Protein AF-A0A366MFS2-F1 (afdb_monomer_lite)

Secondary structure (DSSP, 8-state):
-HHHHHHHHHHHHTT-SSS-TT---HHHHHHHHHHHHHHHHHHHHHHHHHHHHHHHHHHHHHHH--PPTT----HHHHHHHHHTTSTTHHHHHHHHHHHHHHHHHHHHHHHHHHHHHHHHHHHHHHTT--PPPHHHHHHHHHHHHHHHHHHHHHHS-HHHHHHHHHHHHHHHHHHHHHHHHHHHTTS-TTTSPPHHHHHHHHHHHHHHHHHHHHH-HHIIIIIHHHHHHHHHHHHHHHHHHHSHHHHHHHTT---HHHHHHHHHHHHHHHHHHHHT-EEETTEEE--TTHHHHHHHHHH-HHHHHHHHHHHHHHHHHT-STTHHHHHHHHHHHHHHHHHHHHHTTT---HHHHHHHHHHHHHIIIIIIHHHHHHHTT-S-HHHHHHHHHHHHHHHHHHHHHHHHHHHHHHHHHHHHHHHHHHHT-------------------

Radius of gyration: 30.76 Å; chains: 1; bounding box: 62×76×119 Å

Structure (mmCIF, N/CA/C/O backbone):
data_AF-A0A366MFS2-F1
#
_entry.id   AF-A0A366MFS2-F1
#
loop_
_atom_site.group_PDB
_atom_site.id
_atom_site.type_symbol
_atom_site.label_atom_id
_atom_site.label_alt_id
_atom_site.label_comp_id
_atom_site.label_asym_id
_atom_site.label_entity_id
_atom_site.label_seq_id
_atom_site.pdbx_PDB_ins_code
_atom_site.Cartn_x
_atom_site.Cartn_y
_atom_site.Cartn_z
_atom_site.occupancy
_atom_site.B_iso_or_equiv
_atom_site.auth_seq_id
_atom_site.auth_comp_id
_atom_site.auth_asym_id
_atom_site.auth_atom_id
_atom_site.pdbx_PDB_model_num
ATOM 1 N N . MET A 1 1 ? -0.157 20.243 -7.468 1.00 44.22 1 MET A N 1
ATOM 2 C CA . MET A 1 1 ? 0.402 20.790 -6.206 1.00 44.22 1 MET A CA 1
ATOM 3 C C . MET A 1 1 ? 1.386 21.939 -6.416 1.00 44.22 1 MET A C 1
ATOM 5 O O . MET A 1 1 ? 1.260 22.940 -5.731 1.00 44.22 1 MET A O 1
ATOM 9 N N . LEU A 1 2 ? 2.350 21.843 -7.338 1.00 54.66 2 LEU A N 1
ATOM 10 C CA . LEU A 1 2 ? 3.374 22.888 -7.531 1.00 54.66 2 LEU A CA 1
ATOM 11 C C . LEU A 1 2 ? 2.760 24.258 -7.874 1.00 54.66 2 LEU A C 1
ATOM 13 O O . LEU A 1 2 ? 3.061 25.269 -7.247 1.00 54.66 2 LEU A O 1
ATOM 17 N N . TYR A 1 3 ? 1.787 24.244 -8.783 1.00 61.22 3 TYR A N 1
ATOM 18 C CA . TYR A 1 3 ? 1.074 25.444 -9.200 1.00 61.22 3 TYR A CA 1
ATOM 19 C C . TYR A 1 3 ? 0.204 26.055 -8.089 1.00 61.22 3 TYR A C 1
ATOM 21 O O . TYR A 1 3 ? 0.169 27.268 -7.952 1.00 61.22 3 TYR A O 1
ATOM 29 N N . SER A 1 4 ? -0.429 25.246 -7.228 1.00 58.69 4 SER A N 1
ATOM 30 C CA . SER A 1 4 ? -1.251 25.752 -6.115 1.00 58.69 4 SER A CA 1
ATOM 31 C C . SER A 1 4 ? -0.417 26.395 -5.001 1.00 58.69 4 SER A C 1
ATOM 33 O O . SER A 1 4 ? -0.854 27.367 -4.390 1.00 58.69 4 SER A O 1
ATOM 35 N N . VAL A 1 5 ? 0.794 25.883 -4.746 1.00 58.22 5 VAL A N 1
ATOM 36 C CA . VAL A 1 5 ? 1.738 26.489 -3.789 1.00 58.22 5 VAL A CA 1
ATOM 37 C C . VAL A 1 5 ? 2.299 27.796 -4.345 1.00 58.22 5 VAL A C 1
ATOM 39 O O . VAL A 1 5 ? 2.303 28.798 -3.632 1.00 58.22 5 VAL A O 1
ATOM 42 N N . TRP A 1 6 ? 2.696 27.808 -5.620 1.00 63.91 6 TRP A N 1
ATOM 43 C CA . TRP A 1 6 ? 3.133 29.028 -6.300 1.00 63.91 6 TRP A CA 1
ATOM 44 C C . TRP A 1 6 ? 2.034 30.094 -6.307 1.00 63.91 6 TRP A C 1
ATOM 46 O O . TRP A 1 6 ? 2.295 31.246 -5.965 1.00 63.91 6 TRP A O 1
ATOM 56 N N . LEU A 1 7 ? 0.790 29.697 -6.602 1.00 61.25 7 LEU A N 1
ATOM 57 C CA . LEU A 1 7 ? -0.365 30.588 -6.559 1.00 61.25 7 LEU A CA 1
ATOM 58 C C . LEU A 1 7 ? -0.538 31.193 -5.166 1.00 61.25 7 LEU A C 1
ATOM 60 O O . LEU A 1 7 ? -0.617 32.407 -5.042 1.00 61.25 7 LEU A O 1
ATOM 64 N N . SER A 1 8 ? -0.518 30.354 -4.124 1.00 59.78 8 SER A N 1
ATOM 65 C CA . SER A 1 8 ? -0.651 30.791 -2.731 1.00 59.78 8 SER A CA 1
ATOM 66 C C . SER A 1 8 ? 0.455 31.761 -2.306 1.00 59.78 8 SER A C 1
ATOM 68 O O . SER A 1 8 ? 0.189 32.705 -1.562 1.00 59.78 8 SER A O 1
ATOM 70 N N . GLN A 1 9 ? 1.692 31.559 -2.769 1.00 59.25 9 GLN A N 1
ATOM 71 C CA . GLN A 1 9 ? 2.797 32.477 -2.489 1.00 59.25 9 GLN A CA 1
ATOM 72 C C . GLN A 1 9 ? 2.640 33.797 -3.244 1.00 59.25 9 GLN A C 1
ATOM 74 O O . GLN A 1 9 ? 2.763 34.857 -2.639 1.00 59.25 9 GLN A O 1
ATOM 79 N N . LYS A 1 10 ? 2.298 33.751 -4.534 1.00 60.12 10 LYS A N 1
ATOM 80 C CA . LYS A 1 10 ? 2.104 34.952 -5.354 1.00 60.12 10 LYS A CA 1
ATOM 81 C C . LYS A 1 10 ? 0.920 35.793 -4.868 1.00 60.12 10 LYS A C 1
ATOM 83 O O . LYS A 1 10 ? 1.012 37.016 -4.863 1.00 60.12 10 LYS A O 1
ATOM 88 N N . THR A 1 11 ? -0.149 35.156 -4.385 1.00 55.94 11 THR A N 1
ATOM 89 C CA . THR A 1 11 ? -1.286 35.854 -3.766 1.00 55.94 11 THR A CA 1
ATOM 90 C C . THR A 1 11 ? -0.945 36.432 -2.392 1.00 55.94 11 THR A C 1
ATOM 92 O O . THR A 1 11 ? -1.450 37.496 -2.062 1.00 55.94 11 THR A O 1
ATOM 95 N N . LYS A 1 12 ? -0.069 35.785 -1.605 1.00 52.16 12 LYS A N 1
ATOM 96 C CA . LYS A 1 12 ? 0.404 36.314 -0.310 1.00 52.16 12 LYS A CA 1
ATOM 97 C C . LYS A 1 12 ? 1.332 37.525 -0.448 1.00 52.16 12 LYS A C 1
ATOM 99 O O . LYS A 1 12 ? 1.287 38.416 0.385 1.00 52.16 12 LYS A O 1
ATOM 104 N N . ILE A 1 13 ? 2.154 37.578 -1.496 1.00 47.22 13 ILE A N 1
ATOM 105 C CA . ILE A 1 13 ? 3.076 38.705 -1.737 1.00 47.22 13 ILE A CA 1
ATOM 106 C C . ILE A 1 13 ? 2.310 39.999 -2.068 1.00 47.22 13 ILE A C 1
ATOM 108 O O . ILE A 1 13 ? 2.789 41.087 -1.788 1.00 47.22 13 ILE A O 1
ATOM 112 N N . HIS A 1 14 ? 1.103 39.903 -2.633 1.00 46.47 14 HIS A N 1
ATOM 113 C CA . HIS A 1 14 ? 0.244 41.069 -2.879 1.00 46.47 14 HIS A CA 1
ATOM 114 C C . HIS A 1 14 ? -0.623 41.475 -1.674 1.00 46.47 14 HIS A C 1
ATOM 116 O O . HIS A 1 14 ? -1.303 42.492 -1.751 1.00 46.47 14 HIS A O 1
ATOM 122 N N . SER A 1 15 ? -0.623 40.710 -0.575 1.00 45.31 15 SER A N 1
ATOM 123 C CA . SER A 1 15 ? -1.459 40.973 0.607 1.00 45.31 15 SER A CA 1
ATOM 124 C C . SER A 1 15 ? -0.723 41.679 1.755 1.00 45.31 15 SER A C 1
ATOM 126 O O . SER A 1 15 ? -1.227 41.684 2.875 1.00 45.31 15 SER A O 1
ATOM 128 N N . GLU A 1 16 ? 0.474 42.232 1.519 1.00 44.91 16 GLU A N 1
ATOM 129 C CA . GLU A 1 16 ? 1.174 43.064 2.516 1.00 44.91 16 GLU A CA 1
ATOM 130 C C . GLU A 1 16 ? 0.587 44.482 2.642 1.00 44.91 16 GLU A C 1
ATOM 132 O O . GLU A 1 16 ? 0.850 45.156 3.639 1.00 44.91 16 GLU A O 1
ATOM 137 N N . ASP A 1 17 ? -0.296 44.900 1.727 1.00 41.31 17 ASP A N 1
ATOM 138 C CA . ASP A 1 17 ? -1.172 46.048 1.964 1.00 41.31 17 ASP A CA 1
ATOM 139 C C . ASP A 1 17 ? -2.341 45.626 2.865 1.00 41.31 17 ASP A C 1
ATOM 141 O O . ASP A 1 17 ? -3.220 44.843 2.496 1.00 41.31 17 ASP A O 1
ATOM 145 N N . LYS A 1 18 ? -2.317 46.136 4.099 1.00 44.09 18 LYS A N 1
ATOM 146 C CA . LYS A 1 18 ? -3.331 45.935 5.138 1.00 44.09 18 LYS A CA 1
ATOM 147 C C . LYS A 1 18 ? -4.729 46.347 4.654 1.00 44.09 18 LYS A C 1
ATOM 149 O O . LYS A 1 18 ? -5.135 47.478 4.886 1.00 44.09 18 LYS A O 1
ATOM 154 N N . GLN A 1 19 ? -5.515 45.407 4.134 1.00 37.31 19 GLN A N 1
ATOM 155 C CA . GLN A 1 19 ? -6.943 45.295 4.451 1.00 37.31 19 GLN A CA 1
ATOM 156 C C . GLN A 1 19 ? -7.529 43.968 3.949 1.00 37.31 19 GLN A C 1
ATOM 158 O O . GLN A 1 19 ? -7.435 43.617 2.780 1.00 37.31 19 GLN A O 1
ATOM 163 N N . GLU A 1 20 ? -8.179 43.264 4.880 1.00 37.44 20 GLU A N 1
ATOM 164 C CA . GLU A 1 20 ? -9.085 42.127 4.664 1.00 37.44 20 GLU A CA 1
ATOM 165 C C . GLU A 1 20 ? -8.468 40.770 4.282 1.00 37.44 20 GLU A C 1
ATOM 167 O O . GLU A 1 20 ? -8.735 40.192 3.229 1.00 37.44 20 GLU A O 1
ATOM 172 N N . CYS A 1 21 ? -7.809 40.133 5.255 1.00 40.00 21 CYS A N 1
ATOM 173 C CA . CYS A 1 21 ? -7.759 38.666 5.360 1.00 40.00 21 CYS A CA 1
ATOM 174 C C . CYS A 1 21 ? -9.148 38.079 5.705 1.00 40.00 21 CYS A C 1
ATOM 176 O O . CYS A 1 21 ? -9.316 37.410 6.718 1.00 40.00 21 CYS A O 1
ATOM 178 N N . ASN A 1 22 ? -10.149 38.347 4.864 1.00 41.59 22 ASN A N 1
ATOM 179 C CA . ASN A 1 22 ? -11.462 37.691 4.875 1.00 41.59 22 ASN A CA 1
ATOM 180 C C . ASN A 1 22 ? -11.935 37.322 3.453 1.00 41.59 22 ASN A C 1
ATOM 182 O O . ASN A 1 22 ? -13.110 37.041 3.232 1.00 41.59 22 ASN A O 1
ATOM 186 N N . GLN A 1 23 ? -11.029 37.292 2.467 1.00 46.25 23 GLN A N 1
ATOM 187 C CA . GLN A 1 23 ? -11.373 37.070 1.060 1.00 46.25 23 GLN A CA 1
ATOM 188 C C . GLN A 1 23 ? -11.639 35.593 0.715 1.00 46.25 23 GLN A C 1
ATOM 190 O O . GLN A 1 23 ? -10.905 34.946 -0.025 1.00 46.25 23 GLN A O 1
ATOM 195 N N . LEU A 1 24 ? -12.799 35.120 1.168 1.00 52.09 24 LEU A N 1
ATOM 196 C CA . LEU A 1 24 ? -13.712 34.236 0.431 1.00 52.09 24 LEU A CA 1
ATOM 197 C C . LEU A 1 24 ? -14.520 35.036 -0.625 1.00 52.09 24 LEU A C 1
ATOM 199 O O . LEU A 1 24 ? -15.661 34.696 -0.939 1.00 52.09 24 LEU A O 1
ATOM 203 N N . ASN A 1 25 ? -13.965 36.137 -1.148 1.00 60.81 25 ASN A N 1
ATOM 204 C CA . ASN A 1 25 ? -14.686 37.080 -2.001 1.00 60.81 25 ASN A CA 1
ATOM 205 C C . ASN A 1 25 ? -14.647 36.646 -3.474 1.00 60.81 25 ASN A C 1
ATOM 207 O O . ASN A 1 25 ? -13.586 36.544 -4.093 1.00 60.81 25 ASN A O 1
ATOM 211 N N . GLU A 1 26 ? -15.836 36.458 -4.051 1.00 65.62 26 GLU A N 1
ATOM 212 C CA . GLU A 1 26 ? -16.073 36.112 -5.460 1.00 65.62 26 GLU A CA 1
ATOM 213 C C . GLU A 1 26 ? -15.349 37.058 -6.441 1.00 65.62 26 GLU A C 1
ATOM 215 O O . GLU A 1 26 ? -14.880 36.636 -7.501 1.00 65.62 26 GLU A O 1
ATOM 220 N N . SER A 1 27 ? -15.203 38.335 -6.074 1.00 65.44 27 SER A N 1
ATOM 221 C CA . SER A 1 27 ? -14.530 39.362 -6.876 1.00 65.44 27 SER A CA 1
ATOM 222 C C . SER A 1 27 ? -13.025 39.116 -7.034 1.00 65.44 27 SER A C 1
ATOM 224 O O . SER A 1 27 ? -12.492 39.290 -8.132 1.00 65.44 27 SER A O 1
ATOM 226 N N . PHE A 1 28 ? -12.343 38.655 -5.979 1.00 68.06 28 PHE A N 1
ATOM 227 C CA . PHE A 1 28 ? -10.922 38.304 -6.029 1.00 68.06 28 PHE A CA 1
ATOM 228 C C . PHE A 1 28 ? -10.698 37.072 -6.910 1.00 68.06 28 PHE A C 1
ATOM 230 O O . PHE A 1 28 ? -9.852 37.090 -7.807 1.00 68.06 28 PHE A O 1
ATOM 237 N N . PHE A 1 29 ? -11.522 36.035 -6.721 1.00 68.31 29 PHE A N 1
ATOM 238 C CA . PHE A 1 29 ? -11.476 34.823 -7.538 1.00 68.31 29 PHE A CA 1
ATOM 239 C C . PHE A 1 29 ? -11.654 35.150 -9.027 1.00 68.31 29 PHE A C 1
ATOM 241 O O . PHE A 1 29 ? -10.817 34.783 -9.850 1.00 68.31 29 PHE A O 1
ATOM 248 N N . ARG A 1 30 ? -12.685 35.929 -9.377 1.00 70.62 30 ARG A N 1
ATOM 249 C CA . ARG A 1 30 ? -12.993 36.297 -10.767 1.00 70.62 30 ARG A CA 1
ATOM 250 C C . ARG A 1 30 ? -11.893 37.141 -11.424 1.00 70.62 30 ARG A C 1
ATOM 252 O O . ARG A 1 30 ? -11.654 36.988 -12.621 1.00 70.62 30 ARG A O 1
ATOM 259 N N . LYS A 1 31 ? -11.206 37.999 -10.658 1.00 71.62 31 LYS A N 1
ATOM 260 C CA . LYS A 1 31 ? -10.123 38.862 -11.163 1.00 71.62 31 LYS A CA 1
ATOM 261 C C . LYS A 1 31 ? -8.861 38.071 -11.518 1.00 71.62 31 LYS A C 1
ATOM 263 O O . LYS A 1 31 ? -8.261 38.329 -12.558 1.00 71.62 31 LYS A O 1
ATOM 268 N N . TYR A 1 32 ? -8.473 37.101 -10.689 1.00 71.88 32 TYR A N 1
ATOM 269 C CA . TYR A 1 32 ? -7.202 36.390 -10.858 1.00 71.88 32 TYR A CA 1
ATOM 270 C C . TYR A 1 32 ? -7.324 35.075 -11.636 1.00 71.88 32 TYR A C 1
ATOM 272 O O . TYR A 1 32 ? -6.415 34.756 -12.402 1.00 71.88 32 TYR A O 1
ATOM 280 N N . ILE A 1 33 ? -8.444 34.344 -11.542 1.00 75.38 33 ILE A N 1
ATOM 281 C CA . ILE A 1 33 ? -8.580 33.009 -12.156 1.00 75.38 33 ILE A CA 1
ATOM 282 C C . ILE A 1 33 ? -8.358 33.014 -13.676 1.00 75.38 33 ILE A C 1
ATOM 284 O O . ILE A 1 33 ? -7.854 32.046 -14.239 1.00 75.38 33 ILE A O 1
ATOM 288 N N . ARG A 1 34 ? -8.669 34.127 -14.356 1.00 76.81 34 ARG A N 1
ATOM 289 C CA . ARG A 1 34 ? -8.454 34.261 -15.801 1.00 76.81 34 ARG A CA 1
ATOM 290 C C . ARG A 1 34 ? -6.969 34.283 -16.166 1.00 76.81 34 ARG A C 1
ATOM 292 O O . ARG A 1 34 ? -6.581 33.580 -17.089 1.00 76.81 34 ARG A O 1
ATOM 299 N N . SER A 1 35 ? -6.150 35.046 -15.439 1.00 77.56 35 SER A N 1
ATOM 300 C CA . SER A 1 35 ? -4.691 35.073 -15.648 1.00 77.56 35 SER A CA 1
ATOM 301 C C . SER A 1 35 ? -4.086 33.696 -15.394 1.00 77.56 35 SER A C 1
ATOM 303 O O . SER A 1 35 ? -3.257 33.215 -16.154 1.00 77.56 35 SER A O 1
ATOM 305 N N . VAL A 1 36 ? -4.566 33.048 -14.340 1.00 76.38 36 VAL A N 1
ATOM 306 C CA . VAL A 1 36 ? -4.122 31.731 -13.891 1.00 76.38 36 VAL A CA 1
ATOM 307 C C . VAL A 1 36 ? -4.419 30.666 -14.946 1.00 76.38 36 VAL A C 1
ATOM 309 O O . VAL A 1 36 ? -3.534 29.913 -15.342 1.00 76.38 36 VAL A O 1
ATOM 312 N N . ASN A 1 37 ? -5.642 30.653 -15.477 1.00 79.31 37 ASN A N 1
ATOM 313 C CA . ASN A 1 37 ? -6.022 29.735 -16.547 1.00 79.31 37 ASN A CA 1
ATOM 314 C C . ASN A 1 37 ? -5.195 29.953 -17.818 1.00 79.31 37 ASN A C 1
ATOM 316 O O . ASN A 1 37 ? -4.843 28.975 -18.468 1.00 79.31 37 ASN A O 1
ATOM 320 N N . VAL A 1 38 ? -4.862 31.200 -18.166 1.00 81.19 38 VAL A N 1
ATOM 321 C CA . VAL A 1 38 ? -4.025 31.505 -19.338 1.00 81.19 38 VAL A CA 1
ATOM 322 C C . VAL A 1 38 ? -2.604 30.977 -19.152 1.00 81.19 38 VAL A C 1
ATOM 324 O O . VAL A 1 38 ? -2.099 30.306 -20.051 1.00 81.19 38 VAL A O 1
ATOM 327 N N . ASP A 1 39 ? -1.985 31.200 -17.991 1.00 80.31 39 ASP A N 1
ATOM 328 C CA . ASP A 1 39 ? -0.637 30.697 -17.699 1.00 80.31 39 ASP A CA 1
ATOM 329 C C . ASP A 1 39 ? -0.590 29.162 -17.776 1.00 80.31 39 ASP A C 1
ATOM 331 O O . ASP A 1 39 ? 0.281 28.580 -18.428 1.00 80.31 39 ASP A O 1
ATOM 335 N N . VAL A 1 40 ? -1.567 28.496 -17.150 1.00 78.81 40 VAL A N 1
ATOM 336 C CA . VAL A 1 40 ? -1.672 27.029 -17.135 1.00 78.81 40 VAL A CA 1
ATOM 337 C C . VAL A 1 40 ? -1.916 26.478 -18.535 1.00 78.81 40 VAL A C 1
ATOM 339 O O . VAL A 1 40 ? -1.233 25.543 -18.953 1.00 78.81 40 VAL A O 1
ATOM 342 N N . LEU A 1 41 ? -2.867 27.059 -19.270 1.00 82.75 41 LEU A N 1
ATOM 343 C CA . LEU A 1 41 ? -3.208 26.619 -20.619 1.00 82.75 41 LEU A CA 1
ATOM 344 C C . LEU A 1 41 ? -2.017 26.779 -21.565 1.00 82.75 41 LEU A C 1
ATOM 346 O O . LEU A 1 41 ? -1.727 25.866 -22.332 1.00 82.75 41 LEU A O 1
ATOM 350 N N . THR A 1 42 ? -1.296 27.896 -21.468 1.00 82.88 42 THR A N 1
ATOM 351 C CA .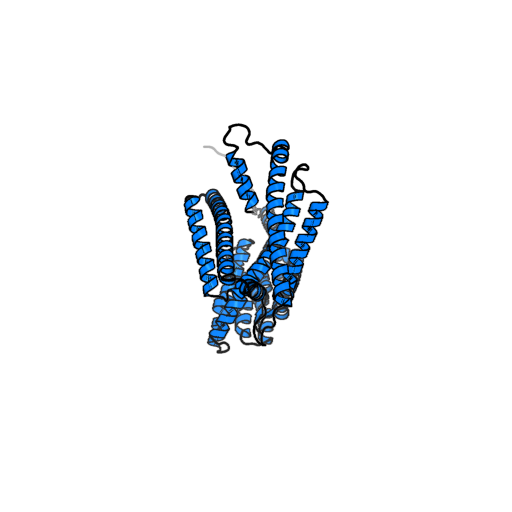 THR A 1 42 ? -0.101 28.157 -22.282 1.00 82.88 42 THR A CA 1
ATOM 352 C C . THR A 1 42 ? 1.001 27.144 -21.978 1.00 82.88 42 THR A C 1
ATOM 354 O O . THR A 1 42 ? 1.584 26.574 -22.900 1.00 82.88 42 THR A O 1
ATOM 357 N N . GLY A 1 43 ? 1.247 26.857 -20.695 1.00 81.94 43 GLY A N 1
ATOM 358 C CA . GLY A 1 43 ? 2.227 25.853 -20.280 1.00 81.94 43 GLY A CA 1
ATOM 359 C C . GLY A 1 43 ? 1.897 24.454 -20.804 1.00 81.94 43 GLY A C 1
ATOM 360 O O . GLY A 1 43 ? 2.745 23.812 -21.425 1.00 81.94 43 GLY A O 1
ATOM 361 N N . PHE A 1 44 ? 0.658 23.988 -20.616 1.00 81.56 44 PHE A N 1
ATOM 362 C CA . PHE A 1 44 ? 0.238 22.671 -21.106 1.00 81.56 44 PHE A CA 1
ATOM 363 C C . PHE A 1 44 ? 0.222 22.581 -22.632 1.00 81.56 44 PHE A C 1
ATOM 365 O O . PHE A 1 44 ? 0.606 21.548 -23.177 1.00 81.56 44 PHE A O 1
ATOM 372 N N . PHE A 1 45 ? -0.172 23.651 -23.324 1.00 85.44 45 PHE A N 1
ATOM 373 C CA . PHE A 1 45 ? -0.133 23.707 -24.781 1.00 85.44 45 PHE A CA 1
ATOM 374 C C . PHE A 1 45 ? 1.296 23.548 -25.310 1.00 85.44 45 PHE A C 1
ATOM 376 O O . PHE A 1 45 ? 1.540 22.726 -26.191 1.00 85.44 45 PHE A O 1
ATOM 383 N N . LEU A 1 46 ? 2.260 24.264 -24.726 1.00 85.81 46 LEU A N 1
ATOM 384 C CA . LEU A 1 46 ? 3.665 24.175 -25.121 1.00 85.81 46 LEU A CA 1
ATOM 385 C C . LEU A 1 46 ? 4.229 22.764 -24.888 1.00 85.81 46 LEU A C 1
ATOM 387 O O . LEU A 1 46 ? 4.883 22.206 -25.769 1.00 85.81 46 LEU A O 1
ATOM 391 N N . VAL A 1 47 ? 3.913 22.142 -23.747 1.00 82.06 47 VAL A N 1
ATOM 392 C CA . VAL A 1 47 ? 4.299 20.748 -23.460 1.00 82.06 47 VAL A CA 1
ATOM 393 C C . VAL A 1 47 ? 3.688 19.773 -24.472 1.00 82.06 47 VAL A C 1
ATOM 395 O O . VAL A 1 47 ? 4.379 18.866 -24.944 1.00 82.06 47 VAL A O 1
ATOM 398 N N . ALA A 1 48 ? 2.414 19.955 -24.827 1.00 81.00 48 ALA A N 1
ATOM 399 C CA . ALA A 1 48 ? 1.729 19.114 -25.804 1.00 81.00 48 ALA A CA 1
ATOM 400 C C . ALA A 1 48 ? 2.381 19.211 -27.190 1.00 81.00 48 ALA A C 1
ATOM 402 O O . ALA A 1 48 ? 2.674 18.182 -27.796 1.00 81.00 48 ALA A O 1
ATOM 403 N N . VAL A 1 49 ? 2.685 20.427 -27.657 1.00 88.62 49 VAL A N 1
ATOM 404 C CA . VAL A 1 49 ? 3.375 20.654 -28.938 1.00 88.62 49 VAL A CA 1
ATOM 405 C C . VAL A 1 49 ? 4.742 19.970 -28.955 1.00 88.62 49 VAL A C 1
ATOM 407 O O . VAL A 1 49 ? 5.050 19.247 -29.902 1.00 88.62 49 VAL A O 1
ATOM 410 N N . ILE A 1 50 ? 5.538 20.133 -27.894 1.00 85.38 50 ILE A N 1
ATOM 411 C CA . ILE A 1 50 ? 6.858 19.494 -27.789 1.00 85.38 50 ILE A CA 1
ATOM 412 C C . ILE A 1 50 ? 6.730 17.966 -27.813 1.00 85.38 50 ILE A C 1
ATOM 414 O O . ILE A 1 50 ? 7.473 17.294 -28.525 1.00 85.38 50 ILE A O 1
ATOM 418 N N . THR A 1 51 ? 5.769 17.408 -27.076 1.00 82.38 51 THR A N 1
ATOM 419 C CA . THR A 1 51 ? 5.577 15.954 -26.978 1.00 82.38 51 THR A CA 1
ATOM 420 C C . THR A 1 51 ? 5.141 15.354 -28.313 1.00 82.38 51 THR A C 1
ATOM 422 O O . THR A 1 51 ? 5.698 14.345 -28.741 1.00 82.38 51 THR A O 1
ATOM 425 N N . ILE A 1 52 ? 4.197 15.996 -29.007 1.00 85.62 52 ILE A N 1
ATOM 426 C CA . ILE A 1 52 ? 3.772 15.585 -30.351 1.00 85.62 52 ILE A CA 1
ATOM 427 C C . ILE A 1 52 ? 4.949 15.670 -31.329 1.00 85.62 52 ILE A C 1
ATOM 429 O O . ILE A 1 52 ? 5.158 14.744 -32.111 1.00 85.62 52 ILE A O 1
ATOM 433 N N . GLY A 1 53 ? 5.760 16.730 -31.245 1.00 85.25 53 GLY A N 1
ATOM 434 C CA . GLY A 1 53 ? 6.974 16.872 -32.049 1.00 85.25 53 GLY A CA 1
ATOM 435 C C . GLY A 1 53 ? 7.956 15.716 -31.841 1.00 85.25 53 GLY A C 1
ATOM 436 O O . GLY A 1 53 ? 8.424 15.125 -32.811 1.00 85.25 53 GLY A O 1
ATOM 437 N N . PHE A 1 54 ? 8.211 15.327 -30.589 1.00 82.00 54 PHE A N 1
ATOM 438 C CA . PHE A 1 54 ? 9.069 14.182 -30.274 1.00 82.00 54 PHE A CA 1
ATOM 439 C C . PHE A 1 54 ? 8.488 12.841 -30.727 1.00 82.00 54 PHE A C 1
ATOM 441 O O . PHE A 1 54 ? 9.238 11.991 -31.207 1.00 82.00 54 PHE A O 1
ATOM 448 N N . MET A 1 55 ? 7.172 12.644 -30.614 1.00 78.00 55 MET A N 1
ATOM 449 C CA . MET A 1 55 ? 6.510 11.443 -31.132 1.00 78.00 55 MET A CA 1
ATOM 450 C C . MET A 1 55 ? 6.641 11.342 -32.651 1.00 78.00 55 MET A C 1
ATOM 452 O O . MET A 1 55 ? 6.984 10.280 -33.167 1.00 78.00 55 MET A O 1
ATOM 456 N N . PHE A 1 56 ? 6.420 12.449 -33.363 1.00 83.12 56 PHE A N 1
ATOM 457 C CA . PHE A 1 56 ? 6.585 12.501 -34.812 1.00 83.12 56 PHE A CA 1
ATOM 458 C C . PHE A 1 56 ? 8.033 12.223 -35.223 1.00 83.12 56 PHE A C 1
ATOM 460 O O . PHE A 1 56 ? 8.274 11.445 -36.141 1.00 83.12 56 PHE A O 1
ATOM 467 N N . LEU A 1 57 ? 8.999 12.797 -34.502 1.00 79.56 57 LEU A N 1
ATOM 468 C CA . LEU A 1 57 ? 10.418 12.555 -34.738 1.00 79.56 57 LEU A CA 1
ATOM 469 C C . LEU A 1 57 ? 10.785 11.081 -34.508 1.00 79.56 57 LEU A C 1
ATOM 471 O O . LEU A 1 57 ? 11.463 10.485 -35.337 1.00 79.56 57 LEU A O 1
ATOM 475 N N . GLY A 1 58 ? 10.287 10.459 -33.435 1.00 76.75 58 GLY A N 1
ATOM 476 C CA . GLY A 1 58 ? 10.464 9.023 -33.197 1.00 76.75 58 GLY A CA 1
ATOM 477 C C . GLY A 1 58 ? 9.874 8.163 -34.320 1.00 76.75 58 GLY A C 1
ATOM 478 O O . GLY A 1 58 ? 10.548 7.271 -34.831 1.00 76.75 58 GLY A O 1
ATOM 479 N N . TYR A 1 59 ? 8.656 8.478 -34.773 1.00 76.88 59 TYR A N 1
ATOM 480 C CA . TYR A 1 59 ? 8.005 7.783 -35.888 1.00 76.88 59 TYR A CA 1
ATOM 481 C C . TYR A 1 59 ? 8.773 7.934 -37.211 1.00 76.88 59 TYR A C 1
ATOM 483 O O . TYR A 1 59 ? 9.007 6.948 -37.909 1.00 76.88 59 TYR A O 1
ATOM 491 N N . ALA A 1 60 ? 9.217 9.147 -37.544 1.00 77.19 60 ALA A N 1
ATOM 492 C CA . ALA A 1 60 ? 10.046 9.393 -38.720 1.00 77.19 60 ALA A CA 1
ATOM 493 C C . ALA A 1 60 ? 11.378 8.629 -38.636 1.00 77.19 60 ALA A C 1
ATOM 495 O O . ALA A 1 60 ? 11.839 8.073 -39.630 1.00 77.19 60 ALA A O 1
ATOM 496 N N . GLY A 1 61 ? 11.963 8.538 -37.439 1.00 72.44 61 GLY A N 1
ATOM 497 C CA . GLY A 1 61 ? 13.192 7.787 -37.201 1.00 72.44 61 GLY A CA 1
ATOM 498 C C . GLY A 1 61 ? 12.990 6.292 -37.417 1.00 72.44 61 GLY A C 1
ATOM 499 O O . GLY A 1 61 ? 13.822 5.660 -38.059 1.00 72.44 61 GLY A O 1
ATOM 500 N N . TYR A 1 62 ? 11.855 5.747 -36.968 1.00 69.69 62 TYR A N 1
ATOM 501 C CA . TYR A 1 62 ? 11.460 4.363 -37.236 1.00 69.69 62 TYR A CA 1
ATOM 502 C C . TYR A 1 62 ? 11.312 4.071 -38.735 1.00 69.69 62 TYR A C 1
ATOM 504 O O . TYR A 1 62 ? 11.798 3.047 -39.209 1.00 69.69 62 TYR A O 1
ATOM 512 N N . ALA A 1 63 ? 10.680 4.978 -39.484 1.00 65.38 63 ALA A N 1
ATOM 513 C CA . ALA A 1 63 ? 10.431 4.806 -40.915 1.00 65.38 63 ALA A CA 1
ATOM 514 C C . ALA A 1 63 ? 11.713 4.804 -41.771 1.00 65.38 63 ALA A C 1
ATOM 516 O O . ALA A 1 63 ? 11.716 4.241 -42.863 1.00 65.38 63 ALA A O 1
ATOM 517 N N . VAL A 1 64 ? 12.794 5.426 -41.286 1.00 66.94 64 VAL A N 1
ATOM 518 C CA . VAL A 1 64 ? 14.070 5.569 -42.014 1.00 66.94 64 VAL A CA 1
ATOM 519 C C . VAL A 1 64 ? 15.151 4.605 -41.492 1.00 66.94 64 VAL A C 1
ATOM 521 O O . VAL A 1 64 ? 16.141 4.349 -42.175 1.00 66.94 64 VAL A O 1
ATOM 524 N N . SER A 1 65 ? 14.980 4.022 -40.301 1.00 61.44 65 SER A N 1
ATOM 525 C CA . SER A 1 65 ? 15.993 3.164 -39.678 1.00 61.44 65 SER A CA 1
ATOM 526 C C . SER A 1 65 ? 16.036 1.736 -40.254 1.00 61.44 65 SER A C 1
ATOM 528 O O . SER A 1 65 ? 15.219 0.894 -39.887 1.00 61.44 65 SER A O 1
ATOM 530 N N . PHE A 1 66 ? 17.053 1.418 -41.064 1.00 57.00 66 PHE A N 1
ATOM 531 C CA . PHE A 1 66 ? 17.531 0.042 -41.287 1.00 57.00 66 PHE A CA 1
ATOM 532 C C . PHE A 1 66 ? 18.602 -0.286 -40.234 1.00 57.00 66 PHE A C 1
ATOM 534 O O . PHE A 1 66 ? 19.776 0.026 -40.423 1.00 57.00 66 PHE A O 1
ATOM 541 N N . MET A 1 67 ? 18.215 -0.876 -39.098 1.00 55.94 67 MET A N 1
ATOM 542 C CA . MET A 1 67 ? 19.182 -1.349 -38.096 1.00 55.94 67 MET A CA 1
ATOM 543 C C . MET A 1 67 ? 19.488 -2.847 -38.274 1.00 55.94 67 MET A C 1
ATOM 545 O O . MET A 1 67 ? 18.562 -3.629 -38.499 1.00 55.94 67 MET A O 1
ATOM 549 N N . PRO A 1 68 ? 20.764 -3.271 -38.160 1.00 50.19 68 PRO A N 1
ATOM 550 C CA . PRO A 1 68 ? 21.141 -4.680 -38.234 1.00 50.19 68 PRO A CA 1
ATOM 551 C C . PRO A 1 68 ? 20.522 -5.479 -37.075 1.00 50.19 68 PRO A C 1
ATOM 553 O O . PRO A 1 68 ? 20.303 -4.957 -35.978 1.00 50.19 68 PRO A O 1
ATOM 556 N N . HIS A 1 69 ? 20.214 -6.752 -37.332 1.00 40.72 69 HIS A N 1
ATOM 557 C CA . HIS A 1 69 ? 19.527 -7.643 -36.395 1.00 40.72 69 HIS A CA 1
ATOM 558 C C . HIS A 1 69 ? 20.239 -7.714 -35.032 1.00 40.72 69 HIS A C 1
ATOM 560 O O . HIS A 1 69 ? 21.375 -8.170 -34.946 1.00 40.72 69 HIS A O 1
ATOM 566 N N . GLY A 1 70 ? 19.553 -7.281 -33.964 1.00 49.88 70 GLY A N 1
ATOM 567 C CA . GLY A 1 70 ? 20.003 -7.446 -32.573 1.00 49.88 70 GLY A CA 1
ATOM 568 C C . GLY A 1 70 ? 19.920 -6.200 -31.682 1.00 49.88 70 GLY A C 1
ATOM 569 O O . GLY A 1 70 ? 19.945 -6.335 -30.460 1.00 49.88 70 GLY A O 1
ATOM 570 N N . ALA A 1 71 ? 19.775 -4.992 -32.238 1.00 55.53 71 ALA A N 1
ATOM 571 C CA . ALA A 1 71 ? 19.617 -3.778 -31.432 1.00 55.53 71 ALA A CA 1
ATOM 572 C C . ALA A 1 71 ? 18.174 -3.628 -30.907 1.00 55.53 71 ALA A C 1
ATOM 574 O O . ALA A 1 71 ? 17.214 -3.690 -31.678 1.00 55.53 71 ALA A O 1
ATOM 575 N N . LYS A 1 72 ? 18.001 -3.397 -29.594 1.00 55.78 72 LYS A N 1
ATOM 576 C CA . LYS A 1 72 ? 16.688 -3.066 -29.011 1.00 55.78 72 LYS A CA 1
ATOM 577 C C . LYS A 1 72 ? 16.222 -1.716 -29.562 1.00 55.78 72 LYS A C 1
ATOM 579 O O . LYS A 1 72 ? 16.783 -0.677 -29.220 1.00 55.78 72 LYS A O 1
ATOM 584 N N . ILE A 1 73 ? 15.191 -1.738 -30.401 1.00 60.59 73 ILE A N 1
ATOM 585 C CA . ILE A 1 73 ? 14.598 -0.535 -30.987 1.00 60.59 73 ILE A CA 1
ATOM 586 C C . ILE A 1 73 ? 13.896 0.249 -29.872 1.00 60.59 73 ILE A C 1
ATOM 588 O O . ILE A 1 73 ? 12.886 -0.195 -29.330 1.00 60.59 73 ILE A O 1
ATOM 592 N N . THR A 1 74 ? 14.435 1.415 -29.519 1.00 66.19 74 THR A N 1
ATOM 593 C CA . THR A 1 74 ? 13.817 2.344 -28.561 1.00 66.19 74 THR A CA 1
ATOM 594 C C . THR A 1 74 ? 13.579 3.705 -29.210 1.00 66.19 74 THR A C 1
ATOM 596 O O . THR A 1 74 ? 14.305 4.106 -30.124 1.00 66.19 74 THR A O 1
ATOM 599 N N . LEU A 1 75 ? 12.594 4.453 -28.706 1.00 65.81 75 LEU A N 1
ATOM 600 C CA . LEU A 1 75 ? 12.292 5.809 -29.184 1.00 65.81 75 LEU A CA 1
ATOM 601 C C . LEU A 1 75 ? 13.541 6.714 -29.152 1.00 65.81 75 LEU A C 1
ATOM 603 O O . LEU A 1 75 ? 13.798 7.471 -30.082 1.00 65.81 75 LEU A O 1
ATOM 607 N N . ILE A 1 76 ? 14.366 6.579 -28.108 1.00 69.56 76 ILE A N 1
ATOM 608 C CA . ILE A 1 76 ? 15.603 7.352 -27.931 1.00 69.56 76 ILE A CA 1
ATOM 609 C C . ILE A 1 76 ? 16.607 7.035 -29.044 1.00 69.56 76 ILE A C 1
ATOM 611 O O . ILE A 1 76 ? 17.172 7.952 -29.635 1.00 69.56 76 ILE A O 1
ATOM 615 N N . THR A 1 77 ? 16.798 5.754 -29.379 1.00 71.50 77 THR A N 1
ATOM 616 C CA . THR A 1 77 ? 17.724 5.354 -30.453 1.00 71.50 77 THR A CA 1
ATOM 617 C C . THR A 1 77 ? 17.298 5.874 -31.828 1.00 71.50 77 THR A C 1
ATOM 619 O O . THR A 1 77 ? 18.150 6.260 -32.621 1.00 71.50 77 THR A O 1
ATOM 622 N N . GLN A 1 78 ? 15.992 5.962 -32.093 1.00 75.06 78 GLN A N 1
ATOM 623 C CA . GLN A 1 78 ? 15.454 6.488 -33.354 1.00 75.06 78 GLN A CA 1
ATOM 624 C C . GLN A 1 78 ? 15.624 8.003 -33.470 1.00 75.06 78 GLN A C 1
ATOM 626 O O . GLN A 1 78 ? 16.025 8.511 -34.515 1.00 75.06 78 GLN A O 1
ATOM 631 N N . VAL A 1 79 ? 15.363 8.726 -32.380 1.00 76.50 79 VAL A N 1
ATOM 632 C CA . VAL A 1 79 ? 15.568 10.177 -32.327 1.00 76.50 79 VAL A CA 1
ATOM 633 C C . VAL A 1 79 ? 17.052 10.512 -32.495 1.00 76.50 79 VAL A C 1
ATOM 635 O O . VAL A 1 79 ? 17.401 11.364 -33.311 1.00 76.50 79 VAL A O 1
ATOM 638 N N . LEU A 1 80 ? 17.941 9.800 -31.794 1.00 75.50 80 LEU A N 1
ATOM 639 C CA . LEU A 1 80 ? 19.390 9.981 -31.927 1.00 75.50 80 LEU A CA 1
ATOM 640 C C . LEU A 1 80 ? 19.894 9.689 -33.343 1.00 75.50 80 LEU A C 1
ATOM 642 O O . LEU A 1 80 ? 20.794 10.382 -33.811 1.00 75.50 80 LEU A O 1
ATOM 646 N N . TYR A 1 81 ? 19.305 8.709 -34.031 1.00 77.25 81 TYR A N 1
ATOM 647 C CA . TYR A 1 81 ? 19.643 8.402 -35.419 1.00 77.25 81 TYR A CA 1
ATOM 648 C C . TYR A 1 81 ? 19.357 9.585 -36.354 1.00 77.25 81 TYR A C 1
ATOM 650 O O . TYR A 1 81 ? 20.225 9.966 -37.137 1.00 77.25 81 TYR A O 1
ATOM 658 N N . ILE A 1 82 ? 18.193 10.232 -36.219 1.00 78.81 82 ILE A N 1
ATOM 659 C CA . ILE A 1 82 ? 17.869 11.436 -37.002 1.00 78.81 82 ILE A CA 1
ATOM 660 C C . ILE A 1 82 ? 18.853 12.561 -36.692 1.00 78.81 82 ILE A C 1
ATOM 662 O O . ILE A 1 82 ? 19.404 13.167 -37.608 1.00 78.81 82 ILE A O 1
ATOM 666 N N . PHE A 1 83 ? 19.125 12.821 -35.412 1.00 80.94 83 PHE A N 1
ATOM 667 C CA . PHE A 1 83 ? 20.087 13.855 -35.028 1.00 80.94 83 PHE A CA 1
ATOM 668 C C . PHE A 1 83 ? 21.516 13.532 -35.476 1.00 80.94 83 PHE A C 1
ATOM 670 O O . PHE A 1 83 ? 22.299 14.457 -35.667 1.00 80.94 83 PHE A O 1
ATOM 677 N N . GLY A 1 84 ? 21.847 12.260 -35.713 1.00 78.75 84 GLY A N 1
ATOM 678 C CA . GLY A 1 84 ? 23.123 11.824 -36.283 1.00 78.75 84 GLY A CA 1
ATOM 679 C C . GLY A 1 84 ? 23.374 12.312 -37.711 1.00 78.75 84 GLY A C 1
ATOM 680 O O . GLY A 1 84 ? 24.525 12.369 -38.132 1.00 78.75 84 GLY A O 1
ATOM 681 N N . THR A 1 85 ? 22.329 12.724 -38.436 1.00 80.81 85 THR A N 1
ATOM 682 C CA . THR A 1 85 ? 22.469 13.359 -39.760 1.00 80.81 85 THR A CA 1
ATOM 683 C C . THR A 1 85 ? 22.965 14.808 -39.680 1.00 80.81 85 THR A C 1
ATOM 685 O O . THR A 1 85 ? 23.409 15.366 -40.682 1.00 80.81 85 THR A O 1
ATOM 688 N N . ILE A 1 86 ? 22.926 15.414 -38.487 1.00 83.94 86 ILE A N 1
ATOM 689 C CA . ILE A 1 86 ? 23.344 16.793 -38.228 1.00 83.94 86 ILE A CA 1
ATOM 690 C C . ILE A 1 86 ? 24.730 16.774 -37.558 1.00 83.94 86 ILE A C 1
ATOM 692 O O . ILE A 1 86 ? 24.920 16.054 -36.571 1.00 83.94 86 ILE A O 1
ATOM 696 N N . PRO A 1 87 ? 25.701 17.591 -38.014 1.00 87.12 87 PRO A N 1
ATOM 697 C CA . PRO A 1 87 ? 26.987 17.734 -37.335 1.00 87.12 87 PRO A CA 1
ATOM 698 C C . PRO A 1 87 ? 26.793 18.107 -35.861 1.00 87.12 87 PRO A C 1
ATOM 700 O O . PRO A 1 87 ? 26.076 19.054 -35.546 1.00 87.12 87 PRO A O 1
ATOM 703 N N . TYR A 1 88 ? 27.413 17.350 -34.951 1.00 86.44 88 TYR A N 1
ATOM 704 C CA . TYR A 1 88 ? 27.260 17.485 -33.492 1.00 86.44 88 TYR A CA 1
ATOM 705 C C . TYR A 1 88 ? 25.829 17.309 -32.939 1.00 86.44 88 TYR A C 1
ATOM 707 O O . TYR A 1 88 ? 25.618 17.462 -31.733 1.00 86.44 88 TYR A O 1
ATOM 715 N N . GLY A 1 89 ? 24.855 16.933 -33.773 1.00 84.38 89 GLY A N 1
ATOM 716 C CA . GLY A 1 89 ? 23.443 16.817 -33.407 1.00 84.38 89 GLY A CA 1
ATOM 717 C C . GLY A 1 89 ? 23.169 15.898 -32.210 1.00 84.38 89 GLY A C 1
ATOM 718 O O . GLY A 1 89 ? 22.482 16.337 -31.286 1.00 84.38 89 GLY A O 1
ATOM 719 N N . PRO A 1 90 ? 23.730 14.672 -32.140 1.00 83.31 90 PRO A N 1
ATOM 720 C CA . PRO A 1 90 ? 23.490 13.769 -31.013 1.00 83.31 90 PRO A CA 1
ATOM 721 C C . PRO A 1 90 ? 24.029 14.316 -29.687 1.00 83.31 90 PRO A C 1
ATOM 723 O O . PRO A 1 90 ? 23.378 14.186 -28.654 1.00 83.31 90 PRO A O 1
ATOM 726 N N . TYR A 1 91 ? 25.196 14.966 -29.712 1.00 86.19 91 TYR A N 1
ATOM 727 C CA . TYR A 1 91 ? 25.819 15.536 -28.515 1.00 86.19 91 TYR A CA 1
ATOM 728 C C . TYR A 1 91 ? 25.029 16.733 -27.986 1.00 86.19 91 TYR A C 1
ATOM 730 O O . TYR A 1 91 ? 24.771 16.814 -26.787 1.00 86.19 91 TYR A O 1
ATOM 738 N N . LEU A 1 92 ? 24.595 17.630 -28.880 1.00 86.19 92 LEU A N 1
ATOM 739 C CA . LEU A 1 92 ? 23.735 18.755 -28.514 1.00 86.19 92 LEU A CA 1
ATOM 740 C C . LEU A 1 92 ? 22.396 18.263 -27.963 1.00 86.19 92 LEU A C 1
ATOM 742 O O . LEU A 1 92 ? 21.952 18.736 -26.920 1.00 86.19 92 LEU A O 1
ATOM 746 N N . PHE A 1 93 ? 21.783 17.273 -28.612 1.00 84.50 93 PHE A N 1
ATOM 747 C CA . PHE A 1 93 ? 20.535 16.683 -28.146 1.00 84.50 93 PHE A CA 1
ATOM 748 C C . PHE A 1 93 ? 20.669 16.100 -26.732 1.00 84.50 93 PHE A C 1
ATOM 750 O O . PHE A 1 93 ? 19.885 16.448 -25.850 1.00 84.50 93 PHE A O 1
ATOM 757 N N . LEU A 1 94 ? 21.692 15.276 -26.483 1.00 84.38 94 LEU A N 1
ATOM 758 C CA . LEU A 1 94 ? 21.936 14.692 -25.161 1.00 84.38 94 LEU A CA 1
ATOM 759 C C . LEU A 1 94 ? 22.224 15.754 -24.092 1.00 84.38 94 LEU A C 1
ATOM 761 O O . LEU A 1 94 ? 21.741 15.620 -22.969 1.00 84.38 94 LEU A O 1
ATOM 765 N N . LEU A 1 95 ? 22.949 16.824 -24.435 1.00 86.50 95 LEU A N 1
ATOM 766 C CA . LEU A 1 95 ? 23.198 17.947 -23.529 1.00 86.50 95 LEU A CA 1
ATOM 767 C C . LEU A 1 95 ? 21.890 18.639 -23.116 1.00 86.50 95 LEU A C 1
ATOM 769 O O . LEU A 1 95 ? 21.646 18.835 -21.925 1.00 86.50 95 LEU A O 1
ATOM 773 N N . PHE A 1 96 ? 21.027 18.979 -24.078 1.00 86.12 96 PHE A N 1
ATOM 774 C CA . PHE A 1 96 ? 19.733 19.603 -23.785 1.00 86.12 96 PHE A CA 1
ATOM 775 C C . PHE A 1 96 ? 18.831 18.684 -22.964 1.00 86.12 96 PHE A C 1
ATOM 777 O O . PHE A 1 96 ? 18.214 19.132 -21.999 1.00 86.12 96 PHE A O 1
ATOM 784 N N . VAL A 1 97 ? 18.794 17.394 -23.301 1.00 83.88 97 VAL A N 1
ATOM 785 C CA . VAL A 1 97 ? 18.062 16.384 -22.532 1.00 83.88 97 VAL A CA 1
ATOM 786 C C . VAL A 1 97 ? 18.566 16.348 -21.088 1.00 83.88 97 VAL A C 1
ATOM 788 O O . VAL A 1 97 ? 17.758 16.444 -20.168 1.00 83.88 97 VAL A O 1
ATOM 791 N N . ALA A 1 98 ? 19.882 16.302 -20.868 1.00 83.12 98 ALA A N 1
ATOM 792 C CA . ALA A 1 98 ? 20.463 16.302 -19.527 1.00 83.12 98 ALA A CA 1
ATOM 793 C C . ALA A 1 98 ? 20.076 17.553 -18.718 1.00 83.12 98 ALA A C 1
ATOM 795 O O . ALA A 1 98 ? 19.673 17.430 -17.562 1.00 83.12 98 ALA A O 1
ATOM 796 N N . ILE A 1 99 ? 20.124 18.743 -19.328 1.00 86.69 99 ILE A N 1
ATO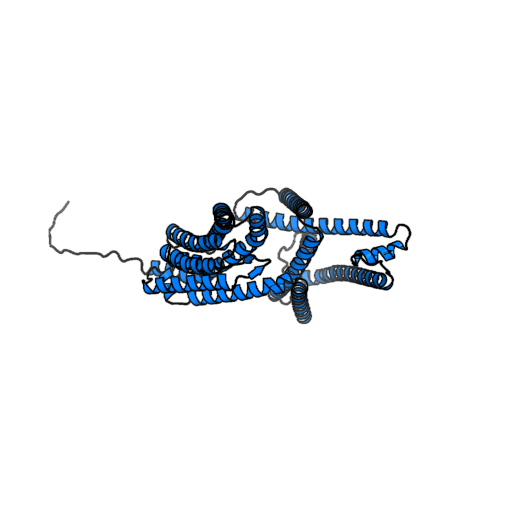M 797 C CA . ILE A 1 99 ? 19.724 20.004 -18.680 1.00 86.69 99 ILE A CA 1
ATOM 798 C C . ILE A 1 99 ? 18.235 19.984 -18.305 1.00 86.69 99 ILE A C 1
ATOM 800 O O . ILE A 1 99 ? 17.875 20.354 -17.186 1.00 86.69 99 ILE A O 1
ATOM 804 N N . ILE A 1 100 ? 17.367 19.526 -19.213 1.00 83.69 100 ILE A N 1
ATOM 805 C CA . ILE A 1 100 ? 15.919 19.441 -18.974 1.00 83.69 100 ILE A CA 1
ATOM 806 C C . ILE A 1 100 ? 15.616 18.451 -17.844 1.00 83.69 100 ILE A C 1
ATOM 808 O O . ILE A 1 100 ? 14.853 18.780 -16.934 1.00 83.69 100 ILE A O 1
ATOM 812 N N . PHE A 1 101 ? 16.227 17.262 -17.861 1.00 80.75 101 PHE A N 1
ATOM 813 C CA . PHE A 1 101 ? 16.038 16.259 -16.811 1.00 80.75 101 PHE A CA 1
ATOM 814 C C . PHE A 1 101 ? 16.542 16.752 -15.457 1.00 80.75 101 PHE A C 1
ATOM 816 O O . PHE A 1 101 ? 15.836 16.608 -14.459 1.00 80.75 101 PHE A O 1
ATOM 823 N N . PHE A 1 102 ? 17.716 17.385 -15.418 1.00 82.06 102 PHE A N 1
ATOM 824 C CA . PHE A 1 102 ? 18.241 17.981 -14.194 1.00 82.06 102 PHE A CA 1
ATOM 825 C C . PHE A 1 102 ? 17.279 19.036 -13.634 1.00 82.06 102 PHE A C 1
ATOM 827 O O . PHE A 1 102 ? 16.904 18.974 -12.463 1.00 82.06 102 PHE A O 1
ATOM 834 N N . GLY A 1 103 ? 16.798 19.950 -14.483 1.00 82.25 103 GLY A N 1
ATOM 835 C CA . GLY A 1 103 ? 15.808 20.954 -14.093 1.00 82.25 103 GLY A CA 1
ATOM 836 C C . GLY A 1 103 ? 14.512 20.333 -13.564 1.00 82.25 103 GLY A C 1
ATOM 837 O O . GLY A 1 103 ? 14.014 20.744 -12.516 1.00 82.25 103 GLY A O 1
ATOM 838 N N . ALA A 1 104 ? 13.990 19.302 -14.233 1.00 79.56 104 ALA A N 1
ATOM 839 C CA . ALA A 1 104 ? 12.776 18.603 -13.816 1.00 79.56 104 ALA A CA 1
ATOM 840 C C . ALA A 1 104 ? 12.929 17.922 -12.444 1.00 79.56 104 ALA A C 1
ATOM 842 O O . ALA A 1 104 ? 12.030 18.019 -11.604 1.00 79.56 104 ALA A O 1
ATOM 843 N N . VAL A 1 105 ? 14.073 17.275 -12.192 1.00 80.75 105 VAL A N 1
ATOM 844 C CA . VAL A 1 105 ? 14.380 16.636 -10.903 1.00 80.75 105 VAL A CA 1
ATOM 845 C C . VAL A 1 105 ? 14.474 17.681 -9.792 1.00 80.75 105 VAL A C 1
ATOM 847 O O . VAL A 1 105 ? 13.807 17.537 -8.766 1.00 80.75 105 VAL A O 1
ATOM 850 N N . VAL A 1 106 ? 15.224 18.765 -10.011 1.00 80.62 106 VAL A N 1
ATOM 851 C CA . VAL A 1 106 ? 15.404 19.837 -9.019 1.00 80.62 106 VAL A CA 1
ATOM 852 C C . VAL A 1 106 ? 14.071 20.498 -8.671 1.00 80.62 106 VAL A C 1
ATOM 854 O O . VAL A 1 106 ? 13.735 20.610 -7.493 1.00 80.62 106 VAL A O 1
ATOM 857 N N . VAL A 1 107 ? 13.270 20.877 -9.671 1.00 78.75 107 VAL A N 1
ATOM 858 C CA . VAL A 1 107 ? 11.950 21.497 -9.456 1.00 78.75 107 VAL A CA 1
ATOM 859 C C . VAL A 1 107 ? 10.994 20.537 -8.739 1.00 78.75 107 VAL A C 1
ATOM 861 O O . VAL A 1 107 ? 10.252 20.944 -7.840 1.00 78.75 107 VAL A O 1
ATOM 864 N N . GLY A 1 108 ? 11.020 19.250 -9.099 1.00 75.81 108 GLY A N 1
ATOM 865 C CA . GLY A 1 108 ? 10.208 18.221 -8.454 1.00 75.81 108 GLY A CA 1
ATOM 866 C C . GLY A 1 108 ? 10.562 18.016 -6.979 1.00 75.81 108 GLY A C 1
ATOM 867 O O . GLY A 1 108 ? 9.663 17.918 -6.137 1.00 75.81 108 GLY A O 1
ATOM 868 N N . MET A 1 109 ? 11.857 17.979 -6.657 1.00 81.56 109 MET A N 1
ATOM 869 C CA . MET A 1 109 ? 12.357 17.843 -5.287 1.00 81.56 109 MET A CA 1
ATOM 870 C C . MET A 1 109 ? 12.064 19.085 -4.449 1.00 81.56 109 MET A C 1
ATOM 872 O O . MET A 1 109 ? 11.533 18.952 -3.347 1.00 81.56 109 MET A O 1
ATOM 876 N N . ASP A 1 110 ? 12.343 20.276 -4.981 1.00 78.38 110 ASP A N 1
ATOM 877 C CA . ASP A 1 110 ? 12.145 21.557 -4.299 1.00 78.38 110 ASP A CA 1
ATOM 878 C C . ASP A 1 110 ? 10.705 21.714 -3.788 1.00 78.38 110 ASP A C 1
ATOM 880 O O . ASP A 1 110 ? 10.460 21.973 -2.605 1.00 78.38 110 ASP A O 1
ATOM 884 N N . ALA A 1 111 ? 9.730 21.465 -4.664 1.00 71.50 111 ALA A N 1
ATOM 885 C CA . ALA A 1 111 ? 8.323 21.626 -4.327 1.00 71.50 111 ALA A CA 1
ATOM 886 C C . ALA A 1 111 ? 7.853 20.642 -3.248 1.00 71.50 111 ALA A C 1
ATOM 888 O O . ALA A 1 111 ? 7.113 21.020 -2.333 1.00 71.50 111 ALA A O 1
ATOM 889 N N . ARG A 1 112 ? 8.281 19.377 -3.338 1.00 78.62 112 ARG A N 1
ATOM 890 C CA . ARG A 1 112 ? 7.934 18.341 -2.354 1.00 78.62 112 ARG A CA 1
ATOM 891 C C . ARG A 1 112 ? 8.616 18.611 -1.019 1.00 78.62 112 ARG A C 1
ATOM 893 O O . ARG A 1 112 ? 7.965 18.486 0.014 1.00 78.62 112 ARG A O 1
ATOM 900 N N . ALA A 1 113 ? 9.879 19.034 -1.039 1.00 79.88 113 ALA A N 1
ATOM 901 C CA . ALA A 1 113 ? 10.637 19.362 0.158 1.00 79.88 113 ALA A CA 1
ATOM 902 C C . ALA A 1 113 ? 10.006 20.526 0.932 1.00 79.88 113 ALA A C 1
ATOM 904 O O . ALA A 1 113 ? 9.822 20.410 2.141 1.00 79.88 113 ALA A O 1
ATOM 905 N N . ARG A 1 114 ? 9.571 21.600 0.255 1.00 76.88 114 ARG A N 1
ATOM 906 C CA . ARG A 1 114 ? 8.836 22.703 0.910 1.00 76.88 114 ARG A CA 1
ATOM 907 C C . ARG A 1 114 ? 7.501 22.251 1.496 1.00 76.88 114 ARG A C 1
ATOM 909 O O . ARG A 1 114 ? 7.155 22.639 2.610 1.00 76.88 114 ARG A O 1
ATOM 916 N N . ALA A 1 115 ? 6.742 21.439 0.758 1.00 73.69 115 ALA A N 1
ATOM 917 C CA . ALA A 1 115 ? 5.454 20.937 1.230 1.00 73.69 115 ALA A CA 1
ATOM 918 C C . ALA A 1 115 ? 5.616 20.064 2.486 1.00 73.69 115 ALA A C 1
ATOM 920 O O . ALA A 1 115 ? 4.938 20.292 3.487 1.00 73.69 115 ALA A O 1
ATOM 921 N N . LEU A 1 116 ? 6.559 19.118 2.459 1.00 73.69 116 LEU A N 1
ATOM 922 C CA . LEU A 1 116 ? 6.889 18.256 3.595 1.00 73.69 116 LEU A CA 1
ATOM 923 C C . LEU A 1 116 ? 7.422 19.055 4.783 1.00 73.69 116 LEU A C 1
ATOM 925 O O . LEU A 1 116 ? 6.960 18.835 5.898 1.00 73.69 116 LEU A O 1
ATOM 929 N N . ALA A 1 117 ? 8.323 20.014 4.554 1.00 79.88 117 ALA A N 1
ATOM 930 C CA . ALA A 1 117 ? 8.862 20.862 5.614 1.00 79.88 117 ALA A CA 1
ATOM 931 C C . ALA A 1 117 ? 7.746 21.579 6.391 1.00 79.88 117 ALA A C 1
ATOM 933 O O . ALA A 1 117 ? 7.725 21.565 7.623 1.00 79.88 117 ALA A O 1
ATOM 934 N N . LYS A 1 118 ? 6.764 22.133 5.673 1.00 76.25 118 LYS A N 1
ATOM 935 C CA . LYS A 1 118 ? 5.614 22.814 6.273 1.00 76.25 118 LYS A CA 1
ATOM 936 C C . LYS A 1 118 ? 4.683 21.861 7.028 1.00 76.25 118 LYS A C 1
ATOM 938 O O . LYS A 1 118 ? 4.266 22.177 8.140 1.00 76.25 118 LYS A O 1
ATOM 943 N N . VAL A 1 119 ? 4.377 20.698 6.449 1.00 77.75 119 VAL A N 1
ATOM 944 C CA . VAL A 1 119 ? 3.501 19.688 7.069 1.00 77.75 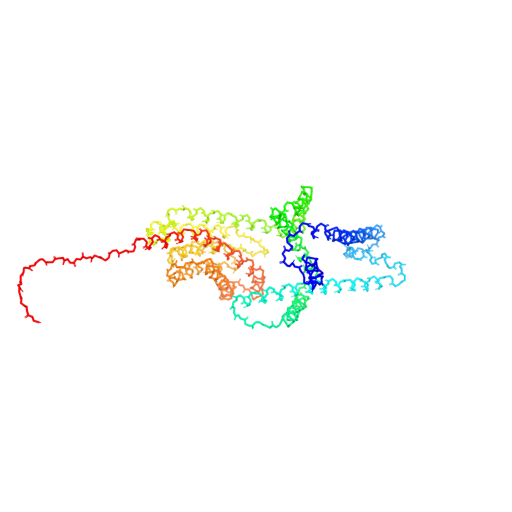119 VAL A CA 1
ATOM 945 C C . VAL A 1 119 ? 4.119 19.135 8.352 1.00 77.75 119 VAL A C 1
ATOM 947 O O . VAL A 1 119 ? 3.455 19.105 9.385 1.00 77.75 119 VAL A O 1
ATOM 950 N N . VAL A 1 120 ? 5.397 18.745 8.312 1.00 77.94 120 VAL A N 1
ATOM 951 C CA . VAL A 1 120 ? 6.110 18.206 9.480 1.00 77.94 120 VAL A CA 1
ATOM 952 C C . VAL A 1 120 ? 6.174 19.248 10.592 1.00 77.94 120 VAL A C 1
ATOM 954 O O . VAL A 1 120 ? 5.939 18.912 11.750 1.00 77.94 120 VAL A O 1
ATOM 957 N N . ARG A 1 121 ? 6.412 20.518 10.244 1.00 78.06 121 ARG A N 1
ATOM 958 C CA . ARG A 1 121 ? 6.402 21.615 11.211 1.00 78.06 121 ARG A CA 1
ATOM 959 C C . ARG A 1 121 ? 5.044 21.773 11.900 1.00 78.06 121 ARG A C 1
ATOM 961 O O . ARG A 1 121 ? 5.008 21.764 13.125 1.00 78.06 121 ARG A O 1
ATOM 968 N N . HIS A 1 122 ? 3.950 21.853 11.139 1.00 77.12 122 HIS A N 1
ATOM 969 C CA . HIS A 1 122 ? 2.596 21.945 11.705 1.00 77.12 122 HIS A CA 1
ATOM 970 C C . HIS A 1 122 ? 2.264 20.753 12.617 1.00 77.12 122 HIS A C 1
ATOM 972 O O . HIS A 1 122 ? 1.716 20.938 13.698 1.00 77.12 122 HIS A O 1
ATOM 978 N N . LEU A 1 123 ? 2.643 19.535 12.217 1.00 73.38 123 LEU A N 1
ATOM 979 C CA . LEU A 1 123 ? 2.438 18.319 13.014 1.00 73.38 123 LEU A CA 1
ATOM 980 C C . LEU A 1 123 ? 3.238 18.303 14.326 1.00 73.38 123 LEU A C 1
ATOM 982 O O . LEU A 1 123 ? 2.786 17.709 15.304 1.00 73.38 123 LEU A O 1
ATOM 986 N N . GLY A 1 124 ? 4.432 18.899 14.355 1.00 72.38 124 GLY A N 1
ATOM 987 C CA . GLY A 1 124 ? 5.217 19.007 15.588 1.00 72.38 124 GLY A CA 1
ATOM 988 C C . GLY A 1 124 ? 4.755 20.136 16.501 1.00 72.38 124 GLY A C 1
ATOM 989 O O . GLY A 1 124 ? 4.747 19.945 17.714 1.00 72.38 124 GLY A O 1
ATOM 990 N N . GLU A 1 125 ? 4.307 21.260 15.934 1.00 74.44 125 GLU A N 1
ATOM 991 C CA . GLU A 1 125 ? 3.695 22.363 16.687 1.00 74.44 125 GLU A CA 1
ATOM 992 C C . GLU A 1 125 ? 2.406 21.897 17.395 1.00 74.44 125 GLU A C 1
ATOM 994 O O . GLU A 1 125 ? 2.250 22.148 18.588 1.00 74.44 125 GLU A O 1
ATOM 999 N N . ASP A 1 126 ? 1.556 21.112 16.720 1.00 71.44 126 ASP A N 1
ATOM 1000 C CA . ASP A 1 126 ? 0.322 20.526 17.285 1.00 71.44 126 ASP A CA 1
ATOM 1001 C C . ASP A 1 126 ? 0.592 19.516 18.424 1.00 71.44 126 ASP A C 1
ATOM 1003 O O . ASP A 1 126 ? -0.214 19.325 19.331 1.00 71.44 126 ASP A O 1
ATOM 1007 N N . LYS A 1 127 ? 1.778 18.892 18.424 1.00 70.12 127 LYS A N 1
ATOM 1008 C CA . LYS A 1 127 ? 2.226 17.955 19.469 1.00 70.12 127 LYS A CA 1
ATOM 1009 C C . LYS A 1 127 ? 3.109 18.595 20.547 1.00 70.12 127 LYS A C 1
ATOM 1011 O O . LYS A 1 127 ? 3.639 17.873 21.390 1.00 70.12 127 LYS A O 1
ATOM 1016 N N . GLY A 1 128 ? 3.296 19.917 20.526 1.00 69.31 128 GLY A N 1
ATOM 1017 C CA . GLY A 1 128 ? 4.115 20.641 21.506 1.00 69.31 128 GLY A CA 1
ATOM 1018 C C . GLY A 1 128 ? 5.627 20.386 21.401 1.00 69.31 128 GLY A C 1
ATOM 1019 O O . GLY A 1 128 ? 6.368 20.676 22.340 1.00 69.31 128 GLY A O 1
ATOM 1020 N N . VAL A 1 129 ? 6.110 19.848 20.276 1.00 75.00 129 VAL A N 1
ATOM 1021 C CA . VAL A 1 129 ? 7.532 19.562 20.036 1.00 75.00 129 VAL A CA 1
ATOM 1022 C C . VAL A 1 129 ? 8.176 20.744 19.309 1.00 75.00 129 VAL A C 1
ATOM 1024 O O . VAL A 1 129 ? 7.751 21.120 18.217 1.00 75.00 129 VAL A O 1
ATOM 1027 N N . LYS A 1 130 ? 9.247 21.321 19.876 1.00 72.62 130 LYS A N 1
ATOM 1028 C CA . LYS A 1 130 ? 10.039 22.365 19.200 1.00 72.62 130 LYS A CA 1
ATOM 1029 C C . LYS A 1 130 ? 10.840 21.757 18.046 1.00 72.62 130 LYS A C 1
ATOM 1031 O O . LYS A 1 130 ? 11.910 21.191 18.256 1.00 72.62 130 LYS A O 1
ATOM 1036 N N . LEU A 1 131 ? 10.315 21.880 16.831 1.00 77.00 131 LEU A N 1
ATOM 1037 C CA . LEU A 1 131 ? 11.004 21.480 15.606 1.00 77.00 131 LEU A CA 1
ATOM 1038 C C . LEU A 1 131 ? 11.987 22.562 15.105 1.00 77.00 131 LEU A C 1
ATOM 1040 O O . LEU A 1 131 ? 11.828 23.741 15.436 1.00 77.00 131 LEU A O 1
ATOM 1044 N N . PRO A 1 132 ? 12.987 22.178 14.282 1.00 78.19 132 PRO A N 1
ATOM 1045 C CA . PRO A 1 132 ? 13.897 23.108 13.609 1.00 78.19 132 PRO A CA 1
ATOM 1046 C C . PRO A 1 132 ? 13.182 24.167 12.747 1.00 78.19 132 PRO A C 1
ATOM 1048 O O . PRO A 1 132 ? 11.996 24.055 12.424 1.00 78.19 132 PRO A O 1
ATOM 1051 N N . SER A 1 133 ? 13.922 25.203 12.331 1.00 80.69 133 SER A N 1
ATOM 1052 C CA . SER A 1 133 ? 13.419 26.220 11.396 1.00 80.69 133 SER A CA 1
ATOM 1053 C C . SER A 1 133 ? 12.946 25.586 10.078 1.00 80.69 133 SER A C 1
ATOM 1055 O O . SER A 1 133 ? 13.475 24.561 9.648 1.00 80.69 133 SER A O 1
ATOM 1057 N N . GLU A 1 134 ? 11.951 26.195 9.419 1.00 75.62 134 GLU A N 1
ATOM 1058 C CA . GLU A 1 134 ? 11.398 25.695 8.142 1.00 75.62 134 GLU A CA 1
ATOM 1059 C C . GLU A 1 134 ? 12.494 25.520 7.077 1.00 75.62 134 GLU A C 1
ATOM 1061 O O . GLU A 1 134 ? 12.479 24.548 6.326 1.00 75.62 134 GLU A O 1
ATOM 1066 N N . TYR A 1 135 ? 13.493 26.407 7.082 1.00 80.38 135 TYR A N 1
ATOM 1067 C CA . TYR A 1 135 ? 14.665 26.329 6.215 1.00 80.38 135 TYR A CA 1
ATOM 1068 C C . TYR A 1 135 ? 15.531 25.090 6.492 1.00 80.38 135 TYR A C 1
ATOM 1070 O O . TYR A 1 135 ? 15.874 24.359 5.563 1.00 80.38 135 TYR A O 1
ATOM 1078 N N . ASN A 1 136 ? 15.834 24.806 7.762 1.00 83.12 136 ASN A N 1
ATOM 1079 C CA . ASN A 1 136 ? 16.633 23.635 8.128 1.00 83.12 136 ASN A CA 1
ATOM 1080 C C . ASN A 1 136 ? 15.870 22.339 7.830 1.00 83.12 136 ASN A C 1
ATOM 1082 O O . ASN A 1 136 ? 16.453 21.381 7.328 1.00 83.12 136 ASN A O 1
ATOM 1086 N N . LEU A 1 137 ? 14.555 22.314 8.078 1.00 82.44 137 LEU A N 1
ATOM 1087 C CA . LEU A 1 137 ? 13.709 21.174 7.719 1.00 82.44 137 LEU A CA 1
ATOM 1088 C C . LEU A 1 137 ? 13.698 20.939 6.206 1.00 82.44 137 LEU A C 1
ATOM 1090 O O . LEU A 1 137 ? 13.828 19.802 5.762 1.00 82.44 137 LEU A O 1
ATOM 1094 N N . TYR A 1 138 ? 13.578 22.007 5.417 1.00 84.06 138 TYR A N 1
ATOM 1095 C CA . TYR A 1 138 ? 13.647 21.943 3.961 1.00 84.06 138 TYR A CA 1
ATOM 1096 C C . TYR A 1 138 ? 14.976 21.340 3.481 1.00 84.06 138 TYR A C 1
ATOM 1098 O O . TYR A 1 138 ? 14.958 20.416 2.669 1.00 84.06 138 TYR A O 1
ATOM 1106 N N . GLN A 1 139 ? 16.113 21.794 4.021 1.00 85.88 139 GLN A N 1
ATOM 1107 C CA . GLN A 1 139 ? 17.430 21.249 3.672 1.00 85.88 139 GLN A CA 1
ATOM 1108 C C . GLN A 1 139 ? 17.560 19.763 4.029 1.00 85.88 139 GLN A C 1
ATOM 1110 O O . GLN A 1 139 ? 18.049 18.980 3.217 1.00 85.88 139 GLN A O 1
ATOM 1115 N N . ILE A 1 140 ? 17.082 19.360 5.211 1.00 84.81 140 ILE A N 1
ATOM 1116 C CA . ILE A 1 140 ? 17.092 17.956 5.642 1.00 84.81 140 ILE A CA 1
ATOM 1117 C C . ILE A 1 140 ? 16.252 17.099 4.689 1.00 84.81 140 ILE A C 1
ATOM 1119 O O . ILE A 1 140 ? 16.723 16.070 4.211 1.00 84.81 140 ILE A O 1
ATOM 1123 N N . VAL A 1 141 ? 15.027 17.525 4.369 1.00 83.44 141 VAL A N 1
ATOM 1124 C CA . VAL A 1 141 ? 14.141 16.784 3.459 1.00 83.44 141 VAL A CA 1
ATOM 1125 C C . VAL A 1 141 ? 14.742 16.692 2.053 1.00 83.44 141 VAL A C 1
ATOM 1127 O O . VAL A 1 141 ? 14.645 15.645 1.413 1.00 83.44 141 VAL A O 1
ATOM 1130 N N . LEU A 1 142 ? 15.401 17.753 1.580 1.00 85.94 142 LEU A N 1
ATOM 1131 C CA . LEU A 1 142 ? 16.088 17.746 0.292 1.00 85.94 142 LEU A CA 1
ATOM 1132 C C . LEU A 1 142 ? 17.238 16.728 0.272 1.00 85.94 142 LEU A C 1
ATOM 1134 O O . LEU A 1 142 ? 17.317 15.932 -0.659 1.00 85.94 142 LEU A O 1
ATOM 1138 N N . LEU A 1 143 ? 18.080 16.699 1.312 1.00 85.94 143 LEU A N 1
ATOM 1139 C CA . LEU A 1 143 ? 19.167 15.720 1.439 1.00 85.94 143 LEU A CA 1
ATOM 1140 C C . LEU A 1 143 ? 18.646 14.281 1.485 1.00 85.94 143 LEU A C 1
ATOM 1142 O O . LEU A 1 143 ? 19.227 13.405 0.847 1.00 85.94 143 LEU A O 1
ATOM 1146 N N . VAL A 1 144 ? 17.532 14.042 2.183 1.00 82.88 144 VAL A N 1
ATOM 1147 C CA . VAL A 1 144 ? 16.878 12.726 2.214 1.00 82.88 144 VAL A CA 1
ATOM 1148 C C . VAL A 1 144 ? 16.414 12.318 0.817 1.00 82.88 144 VAL A C 1
ATOM 1150 O O . VAL A 1 144 ? 16.713 11.207 0.388 1.00 82.88 144 VAL A O 1
ATOM 1153 N N . PHE A 1 145 ? 15.739 13.203 0.074 1.00 80.19 145 PHE A N 1
ATOM 1154 C CA . PHE A 1 145 ? 15.324 12.893 -1.298 1.00 80.19 145 PHE A CA 1
ATOM 1155 C C . PHE A 1 145 ? 16.514 12.591 -2.209 1.00 80.19 145 PHE A C 1
ATOM 1157 O O . PHE A 1 145 ? 16.473 11.603 -2.941 1.00 80.19 145 PHE A O 1
ATOM 1164 N N . THR A 1 146 ? 17.584 13.386 -2.134 1.00 84.06 146 THR A N 1
ATOM 1165 C CA . THR A 1 146 ? 18.811 13.140 -2.903 1.00 84.06 146 THR A CA 1
ATOM 1166 C C . THR A 1 146 ? 19.421 11.782 -2.556 1.00 84.06 146 THR A C 1
ATOM 1168 O O . THR A 1 146 ? 19.742 11.008 -3.455 1.00 84.06 146 THR A O 1
ATOM 1171 N N . GLY A 1 147 ? 19.535 11.462 -1.263 1.00 81.31 147 GLY A N 1
ATOM 1172 C CA . GLY A 1 147 ? 20.081 10.188 -0.797 1.00 81.31 147 GLY A CA 1
ATOM 1173 C C . GLY A 1 147 ? 19.263 8.988 -1.273 1.00 81.31 147 GLY A C 1
ATOM 1174 O O . GLY A 1 147 ? 19.835 8.011 -1.746 1.00 81.31 147 GLY A O 1
ATOM 1175 N N . VAL A 1 148 ? 17.930 9.084 -1.226 1.00 76.81 148 VAL A N 1
ATOM 1176 C CA . VAL A 1 148 ? 17.027 8.034 -1.724 1.00 76.81 148 VAL A CA 1
ATOM 1177 C C . VAL A 1 148 ? 17.196 7.820 -3.228 1.00 76.81 148 VAL A C 1
ATOM 1179 O O . VAL A 1 148 ? 17.252 6.673 -3.662 1.00 76.81 148 VAL A O 1
ATOM 1182 N N . ILE A 1 149 ? 17.311 8.889 -4.024 1.00 78.12 149 ILE A N 1
ATOM 1183 C CA . ILE A 1 149 ? 17.498 8.777 -5.481 1.00 78.12 149 ILE A CA 1
ATOM 1184 C C . ILE A 1 149 ? 18.836 8.105 -5.807 1.00 78.12 149 ILE A C 1
ATOM 1186 O O . ILE A 1 149 ? 18.872 7.188 -6.624 1.00 78.12 149 ILE A O 1
ATOM 1190 N N . ILE A 1 150 ? 19.922 8.522 -5.148 1.00 82.19 150 ILE A N 1
ATOM 1191 C CA . ILE A 1 150 ? 21.254 7.937 -5.359 1.00 82.19 150 ILE A CA 1
ATOM 1192 C C . ILE A 1 150 ? 21.254 6.459 -4.964 1.00 82.19 150 ILE A C 1
ATOM 1194 O O . ILE A 1 150 ? 21.714 5.616 -5.728 1.00 82.19 150 ILE A O 1
ATOM 1198 N N . LEU A 1 151 ? 20.695 6.130 -3.799 1.00 77.56 151 LEU A N 1
ATOM 1199 C CA . LEU A 1 151 ? 20.620 4.754 -3.321 1.00 77.56 151 LEU A CA 1
ATOM 1200 C C . LEU A 1 151 ? 19.784 3.874 -4.264 1.00 77.56 151 LEU A C 1
ATOM 1202 O O . LEU A 1 151 ? 20.195 2.764 -4.590 1.00 77.56 151 LEU A O 1
ATOM 1206 N N . ALA A 1 152 ? 18.651 4.386 -4.752 1.00 71.44 152 ALA A N 1
ATOM 1207 C CA . ALA A 1 152 ? 17.805 3.682 -5.711 1.00 71.44 152 ALA A CA 1
ATOM 1208 C C . ALA A 1 152 ? 18.532 3.408 -7.037 1.00 71.44 152 ALA A C 1
ATOM 1210 O O . ALA A 1 152 ? 18.383 2.322 -7.589 1.00 71.44 152 ALA A O 1
ATOM 1211 N N . MET A 1 153 ? 19.351 4.353 -7.515 1.00 73.00 153 MET A N 1
ATOM 1212 C CA . MET A 1 153 ? 20.158 4.176 -8.728 1.00 73.00 153 MET A CA 1
ATOM 1213 C C . MET A 1 153 ? 21.306 3.171 -8.568 1.00 73.00 153 MET A C 1
ATOM 1215 O O . MET A 1 153 ? 21.765 2.629 -9.567 1.00 73.00 153 MET A O 1
ATOM 1219 N N . ILE A 1 154 ? 21.785 2.935 -7.344 1.00 76.69 154 ILE A N 1
ATOM 1220 C CA . ILE A 1 154 ? 22.875 1.984 -7.074 1.00 76.69 154 ILE A CA 1
ATOM 1221 C C . ILE A 1 154 ? 22.343 0.553 -6.911 1.00 76.69 154 ILE A C 1
ATOM 1223 O O . ILE A 1 154 ? 23.007 -0.394 -7.319 1.00 76.69 154 ILE A O 1
ATOM 1227 N N . ILE A 1 155 ? 21.167 0.387 -6.297 1.00 72.38 155 ILE A N 1
ATOM 1228 C CA . ILE A 1 155 ? 20.628 -0.934 -5.933 1.00 72.38 155 ILE A CA 1
ATOM 1229 C C . ILE A 1 155 ? 19.864 -1.591 -7.092 1.00 72.38 155 ILE A C 1
ATOM 1231 O O . ILE A 1 155 ? 19.829 -2.817 -7.175 1.00 72.38 155 ILE A O 1
ATOM 1235 N N . VAL A 1 156 ? 19.227 -0.805 -7.965 1.00 69.19 156 VAL A N 1
ATOM 1236 C CA . VAL A 1 156 ? 18.265 -1.311 -8.956 1.00 69.19 156 VAL A CA 1
ATOM 1237 C C . VAL A 1 156 ? 18.574 -0.765 -10.351 1.00 69.19 156 VAL A C 1
ATOM 1239 O O . VAL A 1 156 ? 18.962 0.393 -10.500 1.00 69.19 156 VAL A O 1
ATOM 1242 N N . ASP A 1 157 ? 18.346 -1.582 -11.385 1.00 73.06 157 ASP A N 1
ATOM 1243 C CA . ASP A 1 157 ? 18.426 -1.150 -12.782 1.00 73.06 157 ASP A CA 1
ATOM 1244 C C . ASP A 1 157 ? 17.570 0.112 -13.034 1.00 73.06 157 ASP A C 1
ATOM 1246 O O . ASP A 1 157 ? 16.357 0.097 -12.806 1.00 73.06 157 ASP A O 1
ATOM 1250 N N . PRO A 1 158 ? 18.132 1.205 -13.586 1.00 68.38 158 PRO A N 1
ATOM 1251 C CA . PRO A 1 158 ? 17.402 2.465 -13.763 1.00 68.38 158 PRO A CA 1
ATOM 1252 C C . PRO A 1 158 ? 16.114 2.326 -14.584 1.00 68.38 158 PRO A C 1
ATOM 1254 O O . PRO A 1 158 ? 15.136 3.036 -14.358 1.00 68.38 158 PRO A O 1
ATOM 1257 N N . MET A 1 159 ? 16.094 1.387 -15.532 1.00 66.06 159 MET A N 1
ATOM 1258 C CA . MET A 1 159 ? 14.949 1.162 -16.413 1.00 66.06 159 MET A CA 1
ATOM 1259 C C . MET A 1 159 ? 13.741 0.559 -15.692 1.00 66.06 159 MET A C 1
ATOM 1261 O O . MET A 1 159 ? 12.609 0.891 -16.046 1.00 66.06 159 MET A O 1
ATOM 1265 N N . THR A 1 160 ? 13.951 -0.303 -14.694 1.00 67.62 160 THR A N 1
ATOM 1266 C CA . THR A 1 160 ? 12.846 -0.885 -13.916 1.00 67.62 160 THR A CA 1
ATOM 1267 C C . THR A 1 160 ? 12.275 0.158 -12.964 1.00 67.62 160 THR A C 1
ATOM 1269 O O . THR A 1 160 ? 11.067 0.372 -12.954 1.00 67.62 160 THR A O 1
ATOM 1272 N N . VAL A 1 161 ? 13.143 0.923 -12.293 1.00 69.88 161 VAL A N 1
ATOM 1273 C CA . VAL A 1 161 ? 12.742 2.039 -11.422 1.00 69.88 161 VAL A CA 1
ATOM 1274 C C . VAL A 1 161 ? 11.903 3.070 -12.181 1.00 69.88 161 VAL A C 1
ATOM 1276 O O . VAL A 1 161 ? 10.853 3.488 -11.698 1.00 69.88 161 VAL A O 1
ATOM 1279 N N . ILE A 1 162 ? 12.322 3.469 -13.389 1.00 70.56 162 ILE A N 1
ATOM 1280 C CA . ILE A 1 162 ? 11.559 4.420 -14.213 1.00 70.56 162 ILE A CA 1
ATOM 1281 C C . ILE A 1 162 ? 10.182 3.855 -14.575 1.00 70.56 162 ILE A C 1
ATOM 1283 O O . ILE A 1 162 ? 9.192 4.585 -14.495 1.00 70.56 162 ILE A O 1
ATOM 1287 N N . ARG A 1 163 ? 10.106 2.576 -14.963 1.00 67.88 163 ARG A N 1
ATOM 1288 C CA . ARG A 1 163 ? 8.841 1.934 -15.344 1.00 67.88 163 ARG A CA 1
ATOM 1289 C C . ARG A 1 163 ? 7.863 1.900 -14.171 1.00 67.88 163 ARG A C 1
ATOM 1291 O O . ARG A 1 163 ? 6.727 2.343 -14.323 1.00 67.88 163 ARG A O 1
ATOM 1298 N N . ASP A 1 164 ? 8.327 1.449 -13.014 1.00 67.25 164 ASP A N 1
ATOM 1299 C CA . ASP A 1 164 ? 7.490 1.279 -11.828 1.00 67.25 164 ASP A CA 1
ATOM 1300 C C . ASP A 1 164 ? 7.049 2.650 -11.270 1.00 67.25 164 ASP A C 1
ATOM 1302 O O . ASP A 1 164 ? 5.889 2.845 -10.901 1.00 67.25 164 ASP A O 1
ATOM 1306 N N . ILE A 1 165 ? 7.928 3.665 -11.296 1.00 72.50 165 ILE A N 1
ATOM 1307 C CA . ILE A 1 165 ? 7.573 5.049 -10.930 1.00 72.50 165 ILE A CA 1
ATOM 1308 C C . ILE A 1 165 ? 6.553 5.641 -11.907 1.00 72.50 165 ILE A C 1
ATOM 1310 O O . ILE A 1 165 ? 5.647 6.362 -11.476 1.00 72.50 165 ILE A O 1
ATOM 1314 N N . ALA A 1 166 ? 6.684 5.383 -13.210 1.00 68.44 166 ALA A N 1
ATOM 1315 C CA . ALA A 1 166 ? 5.752 5.888 -14.214 1.00 68.44 166 ALA A CA 1
ATOM 1316 C C . ALA A 1 166 ? 4.355 5.281 -14.032 1.00 68.44 166 ALA A C 1
ATOM 1318 O O . ALA A 1 166 ? 3.364 6.017 -14.041 1.00 68.44 166 ALA A O 1
ATOM 1319 N N . ALA A 1 167 ? 4.278 3.971 -13.787 1.00 66.12 167 ALA A N 1
ATOM 1320 C CA . ALA A 1 167 ? 3.020 3.287 -13.519 1.00 66.12 167 ALA A CA 1
ATOM 1321 C C . ALA A 1 167 ? 2.369 3.786 -12.219 1.00 66.12 167 ALA A C 1
ATOM 1323 O O . ALA A 1 167 ? 1.206 4.200 -12.221 1.00 66.12 167 ALA A O 1
ATOM 1324 N N . LEU A 1 168 ? 3.144 3.893 -11.135 1.00 68.62 168 LEU A N 1
ATOM 1325 C CA . LEU A 1 168 ? 2.676 4.456 -9.867 1.00 68.62 168 LEU A CA 1
ATOM 1326 C C . LEU A 1 168 ? 2.195 5.906 -10.028 1.00 68.62 168 LEU A C 1
ATOM 1328 O O . LEU A 1 168 ? 1.163 6.288 -9.476 1.00 68.62 168 LEU A O 1
ATOM 1332 N N . SER A 1 169 ? 2.898 6.716 -10.823 1.00 72.88 169 SER A N 1
ATOM 1333 C CA . SER A 1 169 ? 2.503 8.098 -11.116 1.00 72.88 169 SER A CA 1
ATOM 1334 C C . SER A 1 169 ? 1.188 8.169 -11.894 1.00 72.88 169 SER A C 1
ATOM 1336 O O . SER A 1 169 ? 0.366 9.035 -11.601 1.00 72.88 169 SER A O 1
ATOM 1338 N N . ALA A 1 170 ? 0.956 7.256 -12.842 1.00 71.31 170 ALA A N 1
ATOM 1339 C CA . ALA A 1 170 ? -0.290 7.183 -13.602 1.00 71.31 170 ALA A CA 1
ATOM 1340 C C . ALA A 1 170 ? -1.486 6.767 -12.721 1.00 71.31 170 ALA A C 1
ATOM 1342 O O . ALA A 1 170 ? -2.565 7.357 -12.826 1.00 71.31 170 ALA A O 1
ATOM 1343 N N . ILE A 1 171 ? -1.279 5.832 -11.785 1.00 73.44 171 ILE A N 1
ATOM 1344 C CA . ILE A 1 171 ? -2.283 5.455 -10.775 1.00 73.44 171 ILE A CA 1
ATOM 1345 C C . ILE A 1 171 ? -2.601 6.648 -9.870 1.00 73.44 171 ILE A C 1
ATOM 1347 O O . ILE A 1 171 ? -3.767 7.015 -9.705 1.00 73.44 171 ILE A O 1
ATOM 1351 N N . LEU A 1 172 ? -1.570 7.287 -9.306 1.00 74.31 172 LEU A N 1
ATOM 1352 C CA . LEU A 1 172 ? -1.743 8.457 -8.446 1.00 74.31 172 LEU A CA 1
ATOM 1353 C C . LEU A 1 172 ? -2.458 9.589 -9.181 1.00 74.31 172 LEU A C 1
ATOM 1355 O O . LEU A 1 172 ? -3.338 10.218 -8.601 1.00 74.31 172 LEU A O 1
ATOM 1359 N N . PHE A 1 173 ? -2.117 9.837 -10.447 1.00 79.19 173 PHE A N 1
ATOM 1360 C CA . PHE A 1 173 ? -2.780 10.842 -11.271 1.00 79.19 173 PHE A CA 1
ATOM 1361 C C . PHE A 1 173 ? -4.286 10.576 -11.387 1.00 79.19 173 PHE A C 1
ATOM 1363 O O . PHE A 1 173 ? -5.084 11.485 -11.156 1.00 79.19 173 PHE A O 1
ATOM 1370 N N . GLY A 1 174 ? -4.677 9.324 -11.634 1.00 80.38 174 GLY A N 1
ATOM 1371 C CA . GLY A 1 174 ? -6.081 8.921 -11.649 1.00 80.38 174 GLY A CA 1
ATOM 1372 C C . GLY A 1 174 ? -6.793 9.145 -10.313 1.00 80.38 174 GLY A C 1
ATOM 1373 O O . GLY A 1 174 ? -7.867 9.745 -10.272 1.00 80.38 174 GLY A O 1
ATOM 1374 N N . ILE A 1 175 ? -6.174 8.735 -9.201 1.00 77.88 175 ILE A N 1
ATOM 1375 C CA . ILE A 1 175 ? -6.723 8.938 -7.848 1.00 77.88 175 ILE A CA 1
ATOM 1376 C C . ILE A 1 175 ? -6.889 10.433 -7.547 1.00 77.88 175 ILE A C 1
ATOM 1378 O O . ILE A 1 175 ? -7.948 10.859 -7.084 1.00 77.88 175 ILE A O 1
ATOM 1382 N N . PHE A 1 176 ? -5.870 11.249 -7.834 1.00 79.75 176 PHE A N 1
ATOM 1383 C CA . PHE A 1 176 ? -5.935 12.695 -7.631 1.00 79.75 176 PHE A CA 1
ATOM 1384 C C . PHE A 1 176 ? -7.022 13.347 -8.479 1.00 79.75 176 PHE A C 1
ATOM 1386 O O . PHE A 1 176 ? -7.675 14.270 -7.997 1.00 79.75 176 PHE A O 1
ATOM 1393 N N . GLY A 1 177 ? -7.262 12.859 -9.694 1.00 82.81 177 GLY A N 1
ATOM 1394 C CA . GLY A 1 177 ? -8.361 13.327 -10.527 1.00 82.81 177 GLY A CA 1
ATOM 1395 C C . GLY A 1 177 ? -9.731 13.120 -9.872 1.00 82.81 177 GLY A C 1
ATOM 1396 O O . GLY A 1 177 ? -10.515 14.065 -9.787 1.00 82.81 177 GLY A O 1
ATOM 1397 N N . PHE A 1 178 ? -9.986 11.947 -9.283 1.00 84.12 178 PHE A N 1
ATOM 1398 C CA . PHE A 1 178 ? -11.211 11.704 -8.507 1.00 84.12 178 PHE A CA 1
ATOM 1399 C C . PHE A 1 178 ? -11.285 12.520 -7.210 1.00 84.12 178 PHE A C 1
ATOM 1401 O O . PHE A 1 178 ? -12.359 13.008 -6.856 1.00 84.12 178 PHE A O 1
ATOM 1408 N N . ILE A 1 179 ? -10.159 12.728 -6.518 1.00 82.44 179 ILE A N 1
ATOM 1409 C CA . ILE A 1 179 ? -10.106 13.614 -5.344 1.00 82.44 179 ILE A CA 1
ATOM 1410 C C . ILE A 1 179 ? -10.473 15.048 -5.741 1.00 82.44 179 ILE A C 1
ATOM 1412 O O . ILE A 1 179 ? -11.228 15.702 -5.028 1.00 82.44 179 ILE A O 1
ATOM 1416 N N . VAL A 1 180 ? -9.975 15.537 -6.877 1.00 83.31 180 VAL A N 1
ATOM 1417 C CA . VAL A 1 180 ? -10.289 16.875 -7.390 1.00 83.31 180 VAL A CA 1
ATOM 1418 C C . VAL A 1 180 ? -11.777 17.002 -7.722 1.00 83.31 180 VAL A C 1
ATOM 1420 O O . VAL A 1 180 ? -12.386 17.985 -7.319 1.00 83.31 180 VAL A O 1
ATOM 1423 N N . ILE A 1 181 ? -12.386 15.991 -8.350 1.00 85.44 181 ILE A N 1
ATOM 1424 C CA . ILE A 1 181 ? -13.841 15.929 -8.591 1.00 85.44 181 ILE A CA 1
ATOM 1425 C C . ILE A 1 181 ? -14.618 15.993 -7.266 1.00 85.44 181 ILE A C 1
ATOM 1427 O O . ILE A 1 181 ? -15.582 16.747 -7.133 1.00 85.44 181 ILE A O 1
ATOM 1431 N N . TYR A 1 182 ? -14.190 15.228 -6.258 1.00 83.44 182 TYR A N 1
ATOM 1432 C CA . TYR A 1 182 ? -14.817 15.251 -4.936 1.00 83.44 182 TYR A CA 1
ATOM 1433 C C . TYR A 1 182 ? -14.691 16.625 -4.263 1.00 83.44 182 TYR A C 1
ATOM 1435 O O . TYR A 1 182 ? -15.672 17.139 -3.725 1.00 83.44 182 TYR A O 1
ATOM 1443 N N . LEU A 1 183 ? -13.509 17.242 -4.306 1.00 80.62 183 LEU A N 1
ATOM 1444 C CA . LEU A 1 183 ? -13.274 18.563 -3.723 1.00 80.62 183 LEU A CA 1
ATOM 1445 C C . LEU A 1 183 ? -14.050 19.664 -4.453 1.00 80.62 183 LEU A C 1
ATOM 1447 O O . LEU A 1 183 ? -14.584 20.547 -3.787 1.00 80.62 183 LEU A O 1
ATOM 1451 N N . ASP A 1 184 ? -14.175 19.588 -5.779 1.00 84.44 184 ASP A N 1
ATOM 1452 C CA . ASP A 1 184 ? -14.950 20.544 -6.577 1.00 84.44 184 ASP A CA 1
ATOM 1453 C C . ASP A 1 184 ? -16.419 20.588 -6.129 1.00 84.44 184 ASP A C 1
ATOM 1455 O O . ASP A 1 184 ? -16.985 21.661 -5.935 1.00 84.44 184 ASP A O 1
ATOM 1459 N N . SER A 1 185 ? -17.002 19.429 -5.795 1.00 79.06 185 SER A N 1
ATOM 1460 C CA . SER A 1 185 ? -18.374 19.349 -5.267 1.00 79.06 185 SER A CA 1
ATOM 1461 C C . SER A 1 185 ? -18.582 20.068 -3.921 1.00 79.06 185 SER A C 1
ATOM 1463 O O . SER A 1 185 ? -19.716 20.371 -3.545 1.00 79.06 185 SER A O 1
ATOM 1465 N N . ARG A 1 186 ? -17.496 20.355 -3.187 1.00 80.31 186 ARG A N 1
ATOM 1466 C CA . ARG A 1 186 ? -17.503 21.059 -1.894 1.00 80.31 186 ARG A CA 1
ATOM 1467 C C . ARG A 1 186 ? -17.221 22.558 -2.026 1.00 80.31 186 ARG A C 1
ATOM 1469 O O . ARG A 1 186 ? -17.332 23.267 -1.027 1.00 80.31 186 ARG A O 1
ATOM 1476 N N . LEU A 1 187 ? -16.856 23.046 -3.213 1.00 81.12 187 LEU A N 1
ATOM 1477 C CA . LEU A 1 187 ? -16.594 24.466 -3.448 1.00 81.12 187 LEU A CA 1
ATOM 1478 C C . LEU A 1 187 ? -17.900 25.275 -3.538 1.00 81.12 187 LEU A C 1
ATOM 1480 O O . LEU A 1 187 ? -18.946 24.731 -3.903 1.00 81.12 187 LEU A O 1
ATOM 1484 N N . PRO A 1 188 ? -17.874 26.583 -3.221 1.00 79.31 188 PRO A N 1
ATOM 1485 C CA . PRO A 1 188 ? -19.019 27.467 -3.428 1.00 79.31 188 PRO A CA 1
ATOM 1486 C C . PRO A 1 188 ? -19.380 27.572 -4.918 1.00 79.31 188 PRO A C 1
ATOM 1488 O O . PRO A 1 188 ? -18.506 27.508 -5.777 1.00 79.31 188 PRO A O 1
ATOM 1491 N N . LYS A 1 189 ? -20.670 27.772 -5.235 1.00 78.56 189 LYS A N 1
ATOM 1492 C CA . LYS A 1 189 ? -21.219 27.692 -6.610 1.00 78.56 189 LYS A CA 1
ATOM 1493 C C . LYS A 1 189 ? -20.480 28.535 -7.660 1.00 78.56 189 LYS A C 1
ATOM 1495 O O . LYS A 1 189 ? -20.461 28.151 -8.821 1.00 78.56 189 LYS A O 1
ATOM 1500 N N . TYR A 1 190 ? -19.882 29.664 -7.275 1.00 78.31 190 TYR A N 1
ATOM 1501 C CA . TYR A 1 190 ? -19.125 30.530 -8.188 1.00 78.31 190 TYR A CA 1
ATOM 1502 C C . TYR A 1 190 ? -17.741 29.974 -8.575 1.00 78.31 190 TYR A C 1
ATOM 1504 O O . TYR A 1 190 ? -17.141 30.454 -9.534 1.00 78.31 190 TYR A O 1
ATOM 1512 N N . ALA A 1 191 ? -17.223 28.999 -7.822 1.00 77.69 191 ALA A N 1
ATOM 1513 C CA . ALA A 1 191 ? -15.902 28.394 -7.998 1.00 77.69 191 ALA A CA 1
ATOM 1514 C C . ALA A 1 191 ? -15.962 26.925 -8.450 1.00 77.69 191 ALA A C 1
ATOM 1516 O O . ALA A 1 191 ? -14.912 26.332 -8.683 1.00 77.69 191 ALA A O 1
ATOM 1517 N N . GLN A 1 192 ? -17.162 26.348 -8.565 1.00 81.19 192 GLN A N 1
ATOM 1518 C CA . GLN A 1 192 ? -17.355 24.984 -9.059 1.00 81.19 192 GLN A CA 1
ATOM 1519 C C . GLN A 1 192 ? -17.043 24.889 -10.554 1.00 81.19 192 GLN A C 1
ATOM 1521 O O . GLN A 1 192 ? -17.355 25.794 -11.337 1.00 81.19 192 GLN A O 1
ATOM 1526 N N . GLY A 1 193 ? -16.463 23.762 -10.955 1.00 79.06 193 GLY A N 1
ATOM 1527 C CA . GLY A 1 193 ? -16.244 23.425 -12.349 1.00 79.06 193 GLY A CA 1
ATOM 1528 C C . GLY A 1 193 ? -17.552 23.287 -13.133 1.00 79.06 193 GLY A C 1
ATOM 1529 O O . GLY A 1 193 ? -18.630 23.005 -12.604 1.00 79.06 193 GLY A O 1
ATOM 1530 N N . SER A 1 194 ? -17.469 23.464 -14.453 1.00 86.62 194 SER A N 1
ATOM 1531 C CA . SER A 1 194 ? -18.605 23.170 -15.327 1.00 86.62 194 SER A CA 1
ATOM 1532 C C . SER A 1 194 ? -18.881 21.661 -15.364 1.00 86.62 194 SER A C 1
ATOM 1534 O O . SER A 1 194 ? -17.983 20.838 -15.177 1.00 86.62 194 SER A O 1
ATOM 1536 N N . ARG A 1 195 ? -20.119 21.266 -15.692 1.00 84.12 195 ARG A N 1
ATOM 1537 C CA . ARG A 1 195 ? -20.465 19.842 -15.884 1.00 84.12 195 ARG A CA 1
ATOM 1538 C C . ARG A 1 195 ? -19.586 19.162 -16.940 1.00 84.12 195 ARG A C 1
ATOM 1540 O O . ARG A 1 195 ? -19.256 17.991 -16.801 1.00 84.12 195 ARG A O 1
ATOM 1547 N N . VAL A 1 196 ? -19.187 19.913 -17.967 1.00 85.81 196 VAL A N 1
ATOM 1548 C CA . VAL A 1 196 ? -18.277 19.444 -19.020 1.00 85.81 196 VAL A CA 1
ATOM 1549 C C . VAL A 1 196 ? -16.884 19.187 -18.452 1.00 85.81 196 VAL A C 1
ATOM 1551 O O . VAL A 1 196 ? -16.306 18.140 -18.719 1.00 85.81 196 VAL A O 1
ATOM 1554 N N . TRP A 1 197 ? -16.365 20.093 -17.620 1.00 85.19 197 TRP A N 1
ATOM 1555 C CA . TRP A 1 197 ? -15.075 19.903 -16.959 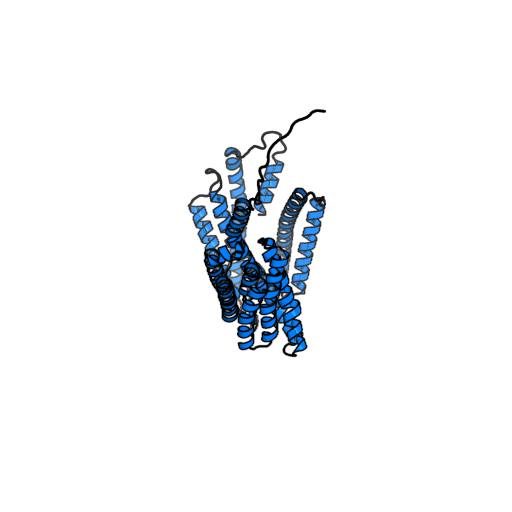1.00 85.19 197 TRP A CA 1
ATOM 1556 C C . TRP A 1 197 ? -15.083 18.676 -16.039 1.00 85.19 197 TRP A C 1
ATOM 1558 O O . TRP A 1 197 ? -14.166 17.862 -16.107 1.00 85.19 197 TRP A O 1
ATOM 1568 N N . MET A 1 198 ? -16.156 18.480 -15.266 1.00 83.62 198 MET A N 1
ATOM 1569 C CA . MET A 1 198 ? -16.325 17.292 -14.420 1.00 83.62 198 MET A CA 1
ATOM 1570 C C . MET A 1 198 ? -16.337 15.996 -15.238 1.00 83.62 198 MET A C 1
ATOM 1572 O O . MET A 1 198 ? -15.682 15.027 -14.860 1.00 83.62 198 MET A O 1
ATOM 157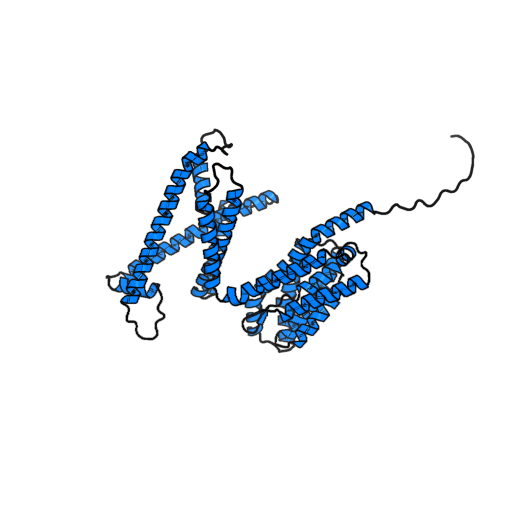6 N N . ALA A 1 199 ? -17.035 15.980 -16.378 1.00 85.56 199 ALA A N 1
ATOM 1577 C CA . ALA A 1 199 ? -17.066 14.825 -17.273 1.00 85.56 199 ALA A CA 1
ATOM 1578 C C . ALA A 1 199 ? -15.687 14.537 -17.891 1.00 85.56 199 ALA A C 1
ATOM 1580 O O . ALA A 1 199 ? -15.240 13.392 -17.876 1.00 85.56 199 ALA A O 1
ATOM 1581 N N . ILE A 1 200 ? -14.984 15.570 -18.372 1.00 87.56 200 ILE A N 1
ATOM 1582 C CA . ILE A 1 200 ? -13.623 15.443 -18.919 1.00 87.56 200 ILE A CA 1
ATOM 1583 C C . ILE A 1 200 ? -12.669 14.898 -17.854 1.00 87.56 200 ILE A C 1
ATOM 1585 O O . ILE A 1 200 ? -11.918 13.963 -18.125 1.00 87.56 200 ILE A O 1
ATOM 1589 N N . MET A 1 201 ? -12.725 15.437 -16.635 1.00 84.06 201 MET A N 1
ATOM 1590 C CA . MET A 1 201 ? -11.901 14.973 -15.521 1.00 84.06 201 MET A CA 1
ATOM 1591 C C . MET A 1 201 ? -12.211 13.521 -15.157 1.00 84.06 201 MET A C 1
ATOM 1593 O O . MET A 1 201 ? -11.281 12.739 -14.974 1.00 84.06 201 MET A O 1
ATOM 1597 N N . ALA A 1 202 ? -13.487 13.130 -15.087 1.00 84.38 202 ALA A N 1
ATOM 1598 C CA . ALA A 1 202 ? -13.878 11.762 -14.754 1.00 84.38 202 ALA A CA 1
ATOM 1599 C C . ALA A 1 202 ? -13.400 10.760 -15.814 1.00 84.38 202 ALA A C 1
ATOM 1601 O O . ALA A 1 202 ? -12.798 9.742 -15.473 1.00 84.38 202 ALA A O 1
ATOM 1602 N N . VAL A 1 203 ? -13.609 11.074 -17.097 1.00 88.12 203 VAL A N 1
ATOM 1603 C CA . VAL A 1 203 ? -13.171 10.230 -18.217 1.00 88.12 203 VAL A CA 1
ATOM 1604 C C . VAL A 1 203 ? -11.647 10.150 -18.272 1.00 88.12 203 VAL A C 1
ATOM 1606 O O . VAL A 1 203 ? -11.104 9.053 -18.366 1.00 88.12 203 VAL A O 1
ATOM 1609 N N . GLY A 1 204 ? -10.945 11.280 -18.159 1.00 83.88 204 GLY A N 1
ATOM 1610 C CA . GLY A 1 204 ? -9.481 11.320 -18.188 1.00 83.88 204 GLY A CA 1
ATOM 1611 C C . GLY A 1 204 ? -8.842 10.559 -17.025 1.00 83.88 204 GLY A C 1
ATOM 1612 O O . GLY A 1 204 ? -7.904 9.795 -17.238 1.00 83.88 204 GLY A O 1
ATOM 1613 N N . SER A 1 205 ? -9.389 10.703 -15.815 1.00 85.69 205 SER A N 1
ATOM 1614 C CA . SER A 1 205 ? -8.914 9.984 -14.622 1.00 85.69 205 SER A CA 1
ATOM 1615 C C . SER A 1 205 ? -9.209 8.486 -14.704 1.00 85.69 205 SER A C 1
ATOM 1617 O O . SER A 1 205 ? -8.375 7.666 -14.332 1.00 85.69 205 SER A O 1
ATOM 1619 N N . GLY A 1 206 ? -10.379 8.107 -15.228 1.00 81.12 206 GLY A N 1
ATOM 1620 C CA . GLY A 1 206 ? -10.710 6.706 -15.486 1.00 81.12 206 GLY A CA 1
ATOM 1621 C C . GLY A 1 206 ? -9.778 6.081 -16.525 1.00 81.12 206 GLY A C 1
ATOM 1622 O O . GLY A 1 206 ? -9.244 4.996 -16.302 1.00 81.12 206 GLY A O 1
ATOM 1623 N N . LEU A 1 207 ? -9.517 6.797 -17.623 1.00 81.81 207 LEU A N 1
ATOM 1624 C CA . LEU A 1 207 ? -8.616 6.352 -18.683 1.00 81.81 207 LEU A CA 1
ATOM 1625 C C . LEU A 1 207 ? -7.172 6.223 -18.188 1.00 81.81 207 LEU A C 1
ATOM 1627 O O . LEU A 1 207 ? -6.508 5.254 -18.538 1.00 81.81 207 LEU A O 1
ATOM 1631 N N . SER A 1 208 ? -6.681 7.148 -17.358 1.00 79.88 208 SER A N 1
ATOM 1632 C CA . SER A 1 208 ? -5.317 7.063 -16.826 1.00 79.88 208 SER A CA 1
ATOM 1633 C C . SER A 1 208 ? -5.130 5.853 -15.915 1.00 79.88 208 SER A C 1
ATOM 1635 O O . SER A 1 208 ? -4.105 5.185 -16.011 1.00 79.88 208 SER A O 1
ATOM 1637 N N . ILE A 1 209 ? -6.122 5.534 -15.073 1.00 77.06 209 ILE A N 1
ATOM 1638 C CA . ILE A 1 209 ? -6.104 4.303 -14.270 1.00 77.06 209 ILE A CA 1
ATOM 1639 C C . ILE A 1 209 ? -6.133 3.092 -15.196 1.00 77.06 209 ILE A C 1
ATOM 1641 O O . ILE A 1 209 ? -5.302 2.206 -15.054 1.00 77.06 209 ILE A O 1
ATOM 1645 N N . TYR A 1 210 ? -7.040 3.066 -16.173 1.00 77.25 210 TYR A N 1
ATOM 1646 C CA . TYR A 1 210 ? -7.147 1.957 -17.118 1.00 77.25 210 TYR A CA 1
ATOM 1647 C C . TYR A 1 210 ? -5.839 1.709 -17.885 1.00 77.25 210 TYR A C 1
ATOM 1649 O O . TYR A 1 210 ? -5.373 0.577 -17.955 1.00 77.25 210 TYR A O 1
ATOM 1657 N N . ILE A 1 211 ? -5.200 2.761 -18.402 1.00 71.94 211 ILE A N 1
ATOM 1658 C CA . ILE A 1 211 ? -3.911 2.666 -19.096 1.00 71.94 211 ILE A CA 1
ATOM 1659 C C . ILE A 1 211 ? -2.804 2.213 -18.140 1.00 71.94 211 ILE A C 1
ATOM 1661 O O . ILE A 1 211 ? -2.012 1.353 -18.514 1.00 71.94 211 ILE A O 1
ATOM 1665 N N . ALA A 1 212 ? -2.753 2.734 -16.910 1.00 70.50 212 ALA A N 1
ATOM 1666 C CA . ALA A 1 212 ? -1.780 2.287 -15.912 1.00 70.50 212 ALA A CA 1
ATOM 1667 C C . ALA A 1 212 ? -1.920 0.786 -15.620 1.00 70.50 212 ALA A C 1
ATOM 1669 O O . ALA A 1 212 ? -0.925 0.069 -15.575 1.00 70.50 212 ALA A O 1
ATOM 1670 N N . LEU A 1 213 ? -3.163 0.305 -15.507 1.00 66.75 213 LEU A N 1
ATOM 1671 C CA . LEU A 1 213 ? -3.468 -1.112 -15.338 1.00 66.75 213 LEU A CA 1
ATOM 1672 C C . LEU A 1 213 ? -3.026 -1.934 -16.556 1.00 66.75 213 LEU A C 1
ATOM 1674 O O . LEU A 1 213 ? -2.434 -2.990 -16.383 1.00 66.75 213 LEU A O 1
ATOM 1678 N N . LEU A 1 214 ? -3.269 -1.461 -17.782 1.00 65.44 214 LEU A N 1
ATOM 1679 C CA . LEU A 1 214 ? -2.869 -2.176 -19.001 1.00 65.44 214 LEU A CA 1
ATOM 1680 C C . LEU A 1 214 ? -1.352 -2.239 -19.212 1.00 65.44 214 LEU A C 1
ATOM 1682 O O . LEU A 1 214 ? -0.851 -3.246 -19.709 1.00 65.44 214 LEU A O 1
ATOM 1686 N N . ILE A 1 215 ? -0.626 -1.170 -18.876 1.00 63.03 215 ILE A N 1
ATOM 1687 C CA . ILE A 1 215 ? 0.834 -1.099 -19.040 1.00 63.03 215 ILE A CA 1
ATOM 1688 C C . ILE A 1 215 ? 1.533 -2.056 -18.072 1.00 63.03 215 ILE A C 1
ATOM 1690 O O . ILE A 1 215 ? 2.570 -2.632 -18.406 1.00 63.03 215 ILE A O 1
ATOM 1694 N N . GLU A 1 216 ? 0.969 -2.251 -16.883 1.00 64.31 216 GLU A N 1
ATOM 1695 C CA . GLU A 1 216 ? 1.570 -3.078 -15.852 1.00 64.31 216 GLU A CA 1
ATOM 1696 C C . GLU A 1 216 ? 0.883 -4.444 -15.776 1.00 64.31 216 GLU A C 1
ATOM 1698 O O . GLU A 1 216 ? -0.037 -4.676 -14.990 1.00 64.31 216 GLU A O 1
ATOM 1703 N N . SER A 1 217 ? 1.372 -5.394 -16.583 1.00 59.84 217 SER A N 1
ATOM 1704 C CA . SER A 1 217 ? 0.886 -6.783 -16.592 1.00 59.84 217 SER A CA 1
ATOM 1705 C C . SER A 1 217 ? 0.885 -7.413 -15.196 1.00 59.84 217 SER A C 1
ATOM 1707 O O . SER A 1 217 ? -0.018 -8.177 -14.863 1.00 59.84 217 SER A O 1
ATOM 1709 N N . SER A 1 218 ? 1.847 -7.034 -14.350 1.00 57.97 218 SER A N 1
ATOM 1710 C CA . SER A 1 218 ? 1.936 -7.445 -12.947 1.00 57.97 218 SER A CA 1
ATOM 1711 C C . SER A 1 218 ? 0.727 -7.003 -12.119 1.00 57.97 218 SER A C 1
ATOM 1713 O O . SER A 1 218 ? 0.304 -7.730 -11.224 1.00 57.97 218 SER A O 1
ATOM 1715 N N . PHE A 1 219 ? 0.135 -5.840 -12.404 1.00 58.97 219 PHE A N 1
ATOM 1716 C CA . PHE A 1 219 ? -1.019 -5.345 -11.656 1.00 58.97 219 PHE A CA 1
ATOM 1717 C C . PHE A 1 219 ? -2.310 -6.056 -12.072 1.00 58.97 219 PHE A C 1
ATOM 1719 O O . PHE A 1 219 ? -3.127 -6.397 -11.218 1.00 58.97 219 PHE A O 1
ATOM 1726 N N . LEU A 1 220 ? -2.485 -6.350 -13.362 1.00 58.53 220 LEU A N 1
ATOM 1727 C CA . LEU A 1 220 ? -3.623 -7.152 -13.829 1.00 58.53 220 LEU A CA 1
ATOM 1728 C C . LEU A 1 220 ? -3.531 -8.603 -13.351 1.00 58.53 220 LEU A C 1
ATOM 1730 O O . LEU A 1 220 ? -4.536 -9.169 -12.929 1.00 58.53 220 LEU A O 1
ATOM 1734 N N . GLN A 1 221 ? -2.334 -9.193 -13.392 1.00 60.97 221 GLN A N 1
ATOM 1735 C CA . GLN A 1 221 ? -2.124 -10.592 -13.018 1.00 60.97 221 GLN A CA 1
ATOM 1736 C C . GLN A 1 221 ? -2.108 -10.806 -11.502 1.00 60.97 221 GLN A C 1
ATOM 1738 O O . GLN A 1 221 ? -2.664 -11.794 -11.032 1.00 60.97 221 GLN A O 1
ATOM 1743 N N . ASN A 1 222 ? -1.523 -9.883 -10.730 1.00 61.91 222 ASN A N 1
ATOM 1744 C CA . ASN A 1 222 ? -1.353 -10.054 -9.283 1.00 61.91 222 ASN A CA 1
ATOM 1745 C C . ASN A 1 222 ? -2.194 -9.060 -8.466 1.00 61.91 222 ASN A C 1
ATOM 1747 O O . ASN A 1 222 ? -2.805 -9.445 -7.474 1.00 61.91 222 ASN A O 1
ATOM 1751 N N . GLY A 1 223 ? -2.286 -7.794 -8.881 1.00 62.91 223 GLY A N 1
ATOM 1752 C CA . GLY A 1 223 ? -2.976 -6.730 -8.138 1.00 62.91 223 GLY A CA 1
ATOM 1753 C C . GLY A 1 223 ? -4.501 -6.871 -8.089 1.00 62.91 223 GLY A C 1
ATOM 1754 O O . GLY A 1 223 ? -5.081 -6.841 -7.003 1.00 62.91 223 GLY A O 1
ATOM 1755 N N . ILE A 1 224 ? -5.164 -7.067 -9.236 1.00 68.25 224 ILE A N 1
ATOM 1756 C CA . ILE A 1 224 ? -6.629 -7.239 -9.290 1.00 68.25 224 ILE A CA 1
ATOM 1757 C C . ILE A 1 224 ? -7.079 -8.454 -8.464 1.00 68.25 224 ILE A C 1
ATOM 1759 O O . ILE A 1 224 ? -7.959 -8.282 -7.615 1.00 68.25 224 ILE A O 1
ATOM 1763 N N . PRO A 1 225 ? -6.463 -9.646 -8.604 1.00 68.75 225 PRO A N 1
ATOM 1764 C CA . PRO A 1 225 ? -6.816 -10.777 -7.755 1.00 68.75 225 PRO A CA 1
ATOM 1765 C C . PRO A 1 225 ? -6.564 -10.509 -6.270 1.00 68.75 225 PRO A C 1
ATOM 1767 O O . PRO A 1 225 ? -7.348 -10.962 -5.442 1.00 68.75 225 PRO A O 1
ATOM 1770 N N . LEU A 1 226 ? -5.513 -9.764 -5.906 1.00 67.12 226 LEU A N 1
ATOM 1771 C CA . LEU A 1 226 ? -5.257 -9.361 -4.516 1.00 67.12 226 LEU A CA 1
ATOM 1772 C C . LEU A 1 226 ? -6.400 -8.506 -3.965 1.00 67.12 226 LEU A C 1
ATOM 1774 O O . LEU A 1 226 ? -6.899 -8.787 -2.877 1.00 67.12 226 LEU A O 1
ATOM 1778 N N . ILE A 1 227 ? -6.842 -7.497 -4.721 1.00 70.44 227 ILE A N 1
ATOM 1779 C CA . ILE A 1 227 ? -7.941 -6.609 -4.323 1.00 70.44 227 ILE A CA 1
ATOM 1780 C C . ILE A 1 227 ? -9.252 -7.392 -4.205 1.00 70.44 227 ILE A C 1
ATOM 1782 O O . ILE A 1 227 ? -9.953 -7.244 -3.207 1.00 70.44 227 ILE A O 1
ATOM 1786 N N . GLU A 1 228 ? -9.567 -8.253 -5.175 1.00 73.12 228 GLU A N 1
ATOM 1787 C CA . GLU A 1 228 ? -10.750 -9.122 -5.137 1.00 73.12 228 GLU A CA 1
ATOM 1788 C C . GLU A 1 228 ? -10.742 -10.006 -3.881 1.00 73.12 228 GLU A C 1
ATOM 1790 O O . GLU A 1 228 ? -11.709 -10.039 -3.118 1.00 73.12 228 GLU A O 1
ATOM 1795 N N . ARG A 1 229 ? -9.619 -10.681 -3.615 1.00 73.94 229 ARG A N 1
ATOM 1796 C CA . ARG A 1 229 ? -9.464 -11.567 -2.454 1.00 73.94 229 ARG A CA 1
ATOM 1797 C C . ARG A 1 229 ? -9.572 -10.795 -1.141 1.00 73.94 229 ARG A C 1
ATOM 1799 O O . ARG A 1 229 ? -10.224 -11.273 -0.214 1.00 73.94 229 ARG A O 1
ATOM 1806 N N . MET A 1 230 ? -8.997 -9.594 -1.077 1.00 71.44 230 MET A N 1
ATOM 1807 C CA . MET A 1 230 ? -9.131 -8.697 0.071 1.00 71.44 230 MET A CA 1
ATOM 1808 C C . MET A 1 230 ? -10.570 -8.237 0.280 1.00 71.44 230 MET A C 1
ATOM 1810 O O . MET A 1 230 ? -11.040 -8.228 1.415 1.00 71.44 230 MET A O 1
ATOM 1814 N N . LEU A 1 231 ? -11.295 -7.912 -0.792 1.00 76.88 231 LEU A N 1
ATOM 1815 C CA . LEU A 1 231 ? -12.698 -7.521 -0.710 1.00 76.88 231 LEU A CA 1
ATOM 1816 C C . LEU A 1 231 ? -13.549 -8.647 -0.112 1.00 76.88 231 LEU A C 1
ATOM 1818 O O . LEU A 1 231 ? -14.349 -8.389 0.784 1.00 76.88 231 LEU A O 1
ATOM 1822 N N . VAL A 1 232 ? -13.332 -9.896 -0.538 1.00 76.94 232 VAL A N 1
ATOM 1823 C CA . VAL A 1 232 ? -14.030 -11.064 0.025 1.00 76.94 232 VAL A CA 1
ATOM 1824 C C . VAL A 1 232 ? -13.775 -11.185 1.529 1.00 76.94 232 VAL A C 1
ATOM 1826 O O . VAL A 1 232 ? -14.721 -11.334 2.300 1.00 76.94 232 VAL A O 1
ATOM 1829 N N . ILE A 1 233 ? -12.521 -11.062 1.970 1.00 75.44 233 ILE A N 1
ATOM 1830 C CA . ILE A 1 233 ? -12.171 -11.118 3.399 1.00 75.44 233 ILE A CA 1
ATOM 1831 C C . ILE A 1 233 ? -12.847 -9.991 4.174 1.00 75.44 233 ILE A C 1
ATOM 1833 O O . ILE A 1 233 ? -13.429 -10.234 5.227 1.00 75.44 233 ILE A O 1
ATOM 1837 N N . VAL A 1 234 ? -12.791 -8.767 3.651 1.00 77.06 234 VAL A N 1
ATOM 1838 C CA . VAL A 1 234 ? -13.414 -7.586 4.257 1.00 77.06 234 VAL A CA 1
ATOM 1839 C C . VAL A 1 234 ? -14.919 -7.789 4.413 1.00 77.06 234 VAL A C 1
ATOM 1841 O O . VAL A 1 234 ? -15.453 -7.507 5.483 1.00 77.06 234 VAL A O 1
ATOM 1844 N N . VAL A 1 235 ? -15.595 -8.336 3.399 1.00 79.56 235 VAL A N 1
ATOM 1845 C CA . VAL A 1 235 ? -17.029 -8.655 3.454 1.00 79.56 235 VAL A CA 1
ATOM 1846 C C . VAL A 1 235 ? -17.318 -9.731 4.500 1.00 79.56 235 VAL A C 1
ATOM 1848 O O . VAL A 1 235 ? -18.224 -9.557 5.312 1.00 79.56 235 VAL A O 1
ATOM 1851 N N . VAL A 1 236 ? -16.537 -10.813 4.539 1.00 79.81 236 VAL A N 1
ATOM 1852 C CA . VAL A 1 236 ? -16.708 -11.883 5.538 1.00 79.81 236 VAL A CA 1
ATOM 1853 C C . VAL A 1 236 ? -16.511 -11.340 6.954 1.00 79.81 236 VAL A C 1
ATOM 1855 O O . VAL A 1 236 ? -17.358 -11.554 7.821 1.00 79.81 236 VAL A O 1
ATOM 1858 N N . LEU A 1 237 ? -15.437 -10.585 7.190 1.00 79.69 237 LEU A N 1
ATOM 1859 C CA . LEU A 1 237 ? -15.154 -9.960 8.482 1.00 79.69 237 LEU A CA 1
ATOM 1860 C C . LEU A 1 237 ? -16.250 -8.967 8.877 1.00 79.69 237 LEU A C 1
ATOM 1862 O O . LEU A 1 237 ? -16.661 -8.941 10.035 1.00 79.69 237 LEU A O 1
ATOM 1866 N N . PHE A 1 238 ? -16.769 -8.194 7.925 1.00 80.38 238 PHE A N 1
ATOM 1867 C CA . PHE A 1 238 ? -17.891 -7.291 8.150 1.00 80.38 238 PHE A CA 1
ATOM 1868 C C . PHE A 1 238 ? -19.179 -8.036 8.528 1.00 80.38 238 PHE A C 1
ATOM 1870 O O . PHE A 1 238 ? -19.875 -7.624 9.451 1.00 80.38 238 PHE A O 1
ATOM 1877 N N . ILE A 1 239 ? -19.497 -9.155 7.874 1.00 80.19 239 ILE A N 1
ATOM 1878 C CA . ILE A 1 239 ? -20.663 -9.970 8.243 1.00 80.19 239 ILE A CA 1
ATOM 1879 C C . ILE A 1 239 ? -20.488 -10.527 9.660 1.00 80.19 239 ILE A C 1
ATOM 1881 O O . ILE A 1 239 ? -21.423 -10.468 10.459 1.00 80.19 239 ILE A O 1
ATOM 1885 N N . ILE A 1 240 ? -19.283 -10.995 10.009 1.00 80.50 240 ILE A N 1
ATOM 1886 C CA . ILE A 1 240 ? -18.977 -11.506 11.352 1.00 80.50 240 ILE A CA 1
ATOM 1887 C C . ILE A 1 240 ? -19.254 -10.442 12.418 1.00 80.50 240 ILE A C 1
ATOM 1889 O O . ILE A 1 240 ? -19.902 -10.766 13.415 1.00 80.50 240 ILE A O 1
ATOM 1893 N N . THR A 1 241 ? -18.856 -9.179 12.215 1.00 80.69 241 THR A N 1
ATOM 1894 C CA . THR A 1 241 ? -19.101 -8.114 13.211 1.00 80.69 241 THR A CA 1
ATOM 1895 C C . THR A 1 241 ? -20.586 -7.821 13.445 1.00 80.69 241 THR A C 1
ATOM 1897 O O . THR A 1 241 ? -20.945 -7.308 14.505 1.00 80.69 241 THR A O 1
ATOM 1900 N N . LYS A 1 242 ? -21.469 -8.192 12.507 1.00 78.31 242 LYS A N 1
ATOM 1901 C CA . LYS A 1 242 ? -22.928 -8.046 12.646 1.00 78.31 242 LYS A CA 1
ATOM 1902 C C . LYS A 1 242 ? -23.608 -9.196 13.387 1.00 78.31 242 LYS A C 1
ATOM 1904 O O . LYS A 1 242 ? -24.771 -9.057 13.760 1.00 78.31 242 LYS A O 1
ATOM 1909 N N . THR A 1 243 ? -22.916 -10.307 13.628 1.00 82.62 243 THR A N 1
ATOM 1910 C CA . THR A 1 243 ? -23.503 -11.474 14.302 1.00 82.62 243 THR A CA 1
ATOM 1911 C C . THR A 1 243 ? -23.660 -11.276 15.815 1.00 82.62 243 THR A C 1
ATOM 1913 O O . THR A 1 243 ? -22.870 -10.591 16.466 1.00 82.62 243 THR A O 1
ATOM 1916 N N . GLU A 1 244 ? -24.656 -11.938 16.412 1.00 79.06 244 GLU A N 1
ATOM 1917 C CA . GLU A 1 244 ? -24.834 -11.975 17.875 1.00 79.06 244 GLU A CA 1
ATOM 1918 C C . GLU A 1 244 ? -23.659 -12.666 18.588 1.00 79.06 244 GLU A C 1
ATOM 1920 O O . GLU A 1 244 ? -23.295 -12.288 19.701 1.00 79.06 244 GLU A O 1
ATOM 1925 N N . MET A 1 245 ? -23.012 -13.628 17.920 1.00 80.56 245 MET A N 1
ATOM 1926 C CA . MET A 1 245 ? -21.785 -14.279 18.391 1.00 80.56 245 MET A CA 1
ATOM 1927 C C . MET A 1 245 ? -20.682 -13.245 18.661 1.00 80.56 245 MET A C 1
ATOM 1929 O O . MET A 1 245 ? -20.078 -13.235 19.733 1.00 80.56 245 MET A O 1
ATOM 1933 N N . PHE A 1 246 ? -20.455 -12.333 17.712 1.00 81.62 246 PHE A N 1
ATOM 1934 C CA . PHE A 1 246 ? -19.459 -11.275 17.847 1.00 81.62 246 PHE A CA 1
ATOM 1935 C C . PHE A 1 246 ? -19.766 -10.339 19.020 1.00 81.62 246 PHE A C 1
ATOM 1937 O O . PHE A 1 246 ? -18.876 -10.036 19.816 1.00 81.62 246 PHE A O 1
ATOM 1944 N N . LYS A 1 247 ? -21.031 -9.929 19.183 1.00 78.38 247 LYS A N 1
ATOM 1945 C CA . LYS A 1 247 ? -21.444 -9.090 20.319 1.00 78.38 247 LYS A CA 1
ATOM 1946 C C . LYS A 1 247 ? -21.141 -9.771 21.653 1.00 78.38 247 LYS A C 1
ATOM 1948 O O . LYS A 1 247 ? -20.557 -9.134 22.523 1.00 78.38 247 LYS A O 1
ATOM 1953 N N . LYS A 1 248 ? -21.471 -11.061 21.795 1.00 79.62 248 LYS A N 1
ATOM 1954 C CA . LYS A 1 248 ? -21.194 -11.848 23.011 1.00 79.62 248 LYS A CA 1
ATOM 1955 C C . LYS A 1 248 ? -19.697 -11.993 23.301 1.00 79.62 248 LYS A C 1
ATOM 1957 O O . LYS A 1 248 ? -19.297 -11.946 24.461 1.00 79.62 248 LYS A O 1
ATOM 1962 N N . LEU A 1 249 ? -18.865 -12.144 22.268 1.00 80.62 249 LEU A N 1
ATOM 1963 C CA . LEU A 1 249 ? -17.402 -12.191 22.406 1.00 80.62 249 LEU A CA 1
ATOM 1964 C C . LEU A 1 249 ? -16.843 -10.871 22.925 1.00 80.62 249 LEU A C 1
ATOM 1966 O O . LEU A 1 249 ? -16.071 -10.865 23.880 1.00 80.62 249 LEU A O 1
ATOM 1970 N N . VAL A 1 250 ? -17.289 -9.754 22.353 1.00 76.38 250 VAL A N 1
ATOM 1971 C CA . VAL A 1 250 ? -16.829 -8.419 22.750 1.00 76.38 250 VAL A CA 1
ATOM 1972 C C . VAL A 1 250 ? -17.316 -8.031 24.152 1.00 76.38 250 VAL A C 1
ATOM 1974 O O . VAL A 1 250 ? -16.577 -7.386 24.892 1.00 76.38 250 VAL A O 1
ATOM 1977 N N . THR A 1 251 ? -18.526 -8.434 24.553 1.00 71.81 251 THR A N 1
ATOM 1978 C CA . THR A 1 251 ? -19.068 -8.158 25.898 1.00 71.81 251 THR A CA 1
ATOM 1979 C C . THR A 1 251 ? -18.565 -9.121 26.976 1.00 71.81 251 THR A C 1
ATOM 1981 O O . THR A 1 251 ? -18.887 -8.942 28.149 1.00 71.81 251 THR A O 1
ATOM 1984 N N . GLY A 1 252 ? -17.779 -10.140 26.611 1.00 73.19 252 GLY A N 1
ATOM 1985 C CA . GLY A 1 252 ? -17.289 -11.161 27.541 1.00 73.19 252 GLY A CA 1
ATOM 1986 C C . GLY A 1 252 ? -18.347 -12.182 27.980 1.00 73.19 252 GLY A C 1
ATOM 1987 O O . GLY A 1 252 ? -18.065 -13.001 28.849 1.00 73.19 252 GLY A O 1
ATOM 1988 N N . ALA A 1 253 ? -19.535 -12.173 27.368 1.00 75.62 253 ALA A N 1
ATOM 1989 C CA . ALA A 1 253 ? -20.636 -13.106 27.626 1.00 75.62 253 ALA A CA 1
ATOM 1990 C C . ALA A 1 253 ? -20.638 -14.324 26.674 1.00 75.62 253 ALA A C 1
ATOM 1992 O O . ALA A 1 253 ? -21.652 -15.007 26.528 1.00 75.62 253 ALA A O 1
ATOM 1993 N N . ALA A 1 254 ? -19.524 -14.577 25.980 1.00 79.88 254 ALA A N 1
ATOM 1994 C CA . ALA A 1 254 ? -19.417 -15.644 24.991 1.00 79.88 254 ALA A CA 1
ATOM 1995 C C . ALA A 1 254 ? -19.514 -17.039 25.610 1.00 79.88 254 ALA A C 1
ATOM 1997 O O . ALA A 1 254 ? -18.756 -17.402 26.515 1.00 79.88 254 ALA A O 1
ATOM 1998 N N . THR A 1 255 ? -20.403 -17.847 25.039 1.00 85.81 255 THR A N 1
ATOM 1999 C CA . THR A 1 255 ? -20.542 -19.265 25.368 1.00 85.81 255 THR A CA 1
ATOM 2000 C C . THR A 1 255 ? -19.415 -20.088 24.740 1.00 85.81 255 THR A C 1
ATOM 2002 O O . THR A 1 255 ? -18.696 -19.629 23.848 1.00 85.81 255 THR A O 1
ATOM 2005 N N . PHE A 1 256 ? -19.246 -21.336 25.186 1.00 86.44 256 PHE A N 1
ATOM 2006 C CA . PHE A 1 256 ? -18.292 -22.260 24.562 1.00 86.44 256 PHE A CA 1
ATOM 2007 C C . PHE A 1 256 ? -18.587 -22.450 23.065 1.00 86.44 256 PHE A C 1
ATOM 2009 O O . PHE A 1 256 ? -17.670 -22.425 22.248 1.00 86.44 256 PHE A O 1
ATOM 2016 N N . THR A 1 257 ? -19.867 -22.524 22.696 1.00 84.75 257 THR A N 1
ATOM 2017 C CA . THR A 1 257 ? -20.323 -22.632 21.306 1.00 84.75 257 THR A CA 1
ATOM 2018 C C . THR A 1 257 ? -19.895 -21.428 20.463 1.00 84.75 257 THR A C 1
ATOM 2020 O O . THR A 1 257 ? -19.396 -21.611 19.356 1.00 84.75 257 THR A O 1
ATOM 2023 N N . ASP A 1 258 ? -19.998 -20.205 20.996 1.00 86.31 258 ASP A N 1
ATOM 2024 C CA . ASP A 1 258 ? -19.546 -18.987 20.300 1.00 86.31 258 ASP A CA 1
ATOM 2025 C C . ASP A 1 258 ? -18.026 -19.014 20.040 1.00 86.31 258 ASP A C 1
ATOM 2027 O O . ASP A 1 258 ? -17.548 -18.613 18.975 1.00 86.31 258 ASP A O 1
ATOM 2031 N N . LYS A 1 259 ? -17.245 -19.545 20.991 1.00 87.19 259 LYS A N 1
ATOM 2032 C CA . LYS A 1 259 ? -15.793 -19.721 20.828 1.00 87.19 259 LYS A CA 1
ATOM 2033 C C . LYS A 1 259 ? -15.463 -20.763 19.761 1.00 87.19 259 LYS A C 1
ATOM 2035 O O . LYS A 1 259 ? -14.578 -20.512 18.948 1.00 87.19 259 LYS A O 1
ATOM 2040 N N . VAL A 1 260 ? -16.181 -21.887 19.721 1.00 89.88 260 VAL A N 1
ATOM 2041 C CA . VAL A 1 260 ? -16.007 -22.925 18.687 1.00 89.88 260 VAL A CA 1
ATOM 2042 C C . VAL A 1 260 ? -16.313 -22.368 17.297 1.00 89.88 260 VAL A C 1
ATOM 2044 O O . VAL A 1 260 ? -15.518 -22.554 16.377 1.00 89.88 260 VAL A O 1
ATOM 2047 N N . TRP A 1 261 ? -17.400 -21.609 17.145 1.00 87.81 261 TRP A N 1
ATOM 2048 C CA . TRP A 1 261 ? -17.708 -20.935 15.881 1.00 87.81 261 TRP A CA 1
ATOM 2049 C C . TRP A 1 261 ? -16.634 -19.923 15.479 1.00 87.81 261 TRP A C 1
ATOM 2051 O O . TRP A 1 261 ? -16.278 -19.839 14.306 1.00 87.81 261 TRP A O 1
ATOM 2061 N N . THR A 1 262 ? -16.053 -19.207 16.442 1.00 87.31 262 THR A N 1
ATOM 2062 C CA . THR A 1 262 ? -14.937 -18.283 16.180 1.00 87.31 262 THR A CA 1
ATOM 2063 C C . THR A 1 262 ? -13.691 -19.018 15.689 1.00 87.31 262 THR A C 1
ATOM 2065 O O . THR A 1 262 ? -13.042 -18.554 14.752 1.00 87.31 262 THR A O 1
ATOM 2068 N N . VAL A 1 263 ? -13.375 -20.182 16.271 1.00 92.19 263 VAL A N 1
ATOM 2069 C CA . VAL A 1 263 ? -12.291 -21.055 15.791 1.00 92.19 263 VAL A CA 1
ATOM 2070 C C . VAL A 1 263 ? -12.567 -21.513 14.360 1.00 92.19 263 VAL A C 1
ATOM 2072 O O . VAL A 1 263 ? -11.687 -21.403 13.510 1.00 92.19 263 VAL A O 1
ATOM 2075 N N . ALA A 1 264 ? -13.785 -21.983 14.075 1.00 89.44 264 ALA A N 1
ATOM 2076 C CA . ALA A 1 264 ? -14.161 -22.474 12.752 1.00 89.44 264 ALA A CA 1
ATOM 2077 C C . ALA A 1 264 ? -14.103 -21.370 11.684 1.00 89.44 264 ALA A C 1
ATOM 2079 O O . ALA A 1 264 ? -13.544 -21.582 10.611 1.00 89.44 264 ALA A O 1
ATOM 2080 N N . LEU A 1 265 ? -14.618 -20.174 11.984 1.00 88.06 265 LEU A N 1
ATOM 2081 C CA . LEU A 1 265 ? -14.587 -19.029 11.071 1.00 88.06 265 LEU A CA 1
ATOM 2082 C C . LEU A 1 265 ? -13.165 -18.495 10.872 1.00 88.06 265 LEU A C 1
ATOM 2084 O O . LEU A 1 265 ? -12.757 -18.254 9.738 1.00 88.06 265 LEU A O 1
ATOM 2088 N N . GLY A 1 266 ? -12.391 -18.347 11.951 1.00 87.81 266 GLY A N 1
ATOM 2089 C CA . GLY A 1 266 ? -10.998 -17.905 11.881 1.00 87.81 266 GLY A CA 1
ATOM 2090 C C . GLY A 1 266 ? -10.109 -18.897 11.129 1.00 87.81 266 GLY A C 1
ATOM 2091 O O . GLY A 1 266 ? -9.319 -18.494 10.276 1.00 87.81 266 GLY A O 1
ATOM 2092 N N . GLY A 1 267 ? -10.278 -20.194 11.392 1.00 90.62 267 GLY A N 1
ATOM 2093 C CA . GLY A 1 267 ? -9.590 -21.273 10.687 1.00 90.62 267 GLY A CA 1
ATOM 2094 C C . GLY A 1 267 ? -10.011 -21.372 9.221 1.00 90.62 267 GLY A C 1
ATOM 2095 O O . GLY A 1 267 ? -9.153 -21.466 8.350 1.00 90.62 267 GLY A O 1
ATOM 2096 N N . GLY A 1 268 ? -11.308 -21.257 8.923 1.00 88.88 268 GLY A N 1
ATOM 2097 C CA . GLY A 1 268 ? -11.829 -21.228 7.554 1.00 88.88 268 GLY A CA 1
ATOM 2098 C C . GLY A 1 268 ? -11.302 -20.040 6.748 1.00 88.88 268 GLY A C 1
ATOM 2099 O O . GLY A 1 268 ? -10.887 -20.208 5.602 1.00 88.88 268 GLY A O 1
ATOM 2100 N N . LEU A 1 269 ? -11.223 -18.855 7.362 1.00 87.69 269 LEU A N 1
ATOM 2101 C CA . LEU A 1 269 ? -10.605 -17.680 6.745 1.00 87.69 269 LEU A CA 1
ATOM 2102 C C . LEU A 1 269 ? -9.100 -17.887 6.521 1.00 87.69 269 LEU A C 1
ATOM 2104 O O . LEU A 1 269 ? -8.566 -17.455 5.502 1.00 87.69 269 LEU A O 1
ATOM 2108 N N . SER A 1 270 ? -8.427 -18.590 7.437 1.00 89.88 270 SER A N 1
ATOM 2109 C CA . SER A 1 270 ? -7.024 -18.976 7.271 1.00 89.88 270 SER A CA 1
ATOM 2110 C C . SER A 1 270 ? -6.835 -19.929 6.089 1.00 89.88 270 SER A C 1
ATOM 2112 O O . SER A 1 270 ? -6.011 -19.650 5.222 1.00 89.88 270 SER A O 1
ATOM 2114 N N . ILE A 1 271 ? -7.646 -20.992 5.990 1.00 89.38 271 ILE A N 1
ATOM 2115 C CA . ILE A 1 271 ? -7.648 -21.937 4.859 1.00 89.38 271 ILE A CA 1
ATOM 2116 C C . ILE A 1 271 ? -7.875 -21.188 3.549 1.00 89.38 271 ILE A C 1
ATOM 2118 O O . ILE A 1 271 ? -7.112 -21.370 2.602 1.00 89.38 271 ILE A O 1
ATOM 2122 N N . TYR A 1 272 ? -8.879 -20.308 3.504 1.00 85.56 272 TYR A N 1
ATOM 2123 C CA . TYR A 1 272 ? -9.136 -19.465 2.340 1.00 85.56 272 TYR A CA 1
ATOM 2124 C C . TYR A 1 272 ? -7.911 -18.616 1.980 1.00 85.56 272 TYR A C 1
ATOM 2126 O O . TYR A 1 272 ? -7.556 -18.523 0.807 1.00 85.56 272 TYR A O 1
ATOM 2134 N N . GLY A 1 273 ? -7.224 -18.057 2.980 1.00 82.56 273 GLY A N 1
ATOM 2135 C CA . GLY A 1 273 ? -6.025 -17.248 2.782 1.00 82.56 273 GLY A CA 1
ATOM 2136 C C . GLY A 1 273 ? -4.787 -17.997 2.315 1.00 82.56 273 GLY A C 1
ATOM 2137 O O . GLY A 1 273 ? -3.945 -17.406 1.642 1.00 82.56 273 GLY A O 1
ATOM 2138 N N . VAL A 1 274 ? -4.687 -19.290 2.618 1.00 84.31 274 VAL A N 1
ATOM 2139 C CA . VAL A 1 274 ? -3.656 -20.156 2.036 1.00 84.31 274 VAL A CA 1
ATOM 2140 C C . VAL A 1 274 ? -4.072 -20.616 0.633 1.00 84.31 274 VAL A C 1
ATOM 2142 O O . VAL A 1 274 ? -3.270 -20.575 -0.292 1.00 84.31 274 VAL A O 1
ATOM 2145 N N . PHE A 1 275 ? -5.327 -21.036 0.448 1.00 81.00 275 PHE A N 1
ATOM 2146 C CA . PHE A 1 275 ? -5.839 -21.564 -0.823 1.00 81.00 275 PHE A CA 1
ATOM 2147 C C . PHE A 1 275 ? -5.862 -20.513 -1.936 1.00 81.00 275 PHE A C 1
ATOM 2149 O O . PHE A 1 275 ? -5.486 -20.790 -3.069 1.00 81.00 275 PHE A O 1
ATOM 2156 N N . ARG A 1 276 ? -6.285 -19.289 -1.612 1.00 76.00 276 ARG A N 1
ATOM 2157 C CA . ARG A 1 276 ? -6.248 -18.138 -2.516 1.00 76.00 276 ARG A CA 1
ATOM 2158 C C . ARG A 1 276 ? -4.975 -17.318 -2.311 1.00 76.00 276 ARG A C 1
ATOM 2160 O O . ARG A 1 276 ? -5.008 -16.108 -2.518 1.00 76.00 276 ARG A O 1
ATOM 2167 N N . GLY A 1 277 ? -3.853 -17.928 -1.937 1.00 68.00 277 GLY A N 1
ATOM 2168 C CA . GLY A 1 277 ? -2.565 -17.245 -2.039 1.00 68.00 277 GLY A CA 1
ATOM 2169 C C . GLY A 1 277 ? -2.252 -16.895 -3.501 1.00 68.00 277 GLY A C 1
ATOM 2170 O O . GLY A 1 277 ? -2.710 -17.582 -4.418 1.00 68.00 277 GLY A O 1
ATOM 2171 N N . ILE A 1 278 ? -1.574 -15.778 -3.762 1.00 63.69 278 ILE A N 1
ATOM 2172 C CA . ILE A 1 278 ? -1.052 -15.502 -5.115 1.00 63.69 278 ILE A CA 1
ATOM 2173 C C . ILE A 1 278 ? 0.315 -16.146 -5.204 1.00 63.69 278 ILE A C 1
ATOM 2175 O O . ILE A 1 278 ? 1.136 -15.915 -4.331 1.00 63.69 278 ILE A O 1
ATOM 2179 N N . ASP A 1 279 ? 0.561 -16.937 -6.236 1.00 60.06 279 ASP A N 1
ATOM 2180 C CA . ASP A 1 279 ? 1.905 -17.406 -6.535 1.00 60.06 279 ASP A CA 1
ATOM 2181 C C . ASP A 1 279 ? 2.581 -16.378 -7.45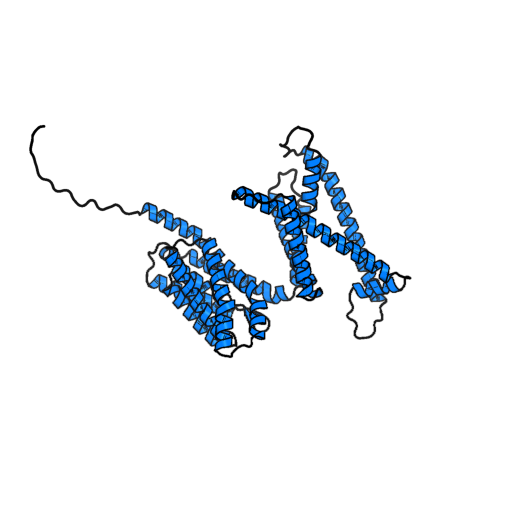0 1.00 60.06 279 ASP A C 1
ATOM 2183 O O . ASP A 1 279 ? 2.142 -16.177 -8.583 1.00 60.06 279 ASP A O 1
ATOM 2187 N N . VAL A 1 280 ? 3.605 -15.685 -6.947 1.00 54.34 280 VAL A N 1
ATOM 2188 C CA . VAL A 1 280 ? 4.495 -14.889 -7.801 1.00 54.34 280 VAL A CA 1
ATOM 2189 C C . VAL A 1 280 ? 5.867 -15.548 -7.753 1.00 54.34 280 VAL A C 1
ATOM 2191 O O . VAL A 1 280 ? 6.523 -15.550 -6.714 1.00 54.34 280 VAL A O 1
ATOM 2194 N N . ASN A 1 281 ? 6.302 -16.097 -8.890 1.00 49.28 281 ASN A N 1
ATOM 2195 C CA . ASN A 1 281 ? 7.608 -16.742 -9.072 1.00 49.28 281 ASN A CA 1
ATOM 2196 C C . ASN A 1 281 ? 7.885 -17.947 -8.143 1.00 49.28 281 ASN A C 1
ATOM 2198 O O . ASN A 1 281 ? 9.019 -18.138 -7.711 1.00 49.28 281 ASN A O 1
ATOM 2202 N N . GLY A 1 282 ? 6.878 -18.768 -7.833 1.00 50.84 282 GLY A N 1
ATOM 2203 C CA . GLY A 1 282 ? 7.002 -19.942 -6.957 1.00 50.84 282 GLY A CA 1
ATOM 2204 C C . GLY A 1 282 ? 6.860 -19.620 -5.464 1.00 50.84 282 GLY A C 1
ATOM 2205 O O . GLY A 1 282 ? 7.084 -20.489 -4.618 1.00 50.84 282 GLY A O 1
ATOM 2206 N N . ILE A 1 283 ? 6.512 -18.373 -5.123 1.00 51.97 283 ILE A N 1
ATOM 2207 C CA . ILE A 1 283 ? 6.381 -17.879 -3.751 1.00 51.97 283 ILE A CA 1
ATOM 2208 C C . ILE A 1 283 ? 4.923 -17.488 -3.506 1.00 51.97 283 ILE A C 1
ATOM 2210 O O . ILE A 1 283 ? 4.383 -16.568 -4.120 1.00 51.97 283 ILE A O 1
ATOM 2214 N N . ILE A 1 284 ? 4.282 -18.198 -2.575 1.00 58.47 284 ILE A N 1
ATOM 2215 C CA . ILE A 1 284 ? 2.861 -18.034 -2.253 1.00 58.47 284 ILE A CA 1
ATOM 2216 C C . ILE A 1 284 ? 2.672 -16.857 -1.283 1.00 58.47 284 ILE A C 1
ATOM 2218 O O . ILE A 1 284 ? 2.932 -16.972 -0.083 1.00 58.47 284 ILE A O 1
ATOM 2222 N N . PHE A 1 285 ? 2.143 -15.747 -1.793 1.00 64.94 285 PHE A N 1
ATOM 2223 C CA . PHE A 1 285 ? 1.647 -14.599 -1.035 1.00 64.94 285 PHE A CA 1
ATOM 2224 C C . PHE A 1 285 ? 0.357 -14.992 -0.326 1.00 64.94 285 PHE A C 1
ATOM 2226 O O . PHE A 1 285 ? -0.705 -15.057 -0.947 1.00 64.94 285 PHE A O 1
ATOM 2233 N N . ASN A 1 286 ? 0.445 -15.262 0.973 1.00 71.88 286 ASN A N 1
ATOM 2234 C CA . ASN A 1 286 ? -0.697 -15.657 1.785 1.00 71.88 286 ASN A CA 1
ATOM 2235 C C . ASN A 1 286 ? -1.174 -14.506 2.684 1.00 71.88 286 ASN A C 1
ATOM 2237 O O . ASN A 1 286 ? -0.408 -13.659 3.133 1.00 71.88 286 ASN A O 1
ATOM 2241 N N . PHE A 1 287 ? -2.477 -14.496 2.941 1.00 78.44 287 PHE A N 1
ATOM 2242 C CA . PHE A 1 287 ? -3.141 -13.611 3.907 1.00 78.44 287 PHE A CA 1
ATOM 2243 C C . PHE A 1 287 ? -3.833 -14.439 4.998 1.00 78.44 287 PHE A C 1
ATOM 2245 O O . PHE A 1 287 ? -4.839 -14.061 5.601 1.00 78.44 287 PHE A O 1
ATOM 2252 N N . SER A 1 288 ? -3.283 -15.629 5.235 1.00 84.44 288 SER A N 1
ATOM 2253 C CA . SER A 1 288 ? -3.802 -16.654 6.135 1.00 84.44 288 SER A CA 1
ATOM 2254 C C . SER A 1 288 ? -3.709 -16.268 7.609 1.00 84.44 288 SER A C 1
ATOM 2256 O O . SER A 1 288 ? -4.427 -16.852 8.421 1.00 84.44 288 SER A O 1
ATOM 2258 N N . ALA A 1 289 ? -2.881 -15.279 7.958 1.00 88.81 289 ALA A N 1
ATOM 2259 C CA . ALA A 1 289 ? -2.728 -14.777 9.320 1.00 88.81 289 ALA A CA 1
ATOM 2260 C C . ALA A 1 289 ? -3.929 -13.939 9.800 1.00 88.81 289 ALA A C 1
ATOM 2262 O O . ALA A 1 289 ? -4.195 -13.901 11.001 1.00 88.81 289 ALA A O 1
ATOM 2263 N N . ILE A 1 290 ? -4.703 -13.323 8.892 1.00 90.44 290 ILE A N 1
ATOM 2264 C CA . ILE A 1 290 ? -5.831 -12.446 9.260 1.00 90.44 290 ILE A CA 1
ATOM 2265 C C . ILE A 1 290 ? -6.854 -13.203 10.121 1.00 90.44 290 ILE A C 1
ATOM 2267 O O . ILE A 1 290 ? -7.250 -12.715 11.176 1.00 90.44 290 ILE A O 1
ATOM 2271 N N . GLY A 1 291 ? -7.250 -14.412 9.713 1.00 90.50 291 GLY A N 1
ATOM 2272 C CA . GLY A 1 291 ? -8.229 -15.231 10.440 1.00 90.50 291 GLY A CA 1
ATOM 2273 C C . GLY A 1 291 ? -7.811 -15.575 11.873 1.00 90.50 291 GLY A C 1
ATOM 2274 O O . GLY A 1 291 ? -8.541 -15.230 12.804 1.00 90.50 291 GLY A O 1
ATOM 2275 N N . PRO A 1 292 ? -6.642 -16.202 12.087 1.00 94.38 292 PRO A N 1
ATOM 2276 C CA . PRO A 1 292 ? -6.125 -16.519 13.416 1.00 94.38 292 PRO A CA 1
ATOM 2277 C C . PRO A 1 292 ? -5.888 -15.287 14.289 1.00 94.38 292 PRO A C 1
ATOM 2279 O O . PRO A 1 292 ? -6.212 -15.327 15.475 1.00 94.38 292 PRO A O 1
ATOM 2282 N N . ILE A 1 293 ? -5.389 -14.178 13.725 1.00 93.56 293 ILE A N 1
ATOM 2283 C CA . ILE A 1 293 ? -5.210 -12.921 14.469 1.00 93.56 293 ILE A CA 1
ATOM 2284 C C . ILE A 1 293 ? -6.565 -12.385 14.934 1.00 93.56 293 ILE A C 1
ATOM 2286 O O . ILE A 1 293 ? -6.728 -12.073 16.112 1.00 93.56 293 ILE A O 1
ATOM 2290 N N . VAL A 1 294 ? -7.559 -12.324 14.045 1.00 91.12 294 VAL A N 1
ATOM 2291 C CA . VAL A 1 294 ? -8.920 -11.880 14.380 1.00 91.12 294 VAL A CA 1
ATOM 2292 C C . VAL A 1 294 ? -9.550 -12.784 15.444 1.00 91.12 294 VAL A C 1
ATOM 2294 O O . VAL A 1 294 ? -10.098 -12.288 16.429 1.00 91.12 294 VAL A O 1
ATOM 2297 N N . ALA A 1 295 ? -9.427 -14.103 15.295 1.00 90.94 295 ALA A N 1
ATOM 2298 C CA . ALA A 1 295 ? -9.928 -15.073 16.264 1.00 90.94 295 ALA A CA 1
ATOM 2299 C C . ALA A 1 295 ? -9.235 -14.939 17.632 1.00 90.94 295 ALA A C 1
ATOM 2301 O O . ALA A 1 295 ? -9.900 -15.004 18.666 1.00 90.94 295 ALA A O 1
ATOM 2302 N N . GLY A 1 296 ? -7.922 -14.689 17.649 1.00 90.62 296 GLY A N 1
ATOM 2303 C CA . GLY A 1 296 ? -7.151 -14.430 18.864 1.00 90.62 296 GLY A CA 1
ATOM 2304 C C . GLY A 1 296 ? -7.564 -13.132 19.550 1.00 90.62 296 GLY A C 1
ATOM 2305 O O . GLY A 1 296 ? -7.798 -13.120 20.758 1.00 90.62 296 GLY A O 1
ATOM 2306 N N . LEU A 1 297 ? -7.737 -12.054 18.783 1.00 89.50 297 LEU A N 1
ATOM 2307 C CA . LEU A 1 297 ? -8.207 -10.769 19.297 1.00 89.50 297 LEU A CA 1
ATOM 2308 C C . LEU A 1 297 ? -9.618 -10.859 19.899 1.00 89.50 297 LEU A C 1
ATOM 2310 O O . LEU A 1 297 ? -9.891 -10.187 20.886 1.00 89.50 297 LEU A O 1
ATOM 2314 N N . LEU A 1 298 ? -10.507 -11.689 19.348 1.00 86.81 298 LEU A N 1
ATOM 2315 C CA . LEU A 1 298 ? -11.876 -11.836 19.856 1.00 86.81 298 LEU A CA 1
ATOM 2316 C C . LEU A 1 298 ? -12.012 -12.835 21.006 1.00 86.81 298 LEU A C 1
ATOM 2318 O O . LEU A 1 298 ? -12.726 -12.577 21.970 1.00 86.81 298 LEU A O 1
ATOM 2322 N N . GLY A 1 299 ? -11.374 -13.997 20.883 1.00 84.00 299 GLY A N 1
ATOM 2323 C CA . GLY A 1 299 ? -11.593 -15.141 21.768 1.00 84.00 299 GLY A CA 1
ATOM 2324 C C . GLY A 1 299 ? -10.434 -15.454 22.714 1.00 84.00 299 GLY A C 1
ATOM 2325 O O . GLY A 1 299 ? -10.547 -16.375 23.527 1.00 84.00 299 GLY A O 1
ATOM 2326 N N . GLY A 1 300 ? -9.328 -14.712 22.630 1.00 89.25 300 GLY A N 1
ATOM 2327 C CA . GLY A 1 300 ? -8.123 -14.934 23.426 1.00 89.25 300 GLY A CA 1
ATOM 2328 C C . GLY A 1 300 ? -7.191 -16.019 22.859 1.00 89.25 300 GLY A C 1
ATOM 2329 O O . GLY A 1 300 ? -7.411 -16.532 21.759 1.00 89.25 300 GLY A O 1
ATOM 2330 N N . PRO A 1 301 ? -6.130 -16.390 23.605 1.00 91.19 301 PRO A N 1
ATOM 2331 C CA . PRO A 1 301 ? -5.011 -17.188 23.087 1.00 91.19 301 PRO A CA 1
ATOM 2332 C C . PRO A 1 301 ? -5.418 -18.595 22.656 1.00 91.19 301 PRO A C 1
ATOM 2334 O O . PRO A 1 301 ? -4.941 -19.075 21.636 1.00 91.19 301 PRO A O 1
ATOM 2337 N N . VAL A 1 302 ? -6.342 -19.238 23.375 1.00 92.94 302 VAL A N 1
ATOM 2338 C CA . VAL A 1 302 ? -6.811 -20.589 23.025 1.00 92.94 302 VAL A CA 1
ATOM 2339 C C . VAL A 1 302 ? -7.586 -20.574 21.705 1.00 92.94 302 VAL A C 1
ATOM 2341 O O . VAL A 1 302 ? -7.342 -21.407 20.840 1.00 92.94 302 VAL A O 1
ATOM 2344 N N . VAL A 1 303 ? -8.484 -19.603 21.516 1.00 92.75 303 VAL A N 1
ATOM 2345 C CA . VAL A 1 303 ? -9.298 -19.489 20.294 1.00 92.75 303 VAL A CA 1
ATOM 2346 C C . VAL A 1 303 ? -8.424 -19.121 19.094 1.00 92.75 303 VAL A C 1
ATOM 2348 O O . VAL A 1 303 ? -8.528 -19.756 18.047 1.00 92.75 303 VAL A O 1
ATOM 2351 N N . GLY A 1 304 ? -7.518 -18.152 19.257 1.00 92.44 304 GLY A N 1
ATOM 2352 C CA . GLY A 1 304 ? -6.561 -17.777 18.214 1.00 92.44 304 GLY A CA 1
ATOM 2353 C C . GLY A 1 304 ? -5.610 -18.915 17.848 1.00 92.44 304 GLY A C 1
ATOM 2354 O O . GLY A 1 304 ? -5.401 -19.182 16.668 1.00 92.44 304 GLY A O 1
ATOM 2355 N N . GLY A 1 305 ? -5.083 -19.630 18.844 1.00 94.00 305 GLY A N 1
ATOM 2356 C CA . GLY A 1 305 ? -4.207 -20.781 18.637 1.00 94.00 305 GLY A CA 1
ATOM 2357 C C . GLY A 1 305 ? -4.899 -21.929 17.903 1.00 94.00 305 GLY A C 1
ATOM 2358 O O . GLY A 1 305 ? -4.342 -22.451 16.945 1.00 94.00 305 GLY A O 1
ATOM 2359 N N . LEU A 1 306 ? -6.132 -22.285 18.277 1.00 95.62 306 LEU A N 1
ATOM 2360 C CA . LEU A 1 306 ? -6.891 -23.332 17.580 1.00 95.62 306 LEU A CA 1
ATOM 2361 C C . LEU A 1 306 ? -7.242 -22.931 16.139 1.00 95.62 306 LEU A C 1
ATOM 2363 O O . LEU A 1 306 ? -7.111 -23.748 15.232 1.00 95.62 306 LEU A O 1
ATOM 2367 N N . ALA A 1 307 ? -7.628 -21.671 15.904 1.00 94.38 307 ALA A N 1
ATOM 2368 C CA . ALA A 1 307 ? -7.848 -21.161 14.549 1.00 94.38 307 ALA A CA 1
ATOM 2369 C C . ALA A 1 307 ? -6.555 -21.202 13.713 1.00 94.38 307 ALA A C 1
ATOM 2371 O O . ALA A 1 307 ? -6.571 -21.613 12.552 1.00 94.38 307 ALA A O 1
ATOM 2372 N N . GLY A 1 308 ? -5.424 -20.825 14.319 1.00 93.94 308 GLY A N 1
ATOM 2373 C CA . GLY A 1 308 ? -4.100 -20.903 13.706 1.00 93.94 308 GLY A CA 1
ATOM 2374 C C . GLY A 1 308 ? -3.650 -22.337 13.430 1.00 93.94 308 GLY A C 1
ATOM 2375 O O . GLY A 1 308 ? -3.030 -22.589 12.403 1.00 93.94 308 GLY A O 1
ATOM 2376 N N . LEU A 1 309 ? -4.014 -23.295 14.285 1.00 96.00 309 LEU A N 1
ATOM 2377 C CA . LEU A 1 309 ? -3.702 -24.711 14.098 1.00 96.00 309 LEU A CA 1
ATOM 2378 C C . LEU A 1 309 ? -4.379 -25.281 12.846 1.00 96.00 309 LEU A C 1
ATOM 2380 O O . LEU A 1 309 ? -3.747 -26.015 12.092 1.00 96.00 309 LEU A O 1
ATOM 2384 N N . ILE A 1 310 ? -5.631 -24.895 12.583 1.00 94.44 310 ILE A N 1
ATOM 2385 C CA . ILE A 1 310 ? -6.356 -25.293 11.367 1.00 94.44 310 ILE A CA 1
ATOM 2386 C C . ILE A 1 310 ? -5.614 -24.799 10.115 1.00 94.44 310 ILE A C 1
ATOM 2388 O O . ILE A 1 310 ? -5.352 -25.577 9.197 1.00 94.44 310 ILE A O 1
ATOM 2392 N N . GLY A 1 311 ? -5.229 -23.518 10.095 1.00 90.31 311 GLY A N 1
ATOM 2393 C CA . GLY A 1 311 ? -4.458 -22.943 8.990 1.00 90.31 311 GLY A CA 1
ATOM 2394 C C . GLY A 1 311 ? -3.055 -23.545 8.852 1.00 90.31 311 GLY A C 1
ATOM 2395 O O . GLY A 1 311 ? -2.600 -23.781 7.736 1.00 90.31 311 GLY A O 1
ATOM 2396 N N . CYS A 1 312 ? -2.399 -23.849 9.974 1.00 92.19 312 CYS A N 1
ATOM 2397 C CA . CYS A 1 312 ? -1.100 -24.520 10.040 1.00 92.19 312 CYS A CA 1
ATOM 2398 C C . CYS A 1 312 ? -1.151 -25.903 9.380 1.00 92.19 312 CYS A C 1
ATOM 2400 O O . CYS A 1 312 ? -0.372 -26.168 8.470 1.00 92.19 312 CYS A O 1
ATOM 2402 N N . ILE A 1 313 ? -2.110 -26.753 9.760 1.00 93.31 313 ILE A N 1
ATOM 2403 C CA . ILE A 1 313 ? -2.272 -28.093 9.171 1.00 93.31 313 ILE A CA 1
ATOM 2404 C C . ILE A 1 313 ? -2.503 -27.989 7.661 1.00 93.31 313 ILE A C 1
ATOM 2406 O O . ILE A 1 313 ? -1.871 -28.702 6.882 1.00 93.31 313 ILE A O 1
ATOM 2410 N N . TYR A 1 314 ? -3.368 -27.066 7.236 1.00 90.69 314 TYR A N 1
ATOM 2411 C CA . TYR A 1 314 ? -3.660 -26.879 5.820 1.00 90.69 314 TYR A CA 1
ATOM 2412 C C . TYR A 1 314 ? -2.449 -26.362 5.026 1.00 90.69 314 TYR A C 1
ATOM 2414 O O . TYR A 1 314 ? -2.203 -26.821 3.912 1.00 90.69 314 TYR A O 1
ATOM 2422 N N . ARG A 1 315 ? -1.657 -25.437 5.589 1.00 88.88 315 ARG A N 1
ATOM 2423 C CA . ARG A 1 315 ? -0.437 -24.934 4.939 1.00 88.88 315 ARG A CA 1
ATOM 2424 C C . ARG A 1 315 ? 0.657 -26.000 4.876 1.00 88.88 315 ARG A C 1
ATOM 2426 O O . ARG A 1 315 ? 1.308 -26.099 3.838 1.00 88.88 315 ARG A O 1
ATOM 2433 N N . LEU A 1 316 ? 0.822 -26.815 5.920 1.00 88.19 316 LEU A N 1
ATOM 2434 C CA . LEU A 1 316 ? 1.754 -27.947 5.911 1.00 88.19 316 LEU A CA 1
ATOM 2435 C C . LEU A 1 316 ? 1.389 -28.957 4.821 1.00 88.19 316 LEU A C 1
ATOM 2437 O O . LEU A 1 316 ? 2.276 -29.429 4.114 1.00 88.19 316 LEU A O 1
ATOM 2441 N N . ALA A 1 317 ? 0.095 -29.236 4.639 1.00 87.94 317 ALA A N 1
ATOM 2442 C CA . ALA A 1 317 ? -0.390 -30.184 3.639 1.00 87.94 317 ALA A CA 1
ATOM 2443 C C . ALA A 1 317 ? -0.084 -29.771 2.186 1.00 87.94 317 ALA A C 1
ATOM 2445 O O . ALA A 1 317 ? -0.029 -30.633 1.314 1.00 87.94 317 ALA A O 1
ATOM 2446 N N . GLN A 1 318 ? 0.138 -28.480 1.910 1.00 81.75 318 GLN A N 1
ATOM 2447 C CA . GLN A 1 318 ? 0.513 -28.014 0.568 1.00 81.75 318 GLN A CA 1
ATOM 2448 C C . GLN A 1 318 ? 1.984 -28.271 0.217 1.00 81.75 318 GLN A C 1
ATOM 2450 O O . GLN A 1 318 ? 2.334 -28.255 -0.960 1.00 81.75 318 GLN A O 1
ATOM 2455 N N . GLY A 1 319 ? 2.845 -28.498 1.213 1.00 78.00 319 GLY A N 1
ATOM 2456 C CA . GLY A 1 319 ? 4.278 -28.672 0.994 1.00 78.00 319 GLY A CA 1
ATOM 2457 C C . GLY A 1 319 ? 4.979 -27.427 0.425 1.00 78.00 319 GLY A C 1
ATOM 2458 O O . GLY A 1 319 ? 4.419 -26.328 0.342 1.00 78.00 319 GLY A O 1
ATOM 2459 N N . GLY A 1 320 ? 6.258 -27.596 0.089 1.00 79.38 320 GLY A N 1
ATOM 2460 C CA . GLY A 1 320 ? 7.135 -26.540 -0.422 1.00 79.38 320 GLY A CA 1
ATOM 2461 C C . GLY A 1 320 ? 8.163 -26.025 0.598 1.00 79.38 320 GLY A C 1
ATOM 2462 O O . GLY A 1 320 ? 8.049 -26.291 1.797 1.00 79.38 320 GLY A O 1
ATOM 2463 N N . PRO A 1 321 ? 9.169 -25.264 0.135 1.00 75.56 321 PRO A N 1
ATOM 2464 C CA . PRO A 1 321 ? 10.338 -24.883 0.937 1.00 75.56 321 PRO A CA 1
ATOM 2465 C C . PRO A 1 321 ? 9.994 -24.013 2.157 1.00 75.56 321 PRO A C 1
ATOM 2467 O O . PRO A 1 321 ? 10.633 -24.130 3.201 1.00 75.56 321 PRO A O 1
ATOM 2470 N N . THR A 1 322 ? 8.940 -23.192 2.061 1.00 83.56 322 THR A N 1
ATOM 2471 C CA . THR A 1 322 ? 8.443 -22.327 3.148 1.00 83.56 322 THR A CA 1
ATOM 2472 C C . THR A 1 322 ? 7.306 -22.945 3.960 1.00 83.56 322 THR A C 1
ATOM 2474 O O . THR A 1 322 ? 6.781 -22.294 4.865 1.00 83.56 322 THR A O 1
ATOM 2477 N N . ALA A 1 323 ? 6.875 -24.174 3.649 1.00 84.56 323 ALA A N 1
ATOM 2478 C CA . ALA A 1 323 ? 5.661 -24.750 4.227 1.00 84.56 323 ALA A CA 1
ATOM 2479 C C . ALA A 1 323 ? 5.720 -24.788 5.750 1.00 84.56 323 ALA A C 1
ATOM 2481 O O . ALA A 1 323 ? 4.783 -24.341 6.408 1.00 84.56 323 ALA A O 1
ATOM 2482 N N . VAL A 1 324 ? 6.836 -25.246 6.316 1.00 86.62 324 VAL A N 1
ATOM 2483 C CA . VAL A 1 324 ? 6.974 -25.376 7.769 1.00 86.62 324 VAL A CA 1
ATOM 2484 C C . VAL A 1 324 ? 7.028 -24.013 8.457 1.00 86.62 324 VAL A C 1
ATOM 2486 O O . VAL A 1 324 ? 6.262 -23.776 9.391 1.00 86.62 324 VAL A O 1
ATOM 2489 N N . GLY A 1 325 ? 7.858 -23.093 7.953 1.00 87.62 325 GLY A N 1
ATOM 2490 C CA . GLY A 1 325 ? 7.987 -21.742 8.508 1.00 87.62 325 GLY A CA 1
ATOM 2491 C C . GLY A 1 325 ? 6.669 -20.964 8.470 1.00 87.62 325 GLY A C 1
ATOM 2492 O O . GLY A 1 325 ? 6.204 -20.473 9.497 1.00 87.62 325 GLY A O 1
ATOM 2493 N N . CYS A 1 326 ? 5.998 -20.924 7.316 1.00 88.50 326 CYS A N 1
ATOM 2494 C CA . CYS A 1 326 ? 4.707 -20.244 7.198 1.00 88.50 326 CYS A CA 1
ATOM 2495 C C . CYS A 1 326 ? 3.624 -20.897 8.067 1.00 88.50 326 CYS A C 1
ATOM 2497 O O . CYS A 1 326 ? 2.796 -20.197 8.641 1.00 88.50 326 CYS A O 1
ATOM 2499 N N . SER A 1 327 ? 3.618 -22.225 8.205 1.00 90.44 327 SER A N 1
ATOM 2500 C CA . SER A 1 327 ? 2.619 -22.914 9.034 1.00 90.44 327 SER A CA 1
ATOM 2501 C C . SER A 1 327 ? 2.789 -22.602 10.516 1.00 90.44 327 SER A C 1
ATOM 2503 O O . SER A 1 327 ? 1.814 -22.287 11.204 1.00 90.44 327 SER A O 1
ATOM 2505 N N . LEU A 1 328 ? 4.035 -22.619 10.999 1.00 92.00 328 LEU A N 1
ATOM 2506 C CA . LEU A 1 328 ? 4.344 -22.248 12.374 1.00 92.00 328 LEU A CA 1
ATOM 2507 C C . LEU A 1 328 ? 4.002 -20.779 12.640 1.00 92.00 328 LEU A C 1
ATOM 2509 O O . LEU A 1 328 ? 3.470 -20.453 13.701 1.00 92.00 328 LEU A O 1
ATOM 2513 N N . ALA A 1 329 ? 4.235 -19.905 11.662 1.00 91.31 329 ALA A N 1
ATOM 2514 C CA . ALA A 1 329 ? 3.875 -18.501 11.768 1.00 91.31 329 ALA A CA 1
ATOM 2515 C C . ALA A 1 329 ? 2.361 -18.268 11.853 1.00 91.31 329 ALA A C 1
ATOM 2517 O O . ALA A 1 329 ? 1.934 -17.450 12.662 1.00 91.31 329 ALA A O 1
ATOM 2518 N N . ILE A 1 330 ? 1.538 -19.014 11.104 1.00 93.25 330 ILE A N 1
ATOM 2519 C CA . ILE A 1 330 ? 0.067 -18.936 11.199 1.00 93.25 330 ILE A CA 1
ATOM 2520 C C . ILE A 1 330 ? -0.406 -19.293 12.618 1.00 93.25 330 ILE A C 1
ATOM 2522 O O . ILE A 1 330 ? -1.246 -18.596 13.196 1.00 93.25 330 ILE A O 1
ATOM 2526 N N . LEU A 1 331 ? 0.154 -20.357 13.202 1.00 95.06 331 LEU A N 1
ATOM 2527 C CA . LEU A 1 331 ? -0.146 -20.761 14.576 1.00 95.06 331 LEU A CA 1
ATOM 2528 C C . LEU A 1 331 ? 0.311 -19.697 15.588 1.00 95.06 331 LEU A C 1
ATOM 2530 O O . LEU A 1 331 ? -0.461 -19.294 16.464 1.00 95.06 331 LEU A O 1
ATOM 2534 N N . ALA A 1 332 ? 1.547 -19.211 15.443 1.00 94.00 332 ALA A N 1
ATOM 2535 C CA . ALA A 1 332 ? 2.121 -18.182 16.304 1.00 94.00 332 ALA A CA 1
ATOM 2536 C C . ALA A 1 332 ? 1.323 -16.873 16.240 1.00 94.00 332 ALA A C 1
ATOM 2538 O O . ALA A 1 332 ? 1.064 -16.270 17.278 1.00 94.00 332 ALA A O 1
ATOM 2539 N N . ALA A 1 333 ? 0.861 -16.466 15.056 1.00 94.38 333 ALA A N 1
ATOM 2540 C CA . ALA A 1 333 ? 0.066 -15.260 14.853 1.00 94.38 333 ALA A CA 1
ATOM 2541 C C . ALA A 1 333 ? -1.214 -15.262 15.702 1.00 94.38 333 ALA A C 1
ATOM 2543 O O . ALA A 1 333 ? -1.504 -14.286 16.399 1.00 94.38 333 ALA A O 1
ATOM 2544 N N . GLY A 1 334 ? -1.947 -16.380 15.708 1.00 93.69 334 GLY A N 1
ATOM 2545 C CA . GLY A 1 334 ? -3.155 -16.530 16.520 1.00 93.69 334 GLY A CA 1
ATOM 2546 C C . GLY A 1 334 ? -2.877 -16.517 18.026 1.00 93.69 334 GLY A C 1
ATOM 2547 O O . GLY A 1 334 ? -3.599 -15.866 18.788 1.00 93.69 334 GLY A O 1
ATOM 2548 N N . LEU A 1 335 ? -1.802 -17.182 18.463 1.00 94.62 335 LEU A N 1
ATOM 2549 C CA . LEU A 1 335 ? -1.384 -17.197 19.869 1.00 94.62 335 LEU A CA 1
ATOM 2550 C C . LEU A 1 335 ? -0.955 -15.804 20.346 1.00 94.62 335 LEU A C 1
ATOM 2552 O O . LEU A 1 335 ? -1.479 -15.314 21.348 1.00 94.62 335 LEU A O 1
ATOM 2556 N N . ILE A 1 336 ? -0.047 -15.150 19.616 1.00 93.75 336 ILE A N 1
ATOM 2557 C CA . ILE A 1 336 ? 0.477 -13.815 19.938 1.00 93.75 336 ILE A CA 1
ATOM 2558 C C . ILE A 1 336 ? -0.673 -12.809 20.019 1.00 93.75 336 ILE A C 1
ATOM 2560 O O . ILE A 1 336 ? -0.758 -12.050 20.986 1.00 93.75 336 ILE A O 1
ATOM 2564 N N . ALA A 1 337 ? -1.606 -12.843 19.064 1.00 92.38 337 ALA A N 1
ATOM 2565 C CA . ALA A 1 337 ? -2.759 -11.952 19.074 1.00 92.38 337 ALA A CA 1
ATOM 2566 C C . ALA A 1 337 ? -3.681 -12.177 20.280 1.00 92.38 337 ALA A C 1
ATOM 2568 O O . ALA A 1 337 ? -4.136 -11.219 20.914 1.00 92.38 337 ALA A O 1
ATOM 2569 N N . GLY A 1 338 ? -3.915 -13.437 20.648 1.00 90.00 338 GLY A N 1
ATOM 2570 C CA . GLY A 1 338 ? -4.717 -13.764 21.819 1.00 90.00 338 GLY A CA 1
ATOM 2571 C C . GLY A 1 338 ? -4.052 -13.413 23.154 1.00 90.00 338 GLY A C 1
ATOM 2572 O O . GLY A 1 338 ? -4.728 -12.959 24.079 1.00 90.00 338 GLY A O 1
ATOM 2573 N N . PHE A 1 339 ? -2.729 -13.539 23.269 1.00 90.94 339 PHE A N 1
ATOM 2574 C CA . PHE A 1 339 ? -2.003 -13.039 24.441 1.00 90.94 339 PHE A CA 1
ATOM 2575 C C . PHE A 1 339 ? -2.021 -11.507 24.509 1.00 90.94 339 PHE A C 1
ATOM 2577 O O . PHE A 1 339 ? -2.244 -10.943 25.584 1.00 90.94 339 PHE A O 1
ATOM 2584 N N . ALA A 1 340 ? -1.872 -10.826 23.371 1.00 88.62 340 ALA A N 1
ATOM 2585 C CA . ALA A 1 340 ? -1.903 -9.369 23.303 1.00 88.62 340 ALA A CA 1
ATOM 2586 C C . ALA A 1 340 ? -3.242 -8.794 23.793 1.00 88.62 340 ALA A C 1
ATOM 2588 O O . ALA A 1 340 ? -3.250 -7.864 24.602 1.00 88.62 340 ALA A O 1
ATOM 2589 N N . VAL A 1 341 ? -4.384 -9.377 23.399 1.00 85.69 341 VAL A N 1
ATOM 2590 C CA . VAL A 1 341 ? -5.687 -8.889 23.888 1.00 85.69 341 VAL A CA 1
ATOM 2591 C C . VAL A 1 341 ? -5.863 -9.100 25.395 1.00 85.69 341 VAL A C 1
ATOM 2593 O O . VAL A 1 341 ? -6.448 -8.249 26.076 1.00 85.69 341 VAL A O 1
ATOM 2596 N N . ARG A 1 342 ? -5.304 -10.187 25.947 1.00 83.31 342 ARG A N 1
ATOM 2597 C CA . ARG A 1 342 ? -5.319 -10.446 27.393 1.00 83.31 342 ARG A CA 1
ATOM 2598 C C . ARG A 1 342 ? -4.503 -9.402 28.151 1.00 83.31 342 ARG A C 1
ATOM 2600 O O . ARG A 1 342 ? -4.964 -8.928 29.191 1.00 83.31 342 ARG A O 1
ATOM 2607 N N . TRP A 1 343 ? -3.350 -9.013 27.606 1.00 84.69 343 TRP A N 1
ATOM 2608 C CA . TRP A 1 343 ? -2.511 -7.939 28.143 1.00 84.69 343 TRP A CA 1
ATOM 2609 C C . TRP A 1 343 ? -3.214 -6.579 28.082 1.00 84.69 343 TRP A C 1
ATOM 2611 O O . TRP A 1 343 ? -3.130 -5.778 29.010 1.00 84.69 343 TRP A O 1
ATOM 2621 N N . TRP A 1 344 ? -3.966 -6.312 27.014 1.00 82.25 344 TRP A N 1
ATOM 2622 C CA . TRP A 1 344 ? -4.714 -5.061 26.853 1.00 82.25 344 TRP A CA 1
ATOM 2623 C C . TRP A 1 344 ? -6.044 -5.013 27.608 1.00 82.25 344 TRP A C 1
ATOM 2625 O O . TRP A 1 344 ? -6.794 -4.051 27.427 1.00 82.25 344 TRP A O 1
ATOM 2635 N N . GLN A 1 345 ? -6.356 -6.025 28.426 1.00 75.25 345 GLN A N 1
ATOM 2636 C CA . GLN A 1 345 ? -7.626 -6.138 29.151 1.00 75.25 345 GLN A CA 1
ATOM 2637 C C . GLN A 1 345 ? -8.850 -5.980 28.224 1.00 75.25 345 GLN A C 1
ATOM 2639 O O . GLN A 1 345 ? -9.830 -5.332 28.583 1.00 75.25 345 GLN A O 1
ATOM 2644 N N . GLY A 1 346 ? -8.774 -6.502 26.993 1.00 70.19 346 GLY A N 1
ATOM 2645 C CA . GLY A 1 346 ? -9.859 -6.402 26.007 1.00 70.19 346 GLY A CA 1
ATOM 2646 C C . GLY A 1 346 ? -9.979 -5.055 25.279 1.00 70.19 346 GLY A C 1
ATOM 2647 O O . GLY A 1 346 ? -10.827 -4.908 24.403 1.00 70.19 346 GLY A O 1
ATOM 2648 N N . ARG A 1 347 ? -9.131 -4.057 25.575 1.00 73.31 347 ARG A N 1
ATOM 2649 C CA . ARG A 1 347 ? -9.180 -2.736 24.918 1.00 73.31 347 ARG A CA 1
ATOM 2650 C C . ARG A 1 347 ? -8.423 -2.722 23.592 1.00 73.31 347 ARG A C 1
ATOM 2652 O O . ARG A 1 347 ? -7.270 -2.270 23.525 1.00 73.31 347 ARG A O 1
ATOM 2659 N N . ILE A 1 348 ? -9.098 -3.174 22.540 1.00 78.25 348 ILE A N 1
ATOM 2660 C CA . ILE A 1 348 ? -8.588 -3.175 21.166 1.00 78.25 348 ILE A CA 1
ATOM 2661 C C . ILE A 1 348 ? -8.875 -1.820 20.514 1.00 78.25 348 ILE A C 1
ATOM 2663 O O . ILE A 1 348 ? -10.014 -1.363 20.464 1.00 78.25 348 ILE A O 1
ATOM 2667 N N . THR A 1 349 ? -7.834 -1.175 19.993 1.00 84.75 349 THR A N 1
ATOM 2668 C CA . THR A 1 349 ? -7.965 -0.021 19.096 1.00 84.75 349 THR A CA 1
ATOM 2669 C C . THR A 1 349 ? -7.411 -0.391 17.728 1.00 84.75 349 THR A C 1
ATOM 2671 O O . THR A 1 349 ? -6.541 -1.256 17.630 1.00 84.75 349 THR A O 1
ATOM 2674 N N . VAL A 1 350 ? -7.872 0.294 16.678 1.00 86.19 350 VAL A N 1
ATOM 2675 C CA . VAL A 1 350 ? -7.374 0.095 15.305 1.00 86.19 350 VAL A CA 1
ATOM 2676 C C . VAL A 1 350 ? -5.848 0.201 15.253 1.00 86.19 350 VAL A C 1
ATOM 2678 O O . VAL A 1 350 ? -5.188 -0.658 14.681 1.00 86.19 350 VAL A O 1
ATOM 2681 N N . PHE A 1 351 ? -5.279 1.200 15.937 1.00 84.81 351 PHE A N 1
ATOM 2682 C CA . PHE A 1 351 ? -3.830 1.393 16.007 1.00 84.81 351 PHE A CA 1
ATOM 2683 C C . PHE A 1 351 ? -3.107 0.216 16.678 1.00 84.81 351 PHE A C 1
ATOM 2685 O O . PHE A 1 351 ? -2.127 -0.284 16.138 1.00 84.81 351 PHE A O 1
ATOM 2692 N N . LYS A 1 352 ? -3.604 -0.273 17.823 1.00 85.75 352 LYS A N 1
ATOM 2693 C CA . LYS A 1 352 ? -3.001 -1.425 18.515 1.00 85.75 352 LYS A CA 1
ATOM 2694 C C . LYS A 1 352 ? -3.059 -2.695 17.669 1.00 85.75 352 LYS A C 1
ATOM 2696 O O . LYS A 1 352 ? -2.074 -3.421 17.608 1.00 85.75 352 LYS A O 1
ATOM 2701 N N . ALA A 1 353 ? -4.194 -2.948 17.017 1.00 88.06 353 ALA A N 1
ATOM 2702 C CA . ALA A 1 353 ? -4.375 -4.110 16.152 1.00 88.06 353 ALA A CA 1
ATOM 2703 C C . ALA A 1 353 ? -3.441 -4.055 14.929 1.00 88.06 353 ALA A C 1
ATOM 2705 O O . ALA A 1 353 ? -2.816 -5.059 14.590 1.00 88.06 353 ALA A O 1
ATOM 2706 N N . ALA A 1 354 ? -3.279 -2.874 14.323 1.00 89.19 354 ALA A N 1
ATOM 2707 C CA . ALA A 1 354 ? -2.344 -2.665 13.221 1.00 89.19 354 ALA A CA 1
ATOM 2708 C C . ALA A 1 354 ? -0.888 -2.904 13.654 1.00 89.19 354 ALA A C 1
ATOM 2710 O O . ALA A 1 354 ? -0.194 -3.709 13.041 1.00 89.19 354 ALA A O 1
ATOM 2711 N N . VAL A 1 355 ? -0.442 -2.274 14.748 1.00 90.75 355 VAL A N 1
ATOM 2712 C CA . VAL A 1 355 ? 0.932 -2.428 15.265 1.00 90.75 355 VAL A CA 1
ATOM 2713 C C . VAL A 1 355 ? 1.238 -3.882 15.622 1.00 90.75 355 VAL A C 1
ATOM 2715 O O . VAL A 1 355 ? 2.295 -4.393 15.268 1.00 90.75 355 VAL A O 1
ATOM 2718 N N . LEU A 1 356 ? 0.304 -4.571 16.278 1.00 91.88 356 LEU A N 1
ATOM 2719 C CA . LEU A 1 356 ? 0.440 -5.992 16.588 1.00 91.88 356 LEU A CA 1
ATOM 2720 C C . LEU A 1 356 ? 0.596 -6.839 15.326 1.00 91.88 356 LEU A C 1
ATOM 2722 O O . LEU A 1 356 ? 1.447 -7.719 15.300 1.00 91.88 356 LEU A O 1
ATOM 2726 N N . THR A 1 357 ? -0.198 -6.567 14.290 1.00 91.81 357 THR A N 1
ATOM 2727 C CA . THR A 1 357 ? -0.126 -7.320 13.032 1.00 91.81 357 THR A CA 1
ATOM 2728 C C . THR A 1 357 ? 1.220 -7.112 12.346 1.00 91.81 357 THR A C 1
ATOM 2730 O O . THR A 1 357 ? 1.835 -8.086 11.933 1.00 91.81 357 THR A O 1
ATOM 2733 N N . VAL A 1 358 ? 1.738 -5.878 12.322 1.00 91.69 358 VAL A N 1
ATOM 2734 C CA . VAL A 1 358 ? 3.090 -5.592 11.810 1.00 91.69 358 VAL A CA 1
ATOM 2735 C C . VAL A 1 358 ? 4.146 -6.395 12.570 1.00 91.69 358 VAL A C 1
ATOM 2737 O O . VAL A 1 358 ? 4.979 -7.045 11.949 1.00 91.69 358 VAL A O 1
ATOM 2740 N N . ILE A 1 359 ? 4.093 -6.401 13.906 1.00 91.56 359 ILE A N 1
ATOM 2741 C CA . ILE A 1 359 ? 5.043 -7.159 14.736 1.00 91.56 359 ILE A CA 1
ATOM 2742 C C . ILE A 1 359 ? 4.948 -8.660 14.440 1.00 91.56 359 ILE A C 1
ATOM 2744 O O . ILE A 1 359 ? 5.973 -9.321 14.290 1.00 91.56 359 ILE A O 1
ATOM 2748 N N . VAL A 1 360 ? 3.732 -9.198 14.338 1.00 92.94 360 VAL A N 1
ATOM 2749 C CA . VAL A 1 360 ? 3.498 -10.612 14.019 1.00 92.94 360 VAL A CA 1
ATOM 2750 C C . VAL A 1 360 ? 4.067 -10.968 12.645 1.00 92.94 360 VAL A C 1
ATOM 2752 O O . VAL A 1 360 ? 4.757 -11.978 12.533 1.00 92.94 360 VAL A O 1
ATOM 2755 N N . GLU A 1 361 ? 3.853 -10.137 11.623 1.00 91.88 361 GLU A N 1
ATOM 2756 C CA . GLU A 1 361 ? 4.396 -10.384 10.281 1.00 91.88 361 GLU A CA 1
ATOM 2757 C C . GLU A 1 361 ? 5.917 -10.240 10.217 1.00 91.88 361 GLU A C 1
ATOM 2759 O O . GLU A 1 361 ? 6.590 -10.972 9.495 1.00 91.88 361 GLU A O 1
ATOM 2764 N N . TRP A 1 362 ? 6.494 -9.346 11.016 1.00 91.19 362 TRP A N 1
ATOM 2765 C CA . TRP A 1 362 ? 7.946 -9.242 11.122 1.00 91.19 362 TRP A CA 1
ATOM 2766 C C . TRP A 1 362 ? 8.541 -10.480 11.781 1.00 91.19 362 TRP A C 1
ATOM 2768 O O . TRP A 1 362 ? 9.526 -11.019 11.286 1.00 91.19 362 TRP A O 1
ATOM 2778 N N . ILE A 1 363 ? 7.922 -10.982 12.852 1.00 90.12 363 ILE A N 1
ATOM 2779 C CA . ILE A 1 363 ? 8.323 -12.252 13.468 1.00 90.12 363 ILE A CA 1
ATOM 2780 C C . ILE A 1 363 ? 8.178 -13.395 12.454 1.00 90.12 363 ILE A C 1
ATOM 2782 O O . ILE A 1 363 ? 9.084 -14.213 12.321 1.00 90.12 363 ILE A O 1
ATOM 2786 N N . HIS A 1 364 ? 7.080 -13.435 11.699 1.00 90.62 364 HIS A N 1
ATOM 2787 C CA . HIS A 1 364 ? 6.850 -14.427 10.650 1.00 90.62 364 HIS A CA 1
ATOM 2788 C C . HIS A 1 364 ? 7.973 -14.429 9.602 1.00 90.62 364 HIS A C 1
ATOM 2790 O O . HIS A 1 364 ? 8.618 -15.459 9.408 1.00 90.62 364 HIS A O 1
ATOM 2796 N N . LEU A 1 365 ? 8.228 -13.295 8.948 1.00 88.19 365 LEU A N 1
ATOM 2797 C CA . LEU A 1 365 ? 9.097 -13.239 7.770 1.00 88.19 365 LEU A CA 1
ATOM 2798 C C . LEU A 1 365 ? 10.583 -13.070 8.096 1.00 88.19 365 LEU A C 1
ATOM 2800 O O . LEU A 1 365 ? 11.416 -13.532 7.325 1.00 88.19 365 LEU A O 1
ATOM 2804 N N . LEU A 1 366 ? 10.933 -12.434 9.217 1.00 87.31 366 LEU A N 1
ATOM 2805 C CA . LEU A 1 366 ? 12.335 -12.193 9.583 1.00 87.31 366 LEU A CA 1
ATOM 2806 C C . LEU A 1 366 ? 12.899 -13.259 10.523 1.00 87.31 366 LEU A C 1
ATOM 2808 O O . LEU A 1 366 ? 14.114 -13.424 10.581 1.00 87.31 366 LEU A O 1
ATOM 2812 N N . ILE A 1 367 ? 12.044 -13.968 11.268 1.00 87.69 367 ILE A N 1
ATOM 2813 C CA . ILE A 1 367 ? 12.488 -14.929 12.286 1.00 87.69 367 ILE A CA 1
ATOM 2814 C C . ILE A 1 367 ? 12.012 -16.339 11.948 1.00 87.69 367 ILE A C 1
ATOM 2816 O O . ILE A 1 367 ? 12.836 -17.236 11.797 1.00 87.69 367 ILE A O 1
ATOM 2820 N N . ILE A 1 368 ? 10.699 -16.554 11.819 1.00 88.50 368 ILE A N 1
ATOM 2821 C CA . ILE A 1 368 ? 10.137 -17.907 11.706 1.00 88.50 368 ILE A CA 1
ATOM 2822 C C . ILE A 1 368 ? 10.483 -18.543 10.357 1.00 88.50 368 ILE A C 1
ATOM 2824 O O . ILE A 1 368 ? 10.971 -19.669 10.334 1.00 88.50 368 ILE A O 1
ATOM 2828 N N . VAL A 1 369 ? 10.257 -17.846 9.239 1.00 86.31 369 VAL A N 1
ATOM 2829 C CA . VAL A 1 369 ? 10.552 -18.390 7.903 1.00 86.31 369 VAL A CA 1
ATOM 2830 C C . VAL A 1 369 ? 12.049 -18.676 7.730 1.00 86.31 369 VAL A C 1
ATOM 2832 O O . VAL A 1 369 ? 12.374 -19.836 7.472 1.00 86.31 369 VAL A O 1
ATOM 2835 N N . PRO A 1 370 ? 12.970 -17.716 7.962 1.00 85.19 370 PRO A N 1
ATOM 2836 C CA . PRO A 1 370 ? 14.403 -17.976 7.863 1.00 85.19 370 PRO A CA 1
ATOM 2837 C C . PRO A 1 370 ? 14.860 -19.044 8.852 1.00 85.19 370 PRO A C 1
ATOM 2839 O O . PRO A 1 370 ? 15.560 -19.976 8.471 1.00 85.19 370 PRO A O 1
ATOM 2842 N N . GLY A 1 371 ? 14.426 -18.947 10.112 1.00 85.19 371 GLY A N 1
ATOM 2843 C CA . GLY A 1 371 ? 14.819 -19.871 11.170 1.00 85.19 371 GLY A CA 1
ATOM 2844 C C . GLY A 1 371 ? 14.431 -21.309 10.849 1.00 85.19 371 GLY A C 1
ATOM 2845 O O . GLY A 1 371 ? 15.283 -22.191 10.902 1.00 85.19 371 GLY A O 1
ATOM 2846 N N . CYS A 1 372 ? 13.177 -21.553 10.459 1.00 84.75 372 CYS A N 1
ATOM 2847 C CA . CYS A 1 372 ? 12.730 -22.886 10.061 1.00 84.75 372 CYS A CA 1
ATOM 2848 C C . CYS A 1 372 ? 13.423 -23.371 8.781 1.00 84.75 372 CYS A C 1
ATOM 2850 O O . CYS A 1 372 ? 13.829 -24.530 8.737 1.00 84.75 372 CYS A O 1
ATOM 2852 N N . GLY A 1 373 ? 13.587 -22.504 7.776 1.00 83.00 373 GLY A N 1
ATOM 2853 C CA . GLY A 1 373 ? 14.245 -22.854 6.516 1.00 83.00 373 GLY A CA 1
ATOM 2854 C C . GLY A 1 373 ? 15.698 -23.295 6.704 1.00 83.00 373 GLY A C 1
ATOM 2855 O O . GLY A 1 373 ? 16.101 -24.334 6.181 1.00 83.00 373 GLY A O 1
ATOM 2856 N N . LEU A 1 374 ? 16.457 -22.554 7.518 1.00 84.19 374 LEU A N 1
ATOM 2857 C CA . LEU A 1 374 ? 17.848 -22.857 7.868 1.00 84.19 374 LEU A CA 1
ATOM 2858 C C . LEU A 1 374 ? 17.968 -24.090 8.775 1.00 84.19 374 LEU A C 1
ATOM 2860 O O . LEU A 1 374 ? 18.791 -24.961 8.504 1.00 84.19 374 LEU A O 1
ATOM 2864 N N . LEU A 1 375 ? 17.147 -24.200 9.827 1.00 84.69 375 LEU A N 1
ATOM 2865 C CA . LEU A 1 375 ? 17.198 -25.328 10.773 1.00 84.69 375 LEU A CA 1
ATOM 2866 C C . LEU A 1 375 ? 16.837 -26.666 10.122 1.00 84.69 375 LEU A C 1
ATOM 2868 O O . LEU A 1 375 ? 17.382 -27.697 10.507 1.00 84.69 375 LEU A O 1
ATOM 2872 N N . MET A 1 376 ? 15.909 -26.659 9.164 1.00 82.94 376 MET A N 1
ATOM 2873 C CA . MET A 1 376 ? 15.455 -27.873 8.481 1.00 82.94 376 MET A CA 1
ATOM 2874 C C . MET A 1 376 ? 16.201 -28.142 7.172 1.00 82.94 376 MET A C 1
ATOM 2876 O O . MET A 1 376 ? 15.946 -29.160 6.533 1.00 82.94 376 MET A O 1
ATOM 2880 N N . GLY A 1 377 ? 17.105 -27.245 6.762 1.00 79.75 377 GLY A N 1
ATOM 2881 C CA . GLY A 1 377 ? 17.836 -27.351 5.500 1.00 79.75 377 GLY A CA 1
ATOM 2882 C C . GLY A 1 377 ? 16.937 -27.296 4.261 1.00 79.75 377 GLY A C 1
ATOM 2883 O O . GLY A 1 377 ? 17.316 -27.816 3.216 1.00 79.75 377 GLY A O 1
ATOM 2884 N N . THR A 1 378 ? 15.738 -26.709 4.366 1.00 81.56 378 THR A N 1
ATOM 2885 C CA . THR A 1 378 ? 14.777 -26.636 3.252 1.00 81.56 378 THR A CA 1
ATOM 2886 C C . THR A 1 378 ? 14.994 -25.424 2.354 1.00 81.56 378 THR A C 1
ATOM 2888 O O . THR A 1 378 ? 14.373 -25.363 1.295 1.00 81.56 378 THR A O 1
ATOM 2891 N N . GLN A 1 379 ? 15.819 -24.457 2.777 1.00 81.69 379 GLN A N 1
ATOM 2892 C CA . GLN A 1 379 ? 16.068 -23.212 2.047 1.00 81.69 379 GLN A CA 1
ATOM 2893 C C . GLN A 1 379 ? 17.537 -22.799 2.108 1.00 81.69 379 GLN A C 1
ATOM 2895 O O . GLN A 1 379 ? 18.188 -22.937 3.147 1.00 81.69 379 GLN A O 1
ATOM 2900 N N . THR A 1 380 ? 18.041 -22.227 1.016 1.00 85.69 380 THR A N 1
ATOM 2901 C CA . THR A 1 380 ? 19.354 -21.564 0.996 1.00 85.69 380 THR A CA 1
ATOM 2902 C C . THR A 1 380 ? 19.257 -20.110 1.473 1.00 85.69 380 THR A C 1
ATOM 2904 O O . THR A 1 380 ? 18.178 -19.516 1.514 1.00 85.69 380 THR A O 1
ATOM 2907 N N . VAL A 1 381 ? 20.393 -19.505 1.839 1.00 82.88 381 VAL A N 1
ATOM 2908 C CA . VAL A 1 381 ? 20.437 -18.091 2.266 1.00 82.88 381 VAL A CA 1
ATOM 2909 C C . VAL A 1 381 ? 19.949 -17.162 1.148 1.00 82.88 381 VAL A C 1
ATOM 2911 O O . VAL A 1 381 ? 19.180 -16.239 1.416 1.00 82.88 381 VAL A O 1
ATOM 2914 N N . ASP A 1 382 ? 20.320 -17.444 -0.101 1.00 82.69 382 ASP A N 1
ATOM 2915 C CA . ASP A 1 382 ? 19.922 -16.641 -1.261 1.00 82.69 382 ASP A CA 1
ATOM 2916 C C . ASP A 1 382 ? 18.408 -16.717 -1.516 1.00 82.69 382 ASP A C 1
ATOM 2918 O O . ASP A 1 382 ? 17.763 -15.697 -1.771 1.00 82.69 382 ASP A O 1
ATOM 2922 N N . GLU A 1 383 ? 17.810 -17.903 -1.361 1.00 80.19 383 GLU A N 1
ATOM 2923 C CA . GLU A 1 383 ? 16.357 -18.089 -1.453 1.00 80.19 383 GLU A CA 1
ATOM 2924 C C . GLU A 1 383 ? 15.612 -17.316 -0.363 1.00 80.19 383 GLU A C 1
ATOM 2926 O O . GLU A 1 383 ? 14.597 -16.677 -0.640 1.00 80.19 383 GLU A O 1
ATOM 2931 N N . ILE A 1 384 ? 16.118 -17.329 0.874 1.00 82.12 384 ILE A N 1
ATOM 2932 C CA . ILE A 1 384 ? 15.518 -16.582 1.986 1.00 82.12 384 ILE A CA 1
ATOM 2933 C C . ILE A 1 384 ? 15.549 -15.077 1.700 1.00 82.12 384 ILE A C 1
ATOM 2935 O O . ILE A 1 384 ? 14.534 -14.401 1.881 1.00 82.12 384 ILE A O 1
ATOM 2939 N N . ILE A 1 385 ? 16.679 -14.547 1.224 1.00 81.44 385 ILE A N 1
ATOM 2940 C CA . ILE A 1 385 ? 16.810 -13.124 0.880 1.00 81.44 385 ILE A CA 1
ATOM 2941 C C . ILE A 1 385 ? 15.841 -12.755 -0.249 1.00 81.44 385 ILE A C 1
ATOM 2943 O O . ILE A 1 385 ? 15.159 -11.732 -0.154 1.00 81.44 385 ILE A O 1
ATOM 2947 N N . ALA A 1 386 ? 15.713 -13.598 -1.276 1.00 78.50 386 ALA A N 1
ATOM 2948 C CA . ALA A 1 386 ? 14.767 -13.385 -2.369 1.00 78.50 386 ALA A CA 1
ATOM 2949 C C . ALA A 1 386 ? 13.302 -13.409 -1.891 1.00 78.50 386 ALA A C 1
ATOM 2951 O O . ALA A 1 386 ? 12.491 -12.569 -2.300 1.00 78.50 386 ALA A O 1
ATOM 2952 N N . ILE A 1 387 ? 12.957 -14.327 -0.980 1.00 78.25 387 ILE A N 1
ATOM 2953 C CA . ILE A 1 387 ? 11.619 -14.415 -0.384 1.00 78.25 387 ILE A CA 1
ATOM 2954 C C . ILE A 1 387 ? 11.321 -13.169 0.445 1.00 78.25 387 ILE A C 1
ATOM 2956 O O . ILE A 1 387 ? 10.280 -12.546 0.246 1.00 78.25 387 ILE A O 1
ATOM 2960 N N . ILE A 1 388 ? 12.223 -12.757 1.337 1.00 81.31 388 ILE A N 1
ATOM 2961 C CA . ILE A 1 388 ? 12.021 -11.557 2.159 1.00 81.31 388 ILE A CA 1
ATOM 2962 C C . ILE A 1 388 ? 11.916 -10.319 1.261 1.00 81.31 388 ILE A C 1
ATOM 2964 O O . ILE A 1 388 ? 10.972 -9.544 1.403 1.00 81.31 388 ILE A O 1
ATOM 2968 N N . GLY A 1 389 ? 12.825 -10.156 0.297 1.00 76.12 389 GLY A N 1
ATOM 2969 C CA . GLY A 1 389 ? 12.852 -8.998 -0.600 1.00 76.12 389 GLY A CA 1
ATOM 2970 C C . GLY A 1 389 ? 11.570 -8.824 -1.418 1.00 76.12 389 GLY A C 1
ATOM 2971 O O . GLY A 1 389 ? 11.140 -7.696 -1.652 1.00 76.12 389 GLY A O 1
ATOM 2972 N N . SER A 1 390 ? 10.922 -9.927 -1.801 1.00 69.81 390 SER A N 1
ATOM 2973 C CA . SER A 1 390 ? 9.687 -9.904 -2.593 1.00 69.81 390 SER A CA 1
ATOM 2974 C C . SER A 1 390 ? 8.402 -9.885 -1.755 1.00 69.81 390 SER A C 1
ATOM 2976 O O . SER A 1 390 ? 7.406 -9.305 -2.186 1.00 69.81 390 SER A O 1
ATOM 2978 N N . THR A 1 391 ? 8.396 -10.482 -0.556 1.00 74.50 391 THR A N 1
ATOM 2979 C CA . THR A 1 391 ? 7.160 -10.703 0.226 1.00 74.50 391 THR A CA 1
ATOM 2980 C C . THR A 1 391 ? 7.007 -9.815 1.456 1.00 74.50 391 THR A C 1
ATOM 2982 O O . THR A 1 391 ? 5.875 -9.584 1.890 1.00 74.50 391 THR A O 1
ATOM 2985 N N . PHE A 1 392 ? 8.102 -9.269 1.995 1.00 81.12 392 PHE A N 1
ATOM 2986 C CA . PHE A 1 392 ? 8.092 -8.538 3.264 1.00 81.12 392 PHE A CA 1
ATOM 2987 C C . PHE A 1 392 ? 7.105 -7.373 3.276 1.00 81.12 392 PHE A C 1
ATOM 2989 O O . PHE A 1 392 ? 6.237 -7.292 4.149 1.00 81.12 392 PHE A O 1
ATOM 2996 N N . LEU A 1 393 ? 7.206 -6.483 2.289 1.00 77.19 393 LEU A N 1
ATOM 2997 C CA . LEU A 1 393 ? 6.360 -5.298 2.229 1.00 77.19 393 LEU A CA 1
ATOM 2998 C C . LEU A 1 393 ? 4.899 -5.643 1.865 1.00 77.19 393 LEU A C 1
ATOM 3000 O O . LEU A 1 393 ? 4.007 -5.204 2.598 1.00 77.19 393 LEU A O 1
ATOM 3004 N N . PRO A 1 394 ? 4.611 -6.448 0.818 1.00 73.69 394 PRO A N 1
ATOM 3005 C CA . PRO A 1 394 ? 3.232 -6.754 0.442 1.00 73.69 394 PRO A CA 1
ATOM 3006 C C . PRO A 1 394 ? 2.442 -7.479 1.536 1.00 73.69 394 PRO A C 1
ATOM 3008 O O . PRO A 1 394 ? 1.342 -7.038 1.868 1.00 73.69 394 PRO A O 1
ATOM 3011 N N . ILE A 1 395 ? 2.994 -8.541 2.139 1.00 81.31 395 ILE A N 1
ATOM 3012 C CA . ILE A 1 395 ? 2.287 -9.327 3.166 1.00 81.31 395 ILE A CA 1
ATOM 3013 C C . ILE A 1 395 ? 2.027 -8.472 4.409 1.00 81.31 395 ILE A C 1
ATOM 3015 O O . ILE A 1 395 ? 0.902 -8.446 4.915 1.00 81.31 395 ILE A O 1
ATOM 3019 N N . THR A 1 396 ? 3.027 -7.699 4.849 1.00 84.88 396 THR A N 1
ATOM 3020 C CA . THR A 1 396 ? 2.880 -6.810 6.010 1.00 84.88 396 THR A CA 1
ATOM 3021 C C . THR A 1 396 ? 1.766 -5.791 5.783 1.00 84.88 396 THR A C 1
ATOM 3023 O O . THR A 1 396 ? 0.910 -5.622 6.651 1.00 84.88 396 THR A O 1
ATOM 3026 N N . ILE A 1 397 ? 1.732 -5.127 4.621 1.00 82.19 397 ILE A N 1
ATOM 3027 C CA . ILE A 1 397 ? 0.702 -4.126 4.307 1.00 82.19 397 ILE A CA 1
ATOM 3028 C C . ILE A 1 397 ? -0.683 -4.774 4.261 1.00 82.19 397 ILE A C 1
ATOM 3030 O O . ILE A 1 397 ? -1.612 -4.280 4.898 1.00 82.19 397 ILE A O 1
ATOM 3034 N N . VAL A 1 398 ? -0.818 -5.880 3.531 1.00 81.25 398 VAL A N 1
ATOM 3035 C CA . VAL A 1 398 ? -2.098 -6.557 3.296 1.00 81.25 398 VAL A CA 1
ATOM 3036 C C . VAL A 1 398 ? -2.704 -7.069 4.602 1.00 81.25 398 VAL A C 1
ATOM 3038 O O . VAL A 1 398 ? -3.850 -6.739 4.916 1.00 81.25 398 VAL A O 1
ATOM 3041 N N . ASN A 1 399 ? -1.934 -7.803 5.408 1.00 88.06 399 ASN A N 1
ATOM 3042 C CA . ASN A 1 399 ? -2.436 -8.360 6.664 1.00 88.06 399 ASN A CA 1
ATOM 3043 C C . ASN A 1 399 ? -2.742 -7.249 7.674 1.00 88.06 399 ASN A C 1
ATOM 3045 O O . ASN A 1 399 ? -3.790 -7.279 8.324 1.00 88.06 399 ASN A O 1
ATOM 3049 N N . THR A 1 400 ? -1.895 -6.216 7.742 1.00 89.38 400 THR A N 1
ATOM 3050 C CA . THR A 1 400 ? -2.130 -5.056 8.615 1.00 89.38 400 THR A CA 1
ATOM 3051 C C . THR A 1 400 ? -3.404 -4.314 8.229 1.00 89.38 400 THR A C 1
ATOM 3053 O O . THR A 1 400 ? -4.206 -4.002 9.106 1.00 89.38 400 THR A O 1
ATOM 3056 N N . LEU A 1 401 ? -3.630 -4.056 6.937 1.00 86.38 401 LEU A N 1
ATOM 3057 C CA . LEU A 1 401 ? -4.854 -3.412 6.458 1.00 86.38 401 LEU A CA 1
ATOM 3058 C C . LEU A 1 401 ? -6.090 -4.263 6.752 1.00 86.38 401 LEU A C 1
ATOM 3060 O O . LEU A 1 401 ? -7.077 -3.730 7.254 1.00 86.38 401 LEU A O 1
ATOM 3064 N N . GLY A 1 402 ? -6.033 -5.573 6.500 1.00 85.12 402 GLY A N 1
ATOM 3065 C CA . GLY A 1 402 ? -7.146 -6.484 6.770 1.00 85.12 402 GLY A CA 1
ATOM 3066 C C . GLY A 1 402 ? -7.549 -6.499 8.247 1.00 85.12 402 GLY A C 1
ATOM 3067 O O . GLY A 1 402 ? -8.722 -6.313 8.580 1.00 85.12 402 GLY A O 1
ATOM 3068 N N . VAL A 1 403 ? -6.575 -6.640 9.150 1.00 89.31 403 VAL A N 1
ATOM 3069 C CA . VAL A 1 403 ? -6.825 -6.632 10.601 1.00 89.31 403 VAL A CA 1
ATOM 3070 C C . VAL A 1 403 ? -7.240 -5.240 11.096 1.00 89.31 403 VAL A C 1
ATOM 3072 O O . VAL A 1 403 ? -8.124 -5.128 11.948 1.00 89.31 403 VAL A O 1
ATOM 3075 N N . ALA A 1 404 ? -6.665 -4.163 10.552 1.00 88.81 404 ALA A N 1
ATOM 3076 C CA . ALA A 1 404 ? -7.048 -2.794 10.898 1.00 88.81 404 ALA A CA 1
ATOM 3077 C C . ALA A 1 404 ? -8.488 -2.471 10.474 1.00 88.81 404 ALA A C 1
ATOM 3079 O O . ALA A 1 404 ? -9.232 -1.877 11.256 1.00 88.81 404 ALA A O 1
ATOM 3080 N N . LEU A 1 405 ? -8.906 -2.894 9.277 1.00 84.50 405 LEU A N 1
ATOM 3081 C CA . LEU A 1 405 ? -10.284 -2.752 8.799 1.00 84.50 405 LEU A CA 1
ATOM 3082 C C . LEU A 1 405 ? -11.259 -3.529 9.679 1.00 84.50 405 LEU A C 1
ATOM 3084 O O . LEU A 1 405 ? -12.285 -2.987 10.086 1.00 84.50 405 LEU A O 1
ATOM 3088 N N . PHE A 1 406 ? -10.912 -4.760 10.051 1.00 85.50 406 PHE A N 1
ATOM 3089 C CA . PHE A 1 406 ? -11.699 -5.514 11.019 1.00 85.50 406 PHE A CA 1
ATOM 3090 C C . PHE A 1 406 ? -11.833 -4.771 12.352 1.00 85.50 406 PHE A C 1
ATOM 3092 O O . PHE A 1 406 ? -12.944 -4.599 12.848 1.00 85.50 406 PHE A O 1
ATOM 3099 N N . ALA A 1 407 ? -10.726 -4.277 12.912 1.00 85.50 407 ALA A N 1
ATOM 3100 C CA . ALA A 1 407 ? -10.747 -3.512 14.155 1.00 85.50 407 ALA A CA 1
ATOM 3101 C C . ALA A 1 407 ? -11.571 -2.217 14.024 1.00 85.50 407 ALA A C 1
ATOM 3103 O O . ALA A 1 407 ? -12.195 -1.782 14.992 1.00 85.50 407 ALA A O 1
ATOM 3104 N N . TYR A 1 408 ? -11.594 -1.609 12.836 1.00 84.88 408 TYR A N 1
ATOM 3105 C CA . TYR A 1 408 ? -12.411 -0.439 12.536 1.00 84.88 408 TYR A CA 1
ATOM 3106 C C . TYR A 1 408 ? -13.904 -0.781 12.532 1.00 84.88 408 TYR A C 1
ATOM 3108 O O . TYR A 1 408 ? -14.663 -0.120 13.233 1.00 84.88 408 TYR A O 1
ATOM 3116 N N . PHE A 1 409 ? -14.328 -1.850 11.852 1.00 81.94 409 PHE A N 1
ATOM 3117 C CA . PHE A 1 409 ? -15.729 -2.301 11.890 1.00 81.94 409 PHE A CA 1
ATOM 3118 C C . PHE A 1 409 ? -16.155 -2.783 13.279 1.00 81.94 409 PHE A C 1
ATOM 3120 O O . PHE A 1 409 ? -17.295 -2.591 13.697 1.00 81.94 409 PHE A O 1
ATOM 3127 N N . ALA A 1 410 ? -15.228 -3.391 14.016 1.00 76.75 410 ALA A N 1
ATOM 3128 C CA . ALA A 1 410 ? -15.443 -3.819 15.387 1.00 76.75 410 ALA A CA 1
ATOM 3129 C C . ALA A 1 410 ? -15.638 -2.631 16.342 1.00 76.75 410 ALA A C 1
ATOM 3131 O O . ALA A 1 410 ? -16.363 -2.759 17.328 1.00 76.75 410 ALA A O 1
ATOM 3132 N N . LYS A 1 411 ? -15.016 -1.476 16.062 1.00 76.38 411 LYS A N 1
ATOM 3133 C CA . LYS A 1 411 ? -15.017 -0.293 16.936 1.00 76.38 411 LYS A CA 1
ATOM 3134 C C . LYS A 1 411 ? -16.428 0.146 17.324 1.00 76.38 411 LYS A C 1
ATOM 3136 O O . LYS A 1 411 ? -16.662 0.397 18.504 1.00 76.38 411 LYS A O 1
ATOM 3141 N N . ASP A 1 412 ? -17.357 0.196 16.373 1.00 64.44 412 ASP A N 1
ATOM 3142 C CA . ASP A 1 412 ? -18.730 0.665 16.616 1.00 64.44 412 ASP A CA 1
ATOM 3143 C C . ASP A 1 412 ? -19.476 -0.230 17.618 1.00 64.44 412 ASP A C 1
ATOM 3145 O O . ASP A 1 412 ? -20.257 0.243 18.443 1.00 64.44 412 ASP A O 1
ATOM 3149 N N . HIS A 1 413 ? -19.166 -1.525 17.618 1.00 61.88 413 HIS A N 1
ATOM 3150 C CA . HIS A 1 413 ? -19.740 -2.509 18.531 1.00 61.88 413 HIS A CA 1
ATOM 3151 C C . HIS A 1 413 ? -18.968 -2.611 19.865 1.00 61.88 413 HIS A C 1
ATOM 3153 O O . HIS A 1 413 ? -19.577 -2.838 20.911 1.00 61.88 413 HIS A O 1
ATOM 3159 N N . ILE A 1 414 ? -17.649 -2.373 19.861 1.00 56.19 414 ILE A N 1
ATOM 3160 C CA . ILE A 1 414 ? -16.801 -2.311 21.068 1.00 56.19 414 ILE A CA 1
ATOM 3161 C C . ILE A 1 414 ? -17.151 -1.089 21.929 1.00 56.19 414 ILE A C 1
ATOM 3163 O O . ILE A 1 414 ? -17.228 -1.194 23.154 1.00 56.19 414 ILE A O 1
ATOM 3167 N N . VAL A 1 415 ? -17.401 0.069 21.308 1.00 50.72 415 VAL A N 1
ATOM 3168 C CA . VAL A 1 415 ? -17.832 1.287 22.017 1.00 50.72 415 VAL A CA 1
ATOM 3169 C C . VAL A 1 415 ? -19.204 1.082 22.662 1.00 50.72 415 VAL A C 1
ATOM 3171 O O . VAL A 1 415 ? -19.403 1.489 23.807 1.00 50.72 415 VAL A O 1
ATOM 3174 N N . PHE A 1 416 ? -20.119 0.387 21.976 1.00 38.16 416 PHE A N 1
ATOM 3175 C CA . PHE A 1 416 ? -21.429 0.043 22.526 1.00 38.16 416 PHE A CA 1
ATOM 3176 C C . PHE A 1 416 ? -21.296 -0.841 23.778 1.00 38.16 416 PHE A C 1
ATOM 3178 O O . PHE A 1 416 ? -21.849 -0.502 24.820 1.00 38.16 416 PHE A O 1
ATOM 3185 N N . ALA A 1 417 ? -20.470 -1.893 23.729 1.00 46.88 417 ALA A N 1
ATOM 3186 C CA . ALA A 1 417 ? -20.208 -2.773 24.873 1.00 46.88 417 ALA A CA 1
ATOM 3187 C C . ALA A 1 417 ? -19.584 -2.041 26.081 1.00 46.88 417 ALA A C 1
ATOM 3189 O O . ALA A 1 417 ? -19.985 -2.271 27.225 1.00 46.88 417 ALA A O 1
ATOM 3190 N N . ALA A 1 418 ? -18.643 -1.118 25.843 1.00 45.47 418 ALA A N 1
ATOM 3191 C CA . ALA A 1 418 ? -18.045 -0.295 26.898 1.00 45.47 418 ALA A CA 1
ATOM 3192 C C . ALA A 1 418 ? -19.050 0.691 27.531 1.00 45.47 418 ALA A C 1
ATOM 3194 O O . ALA A 1 418 ? -18.967 0.972 28.729 1.00 45.47 418 ALA A O 1
ATOM 3195 N N . GLY A 1 419 ? -20.014 1.194 26.748 1.00 34.06 419 GLY A N 1
ATOM 3196 C CA . GLY A 1 419 ? -21.119 2.026 27.231 1.00 34.06 419 GLY A CA 1
ATOM 3197 C C . GLY A 1 419 ? -22.133 1.245 28.073 1.00 34.06 419 GLY A C 1
ATOM 3198 O O . GLY A 1 419 ? -22.525 1.701 29.146 1.00 34.06 419 GLY A O 1
ATOM 3199 N N . THR A 1 420 ? -22.502 0.031 27.651 1.00 37.41 420 THR A N 1
ATOM 3200 C CA . THR A 1 420 ? -23.447 -0.830 28.386 1.00 37.41 420 THR A CA 1
ATOM 3201 C C . THR A 1 420 ? -22.852 -1.356 29.696 1.00 37.41 420 THR A C 1
ATOM 3203 O O . THR A 1 420 ? -23.556 -1.424 30.701 1.00 37.41 420 THR A O 1
ATOM 3206 N N . GLY A 1 421 ? -21.543 -1.640 29.736 1.00 40.09 421 GLY A N 1
ATOM 3207 C CA . GLY A 1 421 ? -20.839 -2.035 30.964 1.00 40.09 421 GLY A CA 1
ATOM 3208 C C . GLY A 1 421 ? -20.806 -0.949 32.049 1.00 40.09 421 GLY A C 1
ATOM 3209 O O . GLY A 1 421 ? -20.728 -1.273 33.231 1.00 40.09 421 GLY A O 1
ATOM 3210 N N . ARG A 1 422 ? -20.923 0.335 31.673 1.00 39.19 422 ARG A N 1
ATOM 3211 C CA . ARG A 1 422 ? -21.108 1.441 32.630 1.00 39.19 422 ARG A CA 1
ATOM 3212 C C . ARG A 1 422 ? -22.551 1.571 33.119 1.00 39.19 422 ARG A C 1
ATOM 3214 O O . ARG A 1 422 ? -22.734 1.907 34.282 1.00 39.19 422 ARG A O 1
ATOM 3221 N N . LEU A 1 423 ? -23.553 1.278 32.284 1.00 40.53 423 LEU A N 1
ATOM 3222 C CA . LEU A 1 423 ? -24.960 1.260 32.717 1.00 40.53 423 LEU A CA 1
ATOM 3223 C C . LEU A 1 423 ? -25.288 0.070 33.632 1.00 40.53 423 LEU A C 1
ATOM 3225 O O . LEU A 1 423 ? -26.115 0.202 34.525 1.00 40.53 423 LEU A O 1
ATOM 3229 N N . PHE A 1 424 ? -24.621 -1.072 33.445 1.00 38.09 424 PHE A N 1
ATOM 3230 C CA . PHE A 1 424 ? -24.824 -2.281 34.254 1.00 38.09 424 PHE A CA 1
ATOM 3231 C C . PHE A 1 424 ? -23.757 -2.483 35.345 1.00 38.09 424 PHE A C 1
ATOM 3233 O O . PHE A 1 424 ? -23.595 -3.578 35.887 1.00 38.09 424 PHE A O 1
ATOM 3240 N N . GLY A 1 425 ? -23.052 -1.413 35.722 1.00 33.62 425 GLY A N 1
ATOM 3241 C CA . GLY A 1 425 ? -22.108 -1.386 36.835 1.00 33.62 425 GLY A CA 1
ATOM 3242 C C . GLY A 1 425 ? -22.782 -1.479 38.208 1.00 33.62 425 GLY A C 1
ATOM 3243 O O . GLY A 1 425 ? -22.878 -0.488 38.916 1.00 33.62 425 GLY A O 1
ATOM 3244 N N . ARG A 1 426 ? -23.197 -2.697 38.575 1.00 33.38 426 ARG A N 1
ATOM 3245 C CA . ARG A 1 426 ? -23.094 -3.309 39.913 1.00 33.38 426 ARG A CA 1
ATOM 3246 C C . ARG A 1 426 ? -23.554 -2.439 41.098 1.00 33.38 426 ARG A C 1
ATOM 3248 O O . ARG A 1 426 ? -22.742 -1.862 41.819 1.00 33.38 426 ARG A O 1
ATOM 3255 N N . LYS A 1 427 ? -24.866 -2.467 41.362 1.00 29.11 427 LYS A N 1
ATOM 3256 C CA . LYS A 1 427 ? -25.456 -2.138 42.669 1.00 29.11 427 LYS A CA 1
ATOM 3257 C C . LYS A 1 427 ? -24.780 -3.034 43.716 1.00 29.11 427 LYS A C 1
ATOM 3259 O O . LYS A 1 427 ? -24.893 -4.258 43.646 1.00 29.11 427 LYS A O 1
ATOM 3264 N N . LYS A 1 428 ? -23.995 -2.435 44.613 1.00 29.81 428 LYS A N 1
ATOM 3265 C CA . LYS A 1 428 ? -23.523 -3.096 45.833 1.00 29.81 428 LYS A CA 1
ATOM 3266 C C . LYS A 1 428 ? -24.789 -3.503 46.592 1.00 29.81 428 LYS A C 1
ATOM 3268 O O . LYS A 1 428 ? -25.656 -2.662 46.805 1.00 29.81 428 LYS A O 1
ATOM 3273 N N . SER A 1 429 ? -24.927 -4.790 46.872 1.00 29.75 429 SER A N 1
ATOM 3274 C CA . SER A 1 429 ? -25.953 -5.333 47.751 1.00 29.75 429 SER A CA 1
ATOM 3275 C C . SER A 1 429 ? -25.786 -4.699 49.132 1.00 29.75 429 SER A C 1
ATOM 3277 O O . SER A 1 429 ? -24.790 -4.973 49.802 1.00 29.75 429 SER A O 1
ATOM 3279 N N . ASP A 1 430 ? -26.718 -3.819 49.501 1.00 32.25 430 ASP A N 1
ATOM 3280 C CA . ASP A 1 430 ? -27.087 -3.616 50.900 1.00 32.25 430 ASP A CA 1
ATOM 3281 C C . ASP A 1 430 ? -27.708 -4.926 51.386 1.00 32.25 430 ASP A C 1
ATOM 3283 O O . ASP A 1 430 ? -28.707 -5.385 50.835 1.00 32.25 430 ASP A O 1
ATOM 3287 N N . ASP A 1 431 ? -27.060 -5.526 52.372 1.00 32.28 431 ASP A N 1
ATOM 3288 C CA . ASP A 1 431 ? -27.530 -6.620 53.219 1.00 32.28 431 ASP A CA 1
ATOM 3289 C C . ASP A 1 431 ? -26.941 -6.260 54.595 1.00 32.28 431 ASP A C 1
ATOM 3291 O O . ASP A 1 431 ? -25.728 -6.095 54.711 1.00 32.28 431 ASP A O 1
ATOM 3295 N N . GLY A 1 432 ? -27.678 -6.025 55.670 1.00 30.75 432 GLY A N 1
ATOM 3296 C CA . GLY A 1 432 ? -29.109 -6.041 55.875 1.00 30.75 432 GLY A CA 1
ATOM 3297 C C . GLY A 1 432 ? -29.407 -5.294 57.175 1.00 30.75 432 GLY A C 1
ATOM 3298 O O . GLY A 1 432 ? -28.562 -5.178 58.066 1.00 30.75 432 GLY A O 1
ATOM 3299 N N . ASP A 1 433 ? -30.618 -4.767 57.225 1.00 31.66 433 ASP A N 1
ATOM 3300 C CA . ASP A 1 433 ? -31.255 -4.172 58.387 1.00 31.66 433 ASP A CA 1
ATOM 3301 C C . ASP A 1 433 ? -31.422 -5.234 59.493 1.00 31.66 433 ASP A C 1
ATOM 3303 O O . ASP A 1 433 ? -31.893 -6.347 59.235 1.00 31.66 433 ASP A O 1
ATOM 3307 N N . LYS A 1 434 ? -31.021 -4.902 60.721 1.00 31.53 434 LYS A N 1
ATOM 3308 C CA . LYS A 1 434 ? -31.497 -5.561 61.943 1.00 31.53 434 LYS A CA 1
ATOM 3309 C C . LYS A 1 434 ? -32.216 -4.482 62.751 1.00 31.53 434 LYS A C 1
ATOM 3311 O O . LYS A 1 434 ? -31.564 -3.492 63.083 1.00 31.53 434 LYS A O 1
ATOM 3316 N N . PRO A 1 435 ? -33.496 -4.664 63.105 1.00 41.47 435 PRO A N 1
ATOM 3317 C CA . PRO A 1 435 ? -34.129 -3.820 64.101 1.00 41.47 435 PRO A CA 1
ATOM 3318 C C . PRO A 1 435 ? -33.684 -4.294 65.488 1.00 41.47 435 PRO A C 1
ATOM 3320 O O . PRO A 1 435 ? -33.496 -5.492 65.677 1.00 41.47 435 PRO A O 1
ATOM 3323 N N . ASP A 1 436 ? -33.481 -3.366 66.419 1.00 31.92 436 ASP A N 1
ATOM 3324 C CA . ASP A 1 436 ? -33.927 -3.498 67.809 1.00 31.92 436 ASP A CA 1
ATOM 3325 C C . ASP A 1 436 ? -33.809 -2.141 68.525 1.00 31.92 436 ASP A C 1
ATOM 3327 O O . ASP A 1 436 ? -33.027 -1.262 68.161 1.00 31.92 436 ASP A O 1
ATOM 3331 N N . GLU A 1 437 ? -34.714 -1.981 69.477 1.00 31.97 437 GLU A N 1
ATOM 3332 C CA . GLU A 1 437 ? -35.224 -0.774 70.116 1.00 31.97 437 GLU A CA 1
ATOM 3333 C C . GLU A 1 437 ? -34.240 -0.040 71.045 1.00 31.97 437 GLU A C 1
ATOM 3335 O O . GLU A 1 437 ? -33.274 -0.625 71.516 1.00 31.97 437 GLU A O 1
ATOM 3340 N N . ALA A 1 438 ? -34.594 1.227 71.335 1.00 34.00 438 ALA A N 1
ATOM 3341 C CA . ALA A 1 438 ? -34.396 2.006 72.573 1.00 34.00 438 ALA A CA 1
ATOM 3342 C C . ALA A 1 438 ? -33.004 1.955 73.257 1.00 34.00 438 ALA A C 1
ATOM 3344 O O . ALA A 1 438 ? -32.458 0.915 73.588 1.00 34.00 438 ALA A O 1
ATOM 3345 N N . THR A 1 439 ? -32.395 3.064 73.673 1.00 29.94 439 THR A N 1
ATOM 3346 C CA . THR A 1 439 ? -32.850 3.901 74.796 1.00 29.94 439 THR A CA 1
ATOM 3347 C C . THR A 1 439 ? -31.923 5.129 74.890 1.00 29.94 439 THR A C 1
ATOM 3349 O O . THR A 1 439 ? -30.742 5.034 74.575 1.00 29.94 439 THR A O 1
ATOM 3352 N N . GLU A 1 440 ? -32.530 6.252 75.265 1.00 32.97 440 GLU A N 1
ATOM 3353 C CA . GLU A 1 440 ? -32.079 7.471 75.964 1.00 32.97 440 GLU A CA 1
ATOM 3354 C C . GLU A 1 440 ? -30.594 7.775 76.311 1.00 32.97 440 GLU A C 1
ATOM 3356 O O . GLU A 1 440 ? -29.760 6.906 76.533 1.00 32.97 440 GLU A O 1
ATOM 3361 N N . GLU A 1 441 ? -30.394 9.092 76.498 1.00 32.19 441 GLU A N 1
ATOM 3362 C CA . GLU A 1 441 ? -29.445 9.803 77.384 1.00 32.19 441 GLU A CA 1
ATOM 3363 C C . GLU A 1 441 ? -28.155 10.442 76.813 1.00 32.19 441 GLU A C 1
ATOM 3365 O O . GLU A 1 441 ? -27.132 9.812 76.565 1.00 32.19 441 GLU A O 1
ATOM 3370 N N . GLU A 1 442 ? -28.245 11.774 76.654 1.00 37.03 442 GLU A N 1
ATOM 3371 C CA . GLU A 1 442 ? -27.382 12.803 77.275 1.00 37.03 442 GLU A CA 1
ATOM 3372 C C . GLU A 1 442 ? -25.884 12.500 77.517 1.00 37.03 442 GLU A C 1
ATOM 3374 O O . GLU A 1 442 ? -25.517 11.884 78.516 1.00 37.03 442 GLU A O 1
ATOM 3379 N N . LYS A 1 443 ? -24.996 13.120 76.722 1.00 34.25 443 LYS A N 1
ATOM 3380 C CA . LYS A 1 443 ? -24.183 14.312 77.085 1.00 34.25 443 LYS A CA 1
ATOM 3381 C C . LYS A 1 443 ? -23.118 14.645 76.045 1.00 34.25 443 LYS A C 1
ATOM 3383 O O . LYS A 1 443 ? -22.456 13.712 75.543 1.00 34.25 443 LYS A O 1
#

Sequence (443 aa):
MLYSVWLSQKTKIHSEDKQECNQLNESFFRKYIRSVNVDVLTGFFLVAVITIGFMFLGYAGYAVSFMPHGAKITLITQVLYIFGTIPYGPYLFLLFVAIIFFGAVVVGMDARARALAKVVRHLGEDKGVKLPSEYNLYQIVLLVFTGVIILAMIIVDPMTVIRDIAALSAILFGIFGFIVIYLDSRLPKYAQGSRVWMAIMAVGSGLSIYIALLIESSFLQNGIPLIERMLVIVVVLFIITKTEMFKKLVTGAATFTDKVWTVALGGGLSIYGVFRGIDVNGIIFNFSAIGPIVAGLLGGPVVGGLAGLIGCIYRLAQGGPTAVGCSLAILAAGLIAGFAVRWWQGRITVFKAAVLTVIVEWIHLLIIVPGCGLLMGTQTVDEIIAIIGSTFLPITIVNTLGVALFAYFAKDHIVFAAGTGRLFGRKKSDDGDKPDEATEEEK

pLDDT: mean 75.16, std 15.39, range [29.11, 96.0]

Foldseek 3Di:
DLLVVVVVVVVVVVCPPDDDPPPPDLVVCVVCVVVSCVVVVVVVVVVVVVVVVLVVQLVVLVVPDPDPPDDDRDSLVSNLSVLVVPVCRNVVVVVVVVVVVVVVLVSVLQSVLLVVLVVVVVVCVVVVHDDDDSVVSSVVSSVVVVVVVVVCVVPDPPVVVVLVVVLVVLLVLLVVLVVVLVVLVVDDPSRHDDPVVSVCSNVSSVVSNVVSCVSDPCCVQPVVLLVVLLVVLLVLLLVVLVDPLQLCLLLVNHDPVSLVVLLVQLLVLLLSQQVSFDDDPNFTQGLSLLSLLVLLLRNAQVSSLSSLQSSLVNLCVVDALQSNLQSVLSNVSNNQSRVQCVVVVSDDALVSQLVSLLVSLCCSLVPRRVVCNVVVVSDDPVRSCVNCVPHVVVSSVSNSVSRSSSNVSNVVSSVVSVVVCVVPPDDDDDDDDDDDDDDDDDD